Protein AF-0000000080637896 (afdb_homodimer)

InterPro domains:
  IPR001943 UVR domain [PF02151] (228-257)
  IPR001943 UVR domain [PS50151] (223-258)

Organism: Winmispira thermophila (strain ATCC 700085 / DSM 6578 / Z-1203) (NCBI:txid869211)

Radius of gyration: 26.71 Å; Cα contacts (8 Å, |Δi|>4): 571; chains: 2; bounding box: 64×80×78 Å

Sequence (520 aa):
MESGLRCEYIVHMDISAVLLEWPYDPDHNVRLIEGVDGRPLLQVRLPLGIEQYEVEGRPDGLRPGGYPTALDMVKARKEDWIREQGSDAGFALVKEEFDALHQEAVLFYYRYLHLFQIGEFERVVEDTAHNMEIFSLVESFYPHEEARELLQYWPYLLRMHAVARAMVFLKEEDHEAARTVLGEALSQLQGMEDLDSPIFFFEKLRSISYLTTVSAEIEEMEAGPAARLRAQLQSALEKENYEKAAEIRDMLRRLSQDSSMESGLRCEYIVHMDISAVLLEWPYDPDHNVRLIEGVDGRPLLQVRLPLGIEQYEVEGRPDGLRPGGYPTALDMVKARKEDWIREQGSDAGFALVKEEFDALHQEAVLFYYRYLHLFQIGEFERVVEDTAHNMEIFSLVESFYPHEEARELLQYWPYLLRMHAVARAMVFLKEEDHEAARTVLGEALSQLQGMEDLDSPIFFFEKLRSISYLTTVSAEIEEMEAGPAARLRAQLQSALEKENYEKAAEIRDMLRRLSQDSS

pLDDT: mean 83.31, std 19.42, range [23.84, 98.62]

Secondary structure (DSSP, 8-state):
------------S--HHHHHHS---GGG-EEEEE-TTS-EEEEEEETTEEEEEESSSSTT---GGGSSSHHHHHHHHHHHHHHHHSSSTT----HHHHHHHHHHHHHHHHHHHHHHHTT-HHHHHHHHHHHHHHHHHHHHH--SGGGHHHHTTHHHHHHHHHHHHHHHHHHTT-HHHHHHHHHHHHHHHHHPPPPS-HHHHHHHHHHHHHHHHHHHHHHHHTTS-HHHHHHHHHHHHHHHHHHHHHHHHHHHHHHHHHH-/------------S--HHHHHHS---GGG-EEEEE-TTS-EEEEEEETTEEEEEESSSSTT---GGGSSSHHHHHHHHHHHHHHHHSSSTT----HHHHHHHHHHHHHHHHHHHHHHHTT-HHHHHHHHHHHHHHHHHHHHH--SGGGHHHHTTHHHHHHHHHHHHHHHHHHTT-HHHHHHHHHHHHHHHHHPPPPS-HHHHHHHHHHHHHHHHHHHHHHHHTTS-HHHHHHHHHHHHHHHHHHHHHHHHHHHHHHHHHH-

Structure (mmCIF, N/CA/C/O backbone):
data_AF-0000000080637896-model_v1
#
loop_
_entity.id
_entity.type
_entity.pdbx_description
1 polymer 'UvrB/UvrC protein'
#
loop_
_atom_site.group_PDB
_atom_site.id
_atom_site.type_symbol
_atom_site.label_atom_id
_atom_site.label_alt_id
_atom_site.label_comp_id
_atom_site.label_asym_id
_atom_site.label_entity_id
_atom_site.label_seq_id
_atom_site.pdbx_PDB_ins_code
_atom_site.Cartn_x
_atom_site.Cartn_y
_atom_site.Cartn_z
_atom_site.occupancy
_atom_site.B_iso_or_equiv
_atom_site.auth_seq_id
_atom_site.auth_comp_id
_atom_site.auth_asym_id
_atom_site.auth_atom_id
_atom_site.pdbx_PDB_model_num
ATOM 1 N N . MET A 1 1 ? 4.113 -30.688 42.531 1 23.84 1 MET A N 1
ATOM 2 C CA . MET A 1 1 ? 3.086 -29.719 42.188 1 23.84 1 MET A CA 1
ATOM 3 C C . MET A 1 1 ? 3.691 -28.531 41.438 1 23.84 1 MET A C 1
ATOM 5 O O . MET A 1 1 ? 4.27 -27.625 42.031 1 23.84 1 MET A O 1
ATOM 9 N N . GLU A 1 2 ? 4.355 -28.734 40.312 1 31.88 2 GLU A N 1
ATOM 10 C CA . GLU A 1 2 ? 5.199 -27.875 39.469 1 31.88 2 GLU A CA 1
ATOM 11 C C . GLU A 1 2 ? 4.422 -26.688 38.938 1 31.88 2 GLU A C 1
ATOM 13 O O . GLU A 1 2 ? 3.377 -26.844 38.281 1 31.88 2 GLU A O 1
ATOM 18 N N . SER A 1 3 ? 4.238 -25.656 39.781 1 32.44 3 SER A N 1
ATOM 19 C CA . SER A 1 3 ? 3.543 -24.391 39.531 1 32.44 3 SER A CA 1
ATOM 20 C C . SER A 1 3 ? 3.936 -23.797 38.188 1 32.44 3 SER A C 1
ATOM 22 O O . SER A 1 3 ? 5.086 -23.406 38 1 32.44 3 SER A O 1
ATOM 24 N N . GLY A 1 4 ? 3.578 -24.453 37.062 1 31.22 4 GLY A N 1
ATOM 25 C CA . GLY A 1 4 ? 3.783 -24 35.688 1 31.22 4 GLY A CA 1
ATOM 26 C C . GLY A 1 4 ? 3.398 -22.547 35.469 1 31.22 4 GLY A C 1
ATOM 27 O O . GLY A 1 4 ? 2.221 -22.188 35.562 1 31.22 4 GLY A O 1
ATOM 28 N N . LEU A 1 5 ? 4.191 -21.594 35.906 1 29.67 5 LEU A N 1
ATOM 29 C CA . LEU A 1 5 ? 4.055 -20.172 35.562 1 29.67 5 LEU A CA 1
ATOM 30 C C . LEU A 1 5 ? 3.68 -20 34.094 1 29.67 5 LEU A C 1
ATOM 32 O O . LEU A 1 5 ? 4.461 -20.328 33.219 1 29.67 5 LEU A O 1
ATOM 36 N N . ARG A 1 6 ? 2.438 -20.281 33.719 1 30.91 6 ARG A N 1
ATOM 37 C CA . ARG A 1 6 ? 1.894 -19.969 32.406 1 30.91 6 ARG A CA 1
ATOM 38 C C . ARG A 1 6 ? 2.18 -18.516 32.031 1 30.91 6 ARG A C 1
ATOM 40 O O . ARG A 1 6 ? 1.673 -17.594 32.656 1 30.91 6 ARG A O 1
ATOM 47 N N . CYS A 1 7 ? 3.414 -18.172 31.734 1 33.88 7 CYS A N 1
ATOM 48 C CA . CYS A 1 7 ? 3.684 -16.875 31.141 1 33.88 7 CYS A CA 1
ATOM 49 C C . CYS A 1 7 ? 2.613 -16.5 30.125 1 33.88 7 CYS A C 1
ATOM 51 O O . CYS A 1 7 ? 2.443 -17.203 29.125 1 33.88 7 CYS A O 1
ATOM 53 N N . GLU A 1 8 ? 1.473 -16.172 30.469 1 39.62 8 GLU A N 1
ATOM 54 C CA . GLU A 1 8 ? 0.425 -15.625 29.609 1 39.62 8 GLU A CA 1
ATOM 55 C C . GLU A 1 8 ? 1 -14.633 28.594 1 39.62 8 GLU A C 1
ATOM 57 O O . GLU A 1 8 ? 1.63 -13.648 28.984 1 39.62 8 GLU A O 1
ATOM 62 N N . TYR A 1 9 ? 1.675 -15.141 27.656 1 43.34 9 TYR A N 1
ATOM 63 C CA . TYR A 1 9 ? 2.148 -14.312 26.547 1 43.34 9 TYR A CA 1
ATOM 64 C C . TYR A 1 9 ? 1.097 -13.281 26.156 1 43.34 9 TYR A C 1
ATOM 66 O O . TYR A 1 9 ? 0 -13.648 25.719 1 43.34 9 TYR A O 1
ATOM 74 N N . ILE A 1 10 ? 0.856 -12.344 27.016 1 49.84 10 ILE A N 1
ATOM 75 C CA . ILE A 1 10 ? -0.043 -11.25 26.656 1 49.84 10 ILE A CA 1
ATOM 76 C C . ILE A 1 10 ? 0.415 -10.617 25.344 1 49.84 10 ILE A C 1
ATOM 78 O O . ILE A 1 10 ? 1.535 -10.109 25.25 1 49.84 10 ILE A O 1
ATOM 82 N N . VAL A 1 11 ? -0.144 -11.109 24.203 1 57.12 11 VAL A N 1
ATOM 83 C CA . VAL A 1 11 ? 0.117 -10.508 22.906 1 57.12 11 VAL A CA 1
ATOM 84 C C . VAL A 1 11 ? -0.234 -9.016 22.938 1 57.12 11 VAL A C 1
ATOM 86 O O . VAL A 1 11 ? -1.377 -8.656 23.234 1 57.12 11 VAL A O 1
ATOM 89 N N . HIS A 1 12 ? 0.819 -8.141 23.031 1 68.94 12 HIS A N 1
ATOM 90 C CA . HIS A 1 12 ? 0.477 -6.727 22.938 1 68.94 12 HIS A CA 1
ATOM 91 C C . HIS A 1 12 ? 0.303 -6.305 21.469 1 68.94 12 HIS A C 1
ATOM 93 O O . HIS A 1 12 ? 1.057 -6.742 20.609 1 68.94 12 HIS A O 1
ATOM 99 N N . MET A 1 13 ? -0.712 -5.543 21.188 1 83.06 13 MET A N 1
ATOM 100 C CA . MET A 1 13 ? -1.091 -5.098 19.844 1 83.06 13 MET A CA 1
ATOM 101 C C . MET A 1 13 ? -0.102 -4.062 19.312 1 83.06 13 MET A C 1
ATOM 103 O O .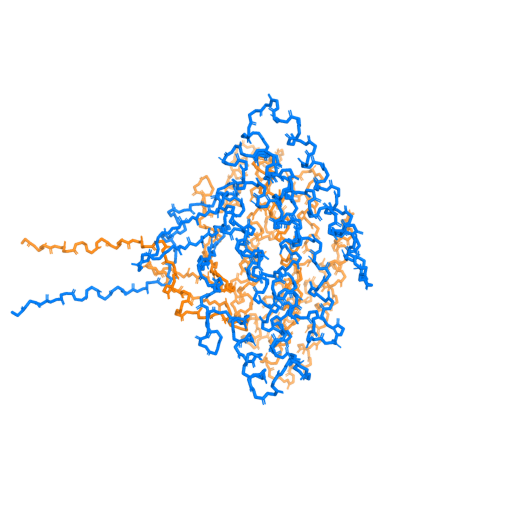 MET A 1 13 ? -0.037 -3.822 18.109 1 83.06 13 MET A O 1
ATOM 107 N N . ASP A 1 14 ? 0.664 -3.576 20.234 1 87.56 14 ASP A N 1
ATOM 108 C CA . ASP A 1 14 ? 1.682 -2.588 19.891 1 87.56 14 ASP A CA 1
ATOM 109 C C . ASP A 1 14 ? 2.861 -3.242 19.172 1 87.56 14 ASP A C 1
ATOM 111 O O . ASP A 1 14 ? 3.561 -4.074 19.75 1 87.56 14 ASP A O 1
ATOM 115 N N . ILE A 1 15 ? 3.076 -2.789 17.938 1 89.94 15 ILE A N 1
ATOM 116 C CA . ILE A 1 15 ? 4.145 -3.441 17.188 1 89.94 15 ILE A CA 1
ATOM 117 C C . ILE A 1 15 ? 5.371 -2.535 17.141 1 89.94 15 ILE A C 1
ATOM 119 O O . ILE A 1 15 ? 6.246 -2.705 16.281 1 89.94 15 ILE A O 1
ATOM 123 N N . SER A 1 16 ? 5.398 -1.555 17.984 1 89.44 16 SER A N 1
ATOM 124 C CA . SER A 1 16 ? 6.5 -0.6 18 1 89.44 16 SER A CA 1
ATOM 125 C C . SER A 1 16 ? 7.844 -1.312 18.125 1 89.44 16 SER A C 1
ATOM 127 O O . SER A 1 16 ? 8.812 -0.933 17.469 1 89.44 16 SER A O 1
ATOM 129 N N . ALA A 1 17 ? 7.844 -2.33 18.938 1 86.31 17 ALA A N 1
ATOM 130 C CA . ALA A 1 17 ? 9.094 -3.049 19.156 1 86.31 17 ALA A CA 1
ATOM 131 C C . ALA A 1 17 ? 9.586 -3.709 17.875 1 86.31 17 ALA A C 1
ATOM 133 O O . ALA A 1 17 ? 10.781 -3.689 17.578 1 86.31 17 ALA A O 1
ATOM 134 N N . VAL A 1 18 ? 8.703 -4.258 17.156 1 88.44 18 VAL A N 1
ATOM 135 C CA . VAL A 1 18 ? 9.031 -4.922 15.898 1 88.44 18 VAL A CA 1
ATOM 136 C C . VAL A 1 18 ? 9.555 -3.895 14.898 1 88.44 18 VAL A C 1
ATOM 138 O O . VAL A 1 18 ? 10.562 -4.133 14.219 1 88.44 18 VAL A O 1
ATOM 141 N N . LEU A 1 19 ? 8.914 -2.748 14.844 1 90.06 19 LEU A N 1
ATOM 142 C CA . LEU A 1 19 ? 9.281 -1.704 13.891 1 90.06 19 LEU A CA 1
ATOM 143 C C . LEU A 1 19 ? 10.648 -1.121 14.227 1 90.06 19 LEU A C 1
ATOM 145 O O . LEU A 1 19 ? 11.414 -0.777 13.328 1 90.06 19 LEU A O 1
ATOM 149 N N . LEU A 1 20 ? 10.891 -1.033 15.477 1 87.5 20 LEU A N 1
ATOM 150 C CA . LEU A 1 20 ? 12.164 -0.478 15.922 1 87.5 20 LEU A CA 1
ATOM 151 C C . LEU A 1 20 ? 13.312 -1.446 15.633 1 87.5 20 LEU A C 1
ATOM 153 O O . LEU A 1 20 ? 14.406 -1.024 15.266 1 87.5 20 LEU A O 1
ATOM 157 N N . GLU A 1 21 ? 13.016 -2.691 15.805 1 88.56 21 GLU A N 1
ATOM 158 C CA . GLU A 1 21 ? 14.039 -3.713 15.602 1 88.56 21 GLU A CA 1
ATOM 159 C C . GLU A 1 21 ? 14.383 -3.863 14.125 1 88.56 21 GLU A C 1
ATOM 161 O O . GLU A 1 21 ? 15.5 -4.242 13.781 1 88.56 21 GLU A O 1
ATOM 166 N N . TRP A 1 22 ? 13.445 -3.598 13.258 1 92.62 22 TRP A N 1
ATOM 167 C CA . TRP A 1 22 ? 13.633 -3.676 11.812 1 92.62 22 TRP A CA 1
ATOM 168 C C . TRP A 1 22 ? 13.281 -2.352 11.148 1 92.62 22 TRP A C 1
ATOM 170 O O . TRP A 1 22 ? 12.219 -2.227 10.523 1 92.62 22 TRP A O 1
ATOM 180 N N . PRO A 1 23 ? 14.195 -1.423 11.258 1 90.31 23 PRO A N 1
ATOM 181 C CA . PRO A 1 23 ? 13.922 -0.111 10.664 1 90.31 23 PRO A CA 1
ATOM 182 C C . PRO A 1 23 ? 13.68 -0.179 9.156 1 90.31 23 PRO A C 1
ATOM 184 O O . PRO A 1 23 ? 14.211 -1.068 8.484 1 90.31 23 PRO A O 1
ATOM 187 N N . TYR A 1 24 ? 12.969 0.722 8.695 1 87.94 24 TYR A N 1
ATOM 188 C CA . TYR A 1 24 ? 12.617 0.727 7.281 1 87.94 24 TYR A CA 1
ATOM 189 C C . TYR A 1 24 ? 13.828 1.06 6.418 1 87.94 24 TYR A C 1
ATOM 191 O O . TYR A 1 24 ? 14.508 2.057 6.652 1 87.94 24 TYR A O 1
ATOM 199 N N . ASP A 1 25 ? 14.047 0.215 5.543 1 85.94 25 ASP A N 1
ATOM 200 C CA . ASP A 1 25 ? 15.047 0.34 4.484 1 85.94 25 ASP A CA 1
ATOM 201 C C . ASP A 1 25 ? 14.516 -0.195 3.158 1 85.94 25 ASP A C 1
ATOM 203 O O . ASP A 1 25 ? 14.336 -1.404 2.998 1 85.94 25 ASP A O 1
ATOM 207 N N . PRO A 1 26 ? 14.258 0.691 2.277 1 76.69 26 PRO A N 1
ATOM 208 C CA . PRO A 1 26 ? 13.633 0.262 1.026 1 76.69 26 PRO A CA 1
ATOM 209 C C . PRO A 1 26 ? 14.461 -0.775 0.274 1 76.69 26 PRO A C 1
ATOM 211 O O . PRO A 1 26 ? 13.914 -1.576 -0.487 1 76.69 26 PRO A O 1
ATOM 214 N N . ASP A 1 27 ? 15.688 -0.738 0.475 1 77.56 27 ASP A N 1
ATOM 215 C CA . ASP A 1 27 ? 16.562 -1.67 -0.234 1 77.56 27 ASP A CA 1
ATOM 216 C C . ASP A 1 27 ? 16.578 -3.033 0.452 1 77.56 27 ASP A C 1
ATOM 218 O O . ASP A 1 27 ? 16.984 -4.031 -0.152 1 77.56 27 ASP A O 1
ATOM 222 N N . HIS A 1 28 ? 16.188 -3.049 1.681 1 88.31 28 HIS A N 1
ATOM 223 C CA . HIS A 1 28 ? 16.188 -4.281 2.457 1 88.31 28 HIS A CA 1
ATOM 224 C C . HIS A 1 28 ? 14.906 -4.398 3.287 1 88.31 28 HIS A C 1
ATOM 226 O O . HIS A 1 28 ? 14.969 -4.473 4.516 1 88.31 28 HIS A O 1
ATOM 232 N N . ASN A 1 29 ? 13.812 -4.504 2.59 1 91.06 29 ASN A N 1
ATOM 233 C CA . ASN A 1 29 ? 12.539 -4.43 3.307 1 91.06 29 ASN A CA 1
ATOM 234 C C . ASN A 1 29 ? 11.797 -5.762 3.268 1 91.06 29 ASN A C 1
ATOM 236 O O . ASN A 1 29 ? 10.617 -5.828 3.621 1 91.06 29 ASN A O 1
ATOM 240 N N . VAL A 1 30 ? 12.461 -6.797 2.734 1 93.31 30 VAL A N 1
ATOM 241 C CA . VAL A 1 30 ? 11.844 -8.117 2.682 1 93.31 30 VAL A CA 1
ATOM 242 C C . VAL A 1 30 ? 12.727 -9.133 3.412 1 93.31 30 VAL A C 1
ATOM 244 O O . VAL A 1 30 ? 13.945 -9.125 3.26 1 93.31 30 VAL A O 1
ATOM 247 N N . ARG A 1 31 ? 12.062 -10 4.258 1 95.19 31 ARG A N 1
ATOM 248 C CA . ARG A 1 31 ? 12.867 -11.008 4.945 1 95.19 31 ARG A CA 1
ATOM 249 C C . ARG A 1 31 ? 12.031 -12.242 5.277 1 95.19 31 ARG A C 1
ATOM 251 O O . ARG A 1 31 ? 10.797 -12.18 5.285 1 95.19 31 ARG A O 1
ATOM 258 N N . LEU A 1 32 ? 12.711 -13.336 5.414 1 95.94 32 LEU A N 1
ATOM 259 C CA . LEU A 1 32 ? 12.117 -14.539 5.996 1 95.94 32 LEU A CA 1
ATOM 260 C C . LEU A 1 32 ? 12.422 -14.625 7.488 1 95.94 32 LEU A C 1
ATOM 262 O O . LEU A 1 32 ? 13.539 -14.344 7.914 1 95.94 32 LEU A O 1
ATOM 266 N N . ILE A 1 33 ? 11.422 -14.898 8.258 1 94.62 33 ILE A N 1
ATOM 267 C CA . ILE A 1 33 ? 11.625 -15.086 9.688 1 94.62 33 ILE A CA 1
ATOM 268 C C . ILE A 1 33 ? 10.992 -16.406 10.133 1 94.62 33 ILE A C 1
ATOM 270 O O . ILE A 1 33 ? 10.227 -17.016 9.375 1 94.62 33 ILE A O 1
ATOM 274 N N . GLU A 1 34 ? 11.422 -16.812 11.266 1 92.88 34 GLU A N 1
ATOM 275 C CA . GLU A 1 34 ? 10.758 -17.953 11.891 1 92.88 34 GLU A CA 1
ATOM 276 C C . GLU A 1 34 ? 9.648 -17.5 12.836 1 92.88 34 GLU A C 1
ATOM 278 O O . GLU A 1 34 ? 9.875 -16.656 13.695 1 92.88 34 GLU A O 1
ATOM 283 N N . GLY A 1 35 ? 8.508 -18.016 12.602 1 89.81 35 GLY A N 1
ATOM 284 C CA . GLY A 1 35 ? 7.391 -17.703 13.477 1 89.81 35 GLY A CA 1
ATOM 285 C C . GLY A 1 35 ? 7.543 -18.266 14.875 1 89.81 35 GLY A C 1
ATOM 286 O O . GLY A 1 35 ? 8.461 -19.047 15.133 1 89.81 35 GLY A O 1
ATOM 287 N N . VAL A 1 36 ? 6.652 -17.891 15.758 1 85.38 36 VAL A N 1
ATOM 288 C CA . VAL A 1 36 ? 6.664 -18.344 17.156 1 85.38 36 VAL A CA 1
ATOM 289 C C . VAL A 1 36 ? 6.48 -19.859 17.203 1 85.38 36 VAL A C 1
ATOM 291 O O . VAL A 1 36 ? 7.039 -20.531 18.078 1 85.38 36 VAL A O 1
ATOM 294 N N . ASP A 1 37 ? 5.828 -20.391 16.219 1 88.56 37 ASP A N 1
ATOM 295 C CA . ASP A 1 37 ? 5.566 -21.812 16.172 1 88.56 37 ASP A CA 1
ATOM 296 C C . ASP A 1 37 ? 6.582 -22.531 15.289 1 88.56 37 ASP A C 1
ATOM 298 O O . ASP A 1 37 ? 6.418 -23.719 14.977 1 88.56 37 ASP A O 1
ATOM 302 N N . GLY A 1 38 ? 7.496 -21.859 14.75 1 89.94 38 GLY A N 1
ATOM 303 C CA . GLY A 1 38 ? 8.578 -22.469 13.992 1 89.94 38 GLY A CA 1
ATOM 304 C C . GLY A 1 38 ? 8.367 -22.422 12.492 1 89.94 38 GLY A C 1
ATOM 305 O O . GLY A 1 38 ? 9.258 -22.766 11.719 1 89.94 38 GLY A O 1
ATOM 306 N N . ARG A 1 39 ? 7.262 -22.094 12.094 1 91.69 39 ARG A N 1
ATOM 307 C CA . ARG A 1 39 ? 7.012 -22.047 10.656 1 91.69 39 ARG A CA 1
ATOM 308 C C . ARG A 1 39 ? 7.684 -20.844 10.016 1 91.69 39 ARG A C 1
ATOM 310 O O . ARG A 1 39 ? 7.812 -19.797 10.648 1 91.69 39 ARG A O 1
ATOM 317 N N . PRO A 1 40 ? 8.047 -21.016 8.758 1 95 40 PRO A N 1
ATOM 318 C CA . PRO A 1 40 ? 8.617 -19.875 8.055 1 95 40 PRO A CA 1
ATOM 319 C C . PRO A 1 40 ? 7.57 -18.844 7.656 1 95 40 PRO A C 1
ATOM 321 O O . PRO A 1 40 ? 6.465 -19.203 7.246 1 95 40 PRO A O 1
ATOM 324 N N . LEU A 1 41 ? 7.973 -17.578 7.836 1 96.5 41 LEU A N 1
ATOM 325 C CA . LEU A 1 41 ? 7.129 -16.453 7.465 1 96.5 41 LEU A CA 1
ATOM 326 C C . LEU A 1 41 ? 7.895 -15.469 6.594 1 96.5 41 LEU A C 1
ATOM 328 O O . LEU A 1 41 ? 9.109 -15.305 6.746 1 96.5 41 LEU A O 1
ATOM 332 N N . LEU A 1 42 ? 7.145 -14.883 5.699 1 97.62 42 LEU A N 1
ATOM 333 C CA . LEU A 1 42 ? 7.684 -13.805 4.879 1 97.62 42 LEU A CA 1
ATOM 334 C C . LEU A 1 42 ? 7.188 -12.445 5.371 1 97.62 42 LEU A C 1
ATOM 336 O O . LEU A 1 42 ? 5.988 -12.258 5.574 1 97.62 42 LEU A O 1
ATOM 340 N N . GLN A 1 43 ? 8.102 -11.508 5.582 1 96.62 43 GLN A N 1
ATOM 341 C CA . GLN A 1 43 ? 7.707 -10.188 6.043 1 96.62 43 GLN A CA 1
ATOM 342 C C . GLN A 1 43 ? 8.211 -9.102 5.09 1 96.62 43 GLN A C 1
ATOM 344 O O . GLN A 1 43 ? 9.273 -9.242 4.488 1 96.62 43 GLN A O 1
ATOM 349 N N . VAL A 1 44 ? 7.414 -8.148 4.996 1 93.31 44 VAL A N 1
ATOM 350 C CA . VAL A 1 44 ? 7.738 -6.957 4.215 1 93.31 44 VAL A CA 1
ATOM 351 C C . VAL A 1 44 ? 7.613 -5.711 5.09 1 93.31 44 VAL A C 1
ATOM 353 O O . VAL A 1 44 ? 6.547 -5.438 5.645 1 93.31 44 VAL A O 1
ATOM 356 N N . ARG A 1 45 ? 8.711 -5.07 5.219 1 92.56 45 ARG A N 1
ATOM 357 C CA . ARG A 1 45 ? 8.719 -3.84 6.004 1 92.56 45 ARG A CA 1
ATOM 358 C C . ARG A 1 45 ? 8.18 -2.67 5.188 1 92.56 45 ARG A C 1
ATOM 360 O O . ARG A 1 45 ? 8.664 -2.393 4.09 1 92.56 45 ARG A O 1
ATOM 367 N N . LEU A 1 46 ? 7.203 -2.07 5.664 1 87.44 46 LEU A N 1
ATOM 368 C CA . LEU A 1 46 ? 6.645 -0.849 5.094 1 87.44 46 LEU A CA 1
ATOM 369 C C . LEU A 1 46 ? 7.145 0.379 5.852 1 87.44 46 LEU A C 1
ATOM 371 O O . LEU A 1 46 ? 7.672 0.26 6.957 1 87.44 46 LEU A O 1
ATOM 375 N N . PRO A 1 47 ? 6.957 1.53 5.316 1 82.06 47 PRO A N 1
ATOM 376 C CA . PRO A 1 47 ? 7.445 2.721 6.016 1 82.06 47 PRO A CA 1
ATOM 377 C C . PRO A 1 47 ? 6.867 2.854 7.422 1 82.06 47 PRO A C 1
ATOM 379 O O . PRO A 1 47 ? 7.59 3.195 8.359 1 82.06 47 PRO A O 1
ATOM 382 N N . LEU A 1 48 ? 5.598 2.469 7.52 1 90.75 48 LEU A N 1
ATOM 383 C CA . LEU A 1 48 ? 4.957 2.641 8.812 1 90.75 48 LEU A CA 1
ATOM 384 C C . LEU A 1 48 ? 4.324 1.335 9.289 1 90.75 48 LEU A C 1
ATOM 386 O O . LEU A 1 48 ? 3.373 1.348 10.07 1 90.75 48 LEU A O 1
ATOM 390 N N . GLY A 1 49 ? 4.875 0.235 8.703 1 92.25 49 GLY A N 1
ATOM 391 C CA . GLY A 1 49 ? 4.234 -1.012 9.094 1 92.25 49 GLY A CA 1
ATOM 392 C C . GLY A 1 49 ? 4.965 -2.24 8.586 1 92.25 49 GLY A C 1
ATOM 393 O O . GLY A 1 49 ? 6.145 -2.168 8.234 1 92.25 49 GLY A O 1
ATOM 394 N N . ILE A 1 50 ? 4.223 -3.303 8.711 1 93.56 50 ILE A N 1
ATOM 395 C CA . ILE A 1 50 ? 4.766 -4.602 8.328 1 93.56 50 ILE A CA 1
ATOM 396 C C . ILE A 1 50 ? 3.658 -5.461 7.723 1 93.56 50 ILE A C 1
ATOM 398 O O . ILE A 1 50 ? 2.525 -5.465 8.211 1 93.56 50 ILE A O 1
ATOM 402 N N . GLU A 1 51 ? 4.016 -6.07 6.641 1 93.56 51 GLU A N 1
ATOM 403 C CA . GLU A 1 51 ? 3.184 -7.148 6.113 1 93.56 51 GLU A CA 1
ATOM 404 C C . GLU A 1 51 ? 3.803 -8.516 6.398 1 93.56 51 GLU A C 1
ATOM 406 O O . GLU A 1 51 ? 5.027 -8.648 6.426 1 93.56 51 GLU A O 1
ATOM 411 N N . GLN A 1 52 ? 2.961 -9.406 6.582 1 95.44 52 GLN A N 1
ATOM 412 C CA . GLN A 1 52 ? 3.422 -10.758 6.871 1 95.44 52 GLN A CA 1
ATOM 413 C C . GLN A 1 52 ? 2.609 -11.797 6.102 1 95.44 52 GLN A C 1
ATOM 415 O O . GLN A 1 52 ? 1.377 -11.75 6.094 1 95.44 52 GLN A O 1
ATOM 420 N N . TYR A 1 53 ? 3.34 -12.68 5.48 1 95.62 53 TYR A N 1
ATOM 421 C CA . TYR A 1 53 ? 2.758 -13.711 4.629 1 95.62 53 TYR A CA 1
ATOM 422 C C . TYR A 1 53 ? 3.096 -15.102 5.148 1 95.62 53 TYR A C 1
ATOM 424 O O . TYR A 1 53 ? 4.219 -15.352 5.586 1 95.62 53 TYR A O 1
ATOM 432 N N . GLU A 1 54 ? 2.135 -15.938 5.059 1 95.94 54 GLU A N 1
ATOM 433 C CA . GLU A 1 54 ? 2.471 -17.359 5.145 1 95.94 54 GLU A CA 1
ATOM 434 C C . GLU A 1 54 ? 3.291 -17.797 3.938 1 95.94 54 GLU A C 1
ATOM 436 O O . GLU A 1 54 ? 2.998 -17.422 2.803 1 95.94 54 GLU A O 1
ATOM 441 N N . VAL A 1 55 ? 4.297 -18.594 4.184 1 96 55 VAL A N 1
ATOM 442 C CA . VAL A 1 55 ? 5.152 -19.062 3.102 1 96 55 VAL A CA 1
ATOM 443 C C . VAL A 1 55 ? 4.539 -20.297 2.455 1 96 55 VAL A C 1
ATOM 445 O O . VAL A 1 55 ? 4.707 -20.531 1.255 1 96 55 VAL A O 1
ATOM 448 N N . GLU A 1 56 ? 3.824 -21.047 3.225 1 93.94 56 GLU A N 1
ATOM 449 C CA . GLU A 1 56 ? 3.127 -22.234 2.736 1 93.94 56 GLU A CA 1
ATOM 450 C C . GLU A 1 56 ? 1.616 -22.016 2.717 1 93.94 56 GLU A C 1
ATOM 452 O O . GLU A 1 56 ? 1.062 -21.391 3.627 1 93.94 56 GLU A O 1
ATOM 457 N N . GLY A 1 57 ? 1.014 -22.578 1.718 1 94.31 57 GLY A N 1
ATOM 458 C CA . GLY A 1 57 ? -0.423 -22.375 1.606 1 94.31 57 GLY A CA 1
ATOM 459 C C . GLY A 1 57 ? -0.803 -20.969 1.184 1 94.31 57 GLY A C 1
ATOM 460 O O . GLY A 1 57 ? -0.029 -20.297 0.51 1 94.31 57 GLY A O 1
ATOM 461 N N . ARG A 1 58 ? -1.996 -20.625 1.484 1 95.94 58 ARG A N 1
ATOM 462 C CA . ARG A 1 58 ? -2.467 -19.281 1.136 1 95.94 58 ARG A CA 1
ATOM 463 C C . ARG A 1 58 ? -1.692 -18.219 1.897 1 95.94 58 ARG A C 1
ATOM 465 O O . ARG A 1 58 ? -1.434 -18.359 3.094 1 95.94 58 ARG A O 1
ATOM 472 N N . PRO A 1 59 ? -1.305 -17.172 1.268 1 95.19 59 PRO A N 1
ATOM 473 C CA . PRO A 1 59 ? -0.428 -16.188 1.887 1 95.19 59 PRO A CA 1
ATOM 474 C C . PRO A 1 59 ? -1.051 -15.531 3.121 1 95.19 59 PRO A C 1
ATOM 476 O O . PRO A 1 59 ? -0.331 -15.086 4.016 1 95.19 59 PRO A O 1
ATOM 479 N N . ASP A 1 60 ? -2.348 -15.406 3.234 1 91.25 60 ASP A N 1
ATOM 480 C CA . ASP A 1 60 ? -3.006 -14.766 4.371 1 91.25 60 ASP A CA 1
ATOM 481 C C . ASP A 1 60 ? -3.332 -15.781 5.461 1 91.25 60 ASP A C 1
ATOM 483 O O . ASP A 1 60 ? -3.934 -15.438 6.48 1 91.25 60 ASP A O 1
ATOM 487 N N . GLY A 1 61 ? -3.033 -17.031 5.242 1 91.25 61 GLY A N 1
ATOM 488 C CA . GLY A 1 61 ? -3.193 -18.078 6.238 1 91.25 61 GLY A CA 1
ATOM 489 C C . GLY A 1 61 ? -4.613 -18.594 6.328 1 91.25 61 GLY A C 1
ATOM 490 O O . GLY A 1 61 ? -4.895 -19.516 7.109 1 91.25 61 GLY A O 1
ATOM 491 N N . LEU A 1 62 ? -5.457 -18.016 5.578 1 90.81 62 LEU A N 1
ATOM 492 C CA . LEU A 1 62 ? -6.84 -18.484 5.605 1 90.81 62 LEU A CA 1
ATOM 493 C C . LEU A 1 62 ? -6.98 -19.828 4.91 1 90.81 62 LEU A C 1
ATOM 495 O O . LEU A 1 62 ? -6.184 -20.172 4.035 1 90.81 62 LEU A O 1
ATOM 499 N N . ARG A 1 63 ? -8.016 -20.547 5.352 1 94.25 63 ARG A N 1
ATOM 500 C CA . ARG A 1 63 ? -8.328 -21.875 4.805 1 94.25 63 ARG A CA 1
ATOM 501 C C . ARG A 1 63 ? -9.781 -21.938 4.332 1 94.25 63 ARG A C 1
ATOM 503 O O . ARG A 1 63 ? -10.648 -22.453 5.043 1 94.25 63 ARG A O 1
ATOM 510 N N . PRO A 1 64 ? -9.977 -21.5 3.092 1 93.75 64 PRO A N 1
ATOM 511 C CA . PRO A 1 64 ? -11.352 -21.516 2.58 1 93.75 64 PRO A CA 1
ATOM 512 C C . PRO A 1 64 ? -11.977 -22.906 2.604 1 93.75 64 PRO A C 1
ATOM 514 O O . PRO A 1 64 ? -11.422 -23.844 2.02 1 93.75 64 PRO A O 1
ATOM 517 N N . GLY A 1 65 ? -13.172 -23.016 3.285 1 93.75 65 GLY A N 1
ATOM 518 C CA . GLY A 1 65 ? -13.852 -24.297 3.369 1 93.75 65 GLY A CA 1
ATOM 519 C C . GLY A 1 65 ? -13.016 -25.359 4.047 1 93.75 65 GLY A C 1
ATOM 520 O O . GLY A 1 65 ? -13.234 -26.562 3.826 1 93.75 65 GLY A O 1
ATOM 521 N N . GLY A 1 66 ? -11.945 -24.938 4.699 1 94.88 66 GLY A N 1
ATOM 522 C CA . GLY A 1 66 ? -11.078 -25.875 5.391 1 94.88 66 GLY A CA 1
ATOM 523 C C . GLY A 1 66 ? -9.922 -26.359 4.543 1 94.88 66 GLY A C 1
ATOM 524 O O . GLY A 1 66 ? -9.102 -27.156 5 1 94.88 66 GLY A O 1
ATOM 525 N N . TYR A 1 67 ? -9.797 -25.938 3.355 1 96.88 67 TYR A N 1
ATOM 526 C CA . TYR A 1 67 ? -8.719 -26.328 2.453 1 96.88 67 TYR A CA 1
ATOM 527 C C . TYR A 1 67 ? -7.543 -25.359 2.562 1 96.88 67 TYR A C 1
ATOM 529 O O . TYR A 1 67 ? -7.719 -24.203 2.953 1 96.88 67 TYR A O 1
ATOM 537 N N . PRO A 1 68 ? -6.375 -25.828 2.164 1 96.88 68 PRO A N 1
ATOM 538 C CA . PRO A 1 68 ? -5.211 -24.938 2.234 1 96.88 68 PRO A CA 1
ATOM 539 C C . PRO A 1 68 ? -5.359 -23.703 1.354 1 96.88 68 PRO A C 1
ATOM 541 O O . PRO A 1 68 ? -4.863 -22.625 1.706 1 96.88 68 PRO A O 1
ATOM 544 N N . THR A 1 69 ? -6 -23.859 0.183 1 97.94 69 THR A N 1
ATOM 545 C CA . THR A 1 69 ? -6.242 -22.75 -0.723 1 97.94 69 THR A CA 1
ATOM 546 C C . THR A 1 69 ? -7.625 -22.859 -1.36 1 97.94 69 THR A C 1
ATOM 548 O O . THR A 1 69 ? -8.258 -23.922 -1.305 1 97.94 69 THR A O 1
ATOM 551 N N . ALA A 1 70 ? -8.094 -21.781 -1.883 1 97.81 70 ALA A N 1
ATOM 552 C CA . ALA A 1 70 ? -9.328 -21.812 -2.664 1 97.81 70 ALA A CA 1
ATOM 553 C C . ALA A 1 70 ? -9.195 -22.734 -3.871 1 97.81 70 ALA A C 1
ATOM 555 O O . ALA A 1 70 ? -10.156 -23.406 -4.258 1 97.81 70 ALA A O 1
ATOM 556 N N . LEU A 1 71 ? -8.07 -22.734 -4.473 1 98.62 71 LEU A N 1
ATOM 557 C CA . LEU A 1 71 ? -7.797 -23.641 -5.582 1 98.62 71 LEU A CA 1
ATOM 558 C C . LEU A 1 71 ? -8.031 -25.094 -5.164 1 98.62 71 LEU A C 1
ATOM 560 O O . LEU A 1 71 ? -8.695 -25.844 -5.875 1 98.62 71 LEU A O 1
ATOM 564 N N . ASP A 1 72 ? -7.488 -25.422 -4.035 1 98.25 72 ASP A N 1
ATOM 565 C CA . ASP A 1 72 ? -7.668 -26.781 -3.527 1 98.25 72 ASP A CA 1
ATOM 566 C C . ASP A 1 72 ? -9.148 -27.094 -3.32 1 98.25 72 ASP A C 1
ATOM 568 O O . ASP A 1 72 ? -9.602 -28.203 -3.615 1 98.25 72 ASP A O 1
ATOM 572 N N . MET A 1 73 ? -9.836 -26.141 -2.773 1 98 73 MET A N 1
ATOM 573 C CA . MET A 1 73 ? -11.266 -26.312 -2.535 1 98 73 MET A CA 1
ATOM 574 C C . MET A 1 73 ? -12.008 -26.578 -3.842 1 98 73 MET A C 1
ATOM 576 O O . MET A 1 73 ? -12.82 -27.516 -3.924 1 98 73 MET A O 1
ATOM 580 N N . VAL A 1 74 ? -11.75 -25.797 -4.805 1 98.19 74 VAL A N 1
ATOM 581 C CA . VAL A 1 74 ? -12.43 -25.906 -6.094 1 98.19 74 VAL A CA 1
ATOM 582 C C . VAL A 1 74 ? -12.031 -27.219 -6.773 1 98.19 74 VAL A C 1
ATOM 584 O O . VAL A 1 74 ? -12.867 -27.891 -7.387 1 98.19 74 VAL A O 1
ATOM 587 N N . LYS A 1 75 ? -10.789 -27.578 -6.738 1 98 75 LYS A N 1
ATOM 588 C CA . LYS A 1 75 ? -10.328 -28.844 -7.309 1 98 75 LYS A CA 1
ATOM 589 C C . LYS A 1 75 ? -11.047 -30.031 -6.672 1 98 75 LYS A C 1
ATOM 591 O O . LYS A 1 75 ? -11.406 -30.984 -7.359 1 98 75 LYS A O 1
ATOM 596 N N . ALA A 1 76 ? -11.164 -29.938 -5.391 1 97.56 76 ALA A N 1
ATOM 597 C CA . ALA A 1 76 ? -11.891 -31 -4.691 1 97.56 76 ALA A CA 1
ATOM 598 C C . ALA A 1 76 ? -13.328 -31.109 -5.191 1 97.56 76 ALA A C 1
ATOM 600 O O . ALA A 1 76 ? -13.828 -32.219 -5.426 1 97.56 76 ALA A O 1
ATOM 601 N N . ARG A 1 77 ? -13.992 -29.984 -5.32 1 97.62 77 ARG A N 1
ATOM 602 C CA . ARG A 1 77 ? -15.352 -29.984 -5.844 1 97.62 77 ARG A CA 1
ATOM 603 C C . ARG A 1 77 ? -15.398 -30.578 -7.25 1 97.62 77 ARG A C 1
ATOM 605 O O . ARG A 1 77 ? -16.328 -31.312 -7.586 1 97.62 77 ARG A O 1
ATOM 612 N N . LYS A 1 78 ? -14.469 -30.203 -8.086 1 97.69 78 LYS A N 1
ATOM 613 C CA . LYS A 1 78 ? -14.398 -30.734 -9.445 1 97.69 78 LYS A CA 1
ATOM 614 C C . LYS A 1 78 ? -14.219 -32.25 -9.445 1 97.69 78 LYS A C 1
ATOM 616 O O . LYS A 1 78 ? -14.852 -32.938 -10.234 1 97.69 78 LYS A O 1
ATOM 621 N N . GLU A 1 79 ? -13.359 -32.688 -8.578 1 97.38 79 GLU A N 1
ATOM 622 C CA . GLU A 1 79 ? -13.141 -34.125 -8.461 1 97.38 79 GLU A CA 1
ATOM 623 C C . GLU A 1 79 ? -14.422 -34.844 -8.062 1 97.38 79 GLU A C 1
ATOM 625 O O . GLU A 1 79 ? -14.727 -35.938 -8.578 1 97.38 79 GLU A O 1
ATOM 630 N N . ASP A 1 80 ? -15.109 -34.281 -7.117 1 96.75 80 ASP A N 1
ATOM 631 C CA . ASP A 1 80 ? -16.391 -34.844 -6.719 1 96.75 80 ASP A CA 1
ATOM 632 C C . ASP A 1 80 ? -17.375 -34.875 -7.895 1 96.75 80 ASP A C 1
ATOM 634 O O . ASP A 1 80 ? -18.078 -35.875 -8.094 1 96.75 80 ASP A O 1
ATOM 638 N N . TRP A 1 81 ? -17.406 -33.812 -8.609 1 96.94 81 TRP A N 1
ATOM 639 C CA . TRP A 1 81 ? -18.266 -33.75 -9.789 1 96.94 81 TRP A CA 1
ATOM 640 C C . TRP A 1 81 ? -17.938 -34.875 -10.773 1 96.94 81 TRP A C 1
ATOM 642 O O . TRP A 1 81 ? -18.828 -35.562 -11.266 1 96.94 81 TRP A O 1
ATOM 652 N N . ILE A 1 82 ? -16.688 -35.094 -11.008 1 96.69 82 ILE A N 1
ATOM 653 C CA . ILE A 1 82 ? -16.234 -36.125 -11.953 1 96.69 82 ILE A CA 1
ATOM 654 C C . ILE A 1 82 ? -16.609 -37.5 -11.445 1 96.69 82 ILE A C 1
ATOM 656 O O . ILE A 1 82 ? -17.031 -38.375 -12.219 1 96.69 82 ILE A O 1
ATOM 660 N N . ARG A 1 83 ? -16.406 -37.656 -10.164 1 96.5 83 ARG A N 1
ATOM 661 C CA . ARG A 1 83 ? -16.75 -38.969 -9.57 1 96.5 83 ARG A CA 1
ATOM 662 C C . ARG A 1 83 ? -18.234 -39.25 -9.758 1 96.5 83 ARG A C 1
ATOM 664 O O . ARG A 1 83 ? -18.609 -40.406 -10.031 1 96.5 83 ARG A O 1
ATOM 671 N N . GLU A 1 84 ? -19.031 -38.312 -9.602 1 96.12 84 GLU A N 1
ATOM 672 C CA . GLU A 1 84 ? -20.484 -38.469 -9.672 1 96.12 84 GLU A CA 1
ATOM 673 C C . GLU 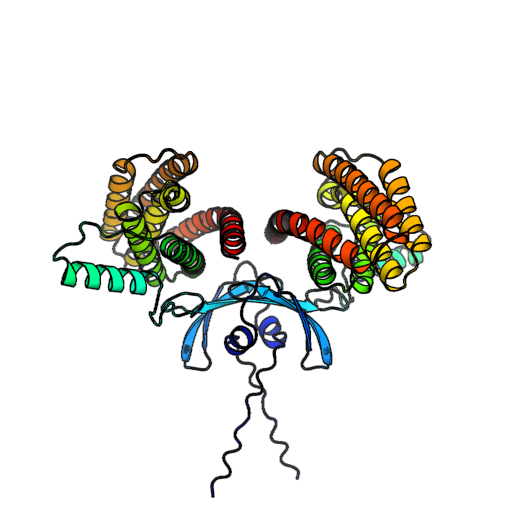A 1 84 ? -20.953 -38.531 -11.125 1 96.12 84 GLU A C 1
ATOM 675 O O . GLU A 1 84 ? -21.844 -39.344 -11.453 1 96.12 84 GLU A O 1
ATOM 680 N N . GLN A 1 85 ? -20.359 -37.719 -11.953 1 95.44 85 GLN A N 1
ATOM 681 C CA . GLN A 1 85 ? -20.859 -37.594 -13.312 1 95.44 85 GLN A CA 1
ATOM 682 C C . GLN A 1 85 ? -20.031 -38.406 -14.305 1 95.44 85 GLN A C 1
ATOM 684 O O . GLN A 1 85 ? -20.438 -38.594 -15.453 1 95.44 85 GLN A O 1
ATOM 689 N N . GLY A 1 86 ? -18.875 -38.844 -13.836 1 95.5 86 GLY A N 1
ATOM 690 C CA . GLY A 1 86 ? -18 -39.625 -14.68 1 95.5 86 GLY A CA 1
ATOM 691 C C . GLY A 1 86 ? -17.062 -38.781 -15.531 1 95.5 86 GLY A C 1
ATOM 692 O O . GLY A 1 86 ? -16.156 -39.344 -16.172 1 95.5 86 GLY A O 1
ATOM 693 N N . SER A 1 87 ? -17.266 -37.531 -15.648 1 95.06 87 SER A N 1
ATOM 694 C CA . SER A 1 87 ? -16.453 -36.594 -16.391 1 95.06 87 SER A CA 1
ATOM 695 C C . SER A 1 87 ? -16.578 -35.188 -15.844 1 95.06 87 SER A C 1
ATOM 697 O O . SER A 1 87 ? -17.375 -34.938 -14.922 1 95.06 87 SER A O 1
ATOM 699 N N . ASP A 1 88 ? -15.797 -34.25 -16.469 1 94.25 88 ASP A N 1
ATOM 700 C CA . ASP A 1 88 ? -15.891 -32.875 -16 1 94.25 88 ASP A CA 1
ATOM 701 C C . ASP A 1 88 ? -16.891 -32.094 -16.844 1 94.25 88 ASP A C 1
ATOM 703 O O . ASP A 1 88 ? -17.016 -30.859 -16.703 1 94.25 88 ASP A O 1
ATOM 707 N N . ALA A 1 89 ? -17.547 -32.844 -17.703 1 93.69 89 ALA A N 1
ATOM 708 C CA . ALA A 1 89 ? -18.562 -32.188 -18.531 1 93.69 89 ALA A CA 1
ATOM 709 C C . ALA A 1 89 ? -19.641 -31.547 -17.656 1 93.69 89 ALA A C 1
ATOM 711 O O . ALA A 1 89 ? -20.172 -32.188 -16.734 1 93.69 89 ALA A O 1
ATOM 712 N N . GLY A 1 90 ? -19.938 -30.312 -17.906 1 93.94 90 GLY A N 1
ATOM 713 C CA . GLY A 1 90 ? -20.969 -29.609 -17.172 1 93.94 90 GLY A CA 1
ATOM 714 C C . GLY A 1 90 ? -20.453 -28.906 -15.93 1 93.94 90 GLY A C 1
ATOM 715 O O . GLY A 1 90 ? -21.172 -28.094 -15.32 1 93.94 90 GLY A O 1
ATOM 716 N N . PHE A 1 91 ? -19.266 -29.188 -15.508 1 97.25 91 PHE A N 1
ATOM 717 C CA . PHE A 1 91 ? -18.672 -28.5 -14.375 1 97.25 91 PHE A CA 1
ATOM 718 C C . PHE A 1 91 ? -18.453 -27.016 -14.695 1 97.25 91 PHE A C 1
ATOM 720 O O . PHE A 1 91 ? -18 -26.688 -15.789 1 97.25 91 PHE A O 1
ATOM 727 N N . ALA A 1 92 ? -18.828 -26.234 -13.781 1 97.5 92 ALA A N 1
ATOM 728 C CA . ALA A 1 92 ? -18.625 -24.797 -13.977 1 97.5 92 ALA A CA 1
ATOM 729 C C . ALA A 1 92 ? -18.328 -24.109 -12.648 1 97.5 92 ALA A C 1
ATOM 731 O O . ALA A 1 92 ? -18.859 -24.5 -11.602 1 97.5 92 ALA A O 1
ATOM 732 N N . LEU A 1 93 ? -17.547 -23.172 -12.805 1 97.69 93 LEU A N 1
ATOM 733 C CA . LEU A 1 93 ? -17.297 -22.312 -11.641 1 97.69 93 LEU A CA 1
ATOM 734 C C . LEU A 1 93 ? -18.438 -21.312 -11.445 1 97.69 93 LEU A C 1
ATOM 736 O O . LEU A 1 93 ? -18.953 -20.766 -12.422 1 97.69 93 LEU A O 1
ATOM 740 N N . VAL A 1 94 ? -18.734 -21.062 -10.227 1 95.62 94 VAL A N 1
ATOM 741 C CA . VAL A 1 94 ? -19.703 -20.031 -9.914 1 95.62 94 VAL A CA 1
ATOM 742 C C . VAL A 1 94 ? -18.969 -18.719 -9.586 1 95.62 94 VAL A C 1
ATOM 744 O O . VAL A 1 94 ? -17.766 -18.719 -9.367 1 95.62 94 VAL A O 1
ATOM 747 N N . LYS A 1 95 ? -19.656 -17.656 -9.523 1 95.69 95 LYS A N 1
ATOM 748 C CA . LYS A 1 95 ? -19.078 -16.328 -9.336 1 95.69 95 LYS A CA 1
ATOM 749 C C . LYS A 1 95 ? -18.281 -16.25 -8.031 1 95.69 95 LYS A C 1
ATOM 751 O O . LYS A 1 95 ? -17.188 -15.703 -7.996 1 95.69 95 LYS A O 1
ATOM 756 N N . GLU A 1 96 ? -18.828 -16.781 -7.031 1 94 96 GLU A N 1
ATOM 757 C CA . GLU A 1 96 ? -18.172 -16.766 -5.73 1 94 96 GLU A CA 1
ATOM 758 C C . GLU A 1 96 ? -16.828 -17.484 -5.777 1 94 96 GLU A C 1
ATOM 760 O O . GLU A 1 96 ? -15.859 -17.031 -5.164 1 94 96 GLU A O 1
ATOM 765 N N . GLU A 1 97 ? -16.828 -18.547 -6.477 1 95.94 97 GLU A N 1
ATOM 766 C CA . GLU A 1 97 ? -15.578 -19.312 -6.617 1 95.94 97 GLU A CA 1
ATOM 767 C C . GLU A 1 97 ? -14.562 -18.547 -7.453 1 95.94 97 GLU A C 1
ATOM 769 O O . GLU A 1 97 ? -13.367 -18.531 -7.133 1 95.94 97 GLU A O 1
ATOM 774 N N . PHE A 1 98 ? -15.055 -17.922 -8.508 1 96.44 98 PHE A N 1
ATOM 775 C CA . PHE A 1 98 ? -14.164 -17.094 -9.312 1 96.44 98 PHE A CA 1
ATOM 776 C C . PHE A 1 98 ? -13.547 -15.984 -8.469 1 96.44 98 PHE A C 1
ATOM 778 O O . PHE A 1 98 ? -12.336 -15.758 -8.516 1 96.44 98 PHE A O 1
ATOM 785 N N . ASP A 1 99 ? -14.367 -15.398 -7.723 1 92.5 99 ASP A N 1
ATOM 786 C CA . ASP A 1 99 ? -13.891 -14.312 -6.875 1 92.5 99 ASP A CA 1
ATOM 787 C C . ASP A 1 99 ? -12.836 -14.805 -5.891 1 92.5 99 ASP A C 1
ATOM 789 O O . ASP A 1 99 ? -11.82 -14.133 -5.668 1 92.5 99 ASP A O 1
ATOM 793 N N . ALA A 1 100 ? -13.062 -15.898 -5.336 1 94.38 100 ALA A N 1
ATOM 794 C CA . ALA A 1 100 ? -12.117 -16.484 -4.383 1 94.38 100 ALA A CA 1
ATOM 795 C C . ALA A 1 100 ? -10.797 -16.812 -5.055 1 94.38 100 ALA A C 1
ATOM 797 O O . ALA A 1 100 ? -9.727 -16.531 -4.504 1 94.38 100 ALA A O 1
ATOM 798 N N . LEU A 1 101 ? -10.891 -17.391 -6.18 1 96.81 101 LEU A N 1
ATOM 799 C CA . LEU A 1 101 ? -9.695 -17.75 -6.93 1 96.81 101 LEU A CA 1
ATOM 800 C C . LEU A 1 101 ? -8.93 -16.5 -7.363 1 96.81 101 LEU A C 1
ATOM 802 O O . LEU A 1 101 ? -7.695 -16.469 -7.289 1 96.81 101 LEU A O 1
ATOM 806 N N . HIS A 1 102 ? -9.641 -15.531 -7.793 1 94.19 102 HIS A N 1
ATOM 807 C CA . HIS A 1 102 ? -9.031 -14.266 -8.203 1 94.19 102 HIS A CA 1
ATOM 808 C C . HIS A 1 102 ? -8.289 -13.609 -7.047 1 94.19 102 HIS A C 1
ATOM 810 O O . HIS A 1 102 ? -7.137 -13.195 -7.199 1 94.19 102 HIS A O 1
ATOM 816 N N . GLN A 1 103 ? -8.938 -13.547 -5.98 1 90.12 103 GLN A N 1
ATOM 817 C CA . GLN A 1 103 ? -8.305 -12.992 -4.785 1 90.12 103 GLN A CA 1
ATOM 818 C C . GLN A 1 103 ? -7.055 -13.773 -4.406 1 90.12 103 GLN A C 1
ATOM 820 O O . GLN A 1 103 ? -6.023 -13.188 -4.074 1 90.12 103 GLN A O 1
ATOM 825 N N . GLU A 1 104 ? -7.18 -15 -4.438 1 94.19 104 GLU A N 1
ATOM 826 C CA . GLU A 1 104 ? -6.051 -15.859 -4.09 1 94.19 104 GLU A CA 1
ATOM 827 C C . GLU A 1 104 ? -4.883 -15.641 -5.043 1 94.19 104 GLU A C 1
ATOM 829 O O . GLU A 1 104 ? -3.729 -15.555 -4.613 1 94.19 104 GLU A O 1
ATOM 834 N N . ALA A 1 105 ? -5.195 -15.547 -6.27 1 94.25 105 ALA A N 1
ATOM 835 C CA . ALA A 1 105 ? -4.145 -15.297 -7.254 1 94.25 105 ALA A CA 1
ATOM 836 C C . ALA A 1 105 ? -3.402 -14 -6.941 1 94.25 105 ALA A C 1
ATOM 838 O O . ALA A 1 105 ? -2.176 -13.938 -7.062 1 94.25 105 ALA A O 1
ATOM 839 N N . VAL A 1 106 ? -4.121 -13.062 -6.555 1 91 106 VAL A N 1
ATOM 840 C CA . VAL A 1 106 ? -3.535 -11.766 -6.219 1 91 106 VAL A CA 1
ATOM 841 C C . VAL A 1 106 ? -2.623 -11.914 -5.004 1 91 106 VAL A C 1
ATOM 843 O O . VAL A 1 106 ? -1.524 -11.352 -4.973 1 91 106 VAL A O 1
ATOM 846 N N . LEU A 1 107 ? -3.076 -12.586 -4.055 1 91.75 107 LEU A N 1
ATOM 847 C CA . LEU A 1 107 ? -2.281 -12.789 -2.85 1 91.75 107 LEU A CA 1
ATOM 848 C C . LEU A 1 107 ? -0.973 -13.5 -3.178 1 91.75 107 LEU A C 1
ATOM 850 O O . LEU A 1 107 ? 0.092 -13.102 -2.705 1 91.75 107 LEU A O 1
ATOM 854 N N . PHE A 1 108 ? -1.099 -14.484 -3.959 1 94.56 108 PHE A N 1
ATOM 855 C CA . PHE A 1 108 ? 0.105 -15.211 -4.352 1 94.56 108 PHE A CA 1
ATOM 856 C C . PHE A 1 108 ? 1.023 -14.32 -5.184 1 94.56 108 PHE A C 1
ATOM 858 O O . PHE A 1 108 ? 2.248 -14.43 -5.094 1 94.56 108 PHE A O 1
ATOM 865 N N . TYR A 1 109 ? 0.48 -13.539 -5.961 1 91.94 109 TYR A N 1
ATOM 866 C CA . TYR A 1 109 ? 1.254 -12.586 -6.742 1 91.94 109 TYR A CA 1
ATOM 867 C C . TYR A 1 109 ? 2.115 -11.711 -5.836 1 91.94 109 TYR A C 1
ATOM 869 O O . TYR A 1 109 ? 3.314 -11.555 -6.07 1 91.94 109 TYR A O 1
ATOM 877 N N . TYR A 1 110 ? 1.516 -11.234 -4.867 1 88.62 110 TYR A N 1
ATOM 878 C CA . TYR A 1 110 ? 2.256 -10.391 -3.936 1 88.62 110 TYR A CA 1
ATOM 879 C C . TYR A 1 110 ? 3.375 -11.172 -3.262 1 88.62 110 TYR A C 1
ATOM 881 O O . TYR A 1 110 ? 4.5 -10.68 -3.143 1 88.62 110 TYR A O 1
ATOM 889 N N . ARG A 1 111 ? 3.049 -12.297 -2.883 1 93.69 111 ARG A N 1
ATOM 890 C CA . ARG A 1 111 ? 4.051 -13.102 -2.184 1 93.69 111 ARG A CA 1
ATOM 891 C C . ARG A 1 111 ? 5.238 -13.398 -3.09 1 93.69 111 ARG A C 1
ATOM 893 O O . ARG A 1 111 ? 6.391 -13.195 -2.703 1 93.69 111 ARG A O 1
ATOM 900 N N . TYR A 1 112 ? 4.926 -13.836 -4.297 1 93.44 112 TYR A N 1
ATOM 901 C CA . TYR A 1 112 ? 6.07 -14.273 -5.09 1 93.44 112 TYR A CA 1
ATOM 902 C C . TYR A 1 112 ? 6.883 -13.078 -5.582 1 93.44 112 TYR A C 1
ATOM 904 O O . TYR A 1 112 ? 8.055 -13.227 -5.941 1 93.44 112 TYR A O 1
ATOM 912 N N . LEU A 1 113 ? 6.309 -11.938 -5.676 1 89.25 113 LEU A N 1
ATOM 913 C CA . LEU A 1 113 ? 7.102 -10.75 -5.973 1 89.25 113 LEU A CA 1
ATOM 914 C C . LEU A 1 113 ? 8.156 -10.508 -4.898 1 89.25 113 LEU A C 1
ATOM 916 O O . LEU A 1 113 ? 9.312 -10.227 -5.207 1 89.25 113 LEU A O 1
ATOM 920 N N . HIS A 1 114 ? 7.695 -10.562 -3.713 1 91.12 114 HIS A N 1
ATOM 921 C CA . HIS A 1 114 ? 8.609 -10.336 -2.602 1 91.12 114 HIS A CA 1
ATOM 922 C C . HIS A 1 114 ? 9.633 -11.469 -2.494 1 91.12 114 HIS A C 1
ATOM 924 O O . HIS A 1 114 ? 10.805 -11.219 -2.203 1 91.12 114 HIS A O 1
ATOM 930 N N . LEU A 1 115 ? 9.164 -12.641 -2.707 1 92.75 115 LEU A N 1
ATOM 931 C CA . LEU A 1 115 ? 10.078 -13.773 -2.701 1 92.75 115 LEU A CA 1
ATOM 932 C C . LEU A 1 115 ? 11.141 -13.617 -3.789 1 92.75 115 LEU A C 1
ATOM 934 O O . LEU A 1 115 ? 12.305 -13.953 -3.578 1 92.75 115 LEU A O 1
ATOM 938 N N . PHE A 1 116 ? 10.719 -13.188 -4.875 1 90.31 116 PHE A N 1
ATOM 939 C CA . PHE A 1 116 ? 11.641 -12.953 -5.98 1 90.31 116 PHE A CA 1
ATOM 940 C C . PHE A 1 116 ? 12.719 -11.945 -5.582 1 90.31 116 PHE A C 1
ATOM 942 O O . PHE A 1 116 ? 13.898 -12.148 -5.871 1 90.31 116 PHE A O 1
ATOM 949 N N . GLN A 1 117 ? 12.328 -10.945 -4.863 1 83.81 117 GLN A N 1
ATOM 950 C CA . GLN A 1 117 ? 13.227 -9.883 -4.438 1 83.81 117 GLN A CA 1
ATOM 951 C C . GLN A 1 117 ? 14.359 -10.43 -3.572 1 83.81 117 GLN A C 1
ATOM 953 O O . GLN A 1 117 ? 15.484 -9.93 -3.627 1 83.81 117 GLN A O 1
ATOM 958 N N . ILE A 1 118 ? 14.078 -11.445 -2.869 1 89.94 118 ILE A N 1
ATOM 959 C CA . ILE A 1 118 ? 15.102 -11.914 -1.94 1 89.94 118 ILE A CA 1
ATOM 960 C C . ILE A 1 118 ? 15.742 -13.195 -2.479 1 89.94 118 ILE A C 1
ATOM 962 O O . ILE A 1 118 ? 16.469 -13.883 -1.759 1 89.94 118 ILE A O 1
ATOM 966 N N . GLY A 1 119 ? 15.391 -13.617 -3.654 1 88.25 119 GLY A N 1
ATOM 967 C CA . GLY A 1 119 ? 16.078 -14.695 -4.348 1 88.25 119 GLY A CA 1
ATOM 968 C C . GLY A 1 119 ? 15.539 -16.078 -3.986 1 88.25 119 GLY A C 1
ATOM 969 O O . GLY A 1 119 ? 16.234 -17.078 -4.16 1 88.25 119 GLY A O 1
ATOM 970 N N . GLU A 1 120 ? 14.398 -16.109 -3.439 1 93.62 120 GLU A N 1
ATOM 971 C CA . GLU A 1 120 ? 13.75 -17.391 -3.154 1 93.62 120 GLU A CA 1
ATOM 972 C C . GLU A 1 120 ? 13 -17.906 -4.379 1 93.62 120 GLU A C 1
ATOM 974 O O . GLU A 1 120 ? 11.773 -18.047 -4.348 1 93.62 120 GLU A O 1
ATOM 979 N N . PHE A 1 121 ? 13.727 -18.344 -5.34 1 93.56 121 PHE A N 1
ATOM 980 C CA . PHE A 1 121 ? 13.172 -18.594 -6.668 1 93.56 121 PHE A CA 1
ATOM 981 C C . PHE A 1 121 ? 12.375 -19.891 -6.691 1 93.56 121 PHE A C 1
ATOM 983 O O . PHE A 1 121 ? 11.383 -20.016 -7.418 1 93.56 121 PHE A O 1
ATOM 990 N N . GLU A 1 122 ? 12.789 -20.859 -5.941 1 97 122 GLU A N 1
ATOM 991 C CA . GLU A 1 122 ? 12.023 -22.109 -5.895 1 97 122 GLU A CA 1
ATOM 992 C C . GLU A 1 122 ? 10.594 -21.859 -5.434 1 97 122 GLU A C 1
ATOM 994 O O . GLU A 1 122 ? 9.648 -22.438 -5.984 1 97 122 GLU A O 1
ATOM 999 N N . ARG A 1 123 ? 10.492 -21.016 -4.492 1 97.44 123 ARG A N 1
ATOM 1000 C CA . ARG A 1 123 ? 9.164 -20.672 -3.984 1 97.44 123 ARG A CA 1
ATOM 1001 C C . ARG A 1 123 ? 8.383 -19.844 -5.004 1 97.44 123 ARG A C 1
ATOM 1003 O O . ARG A 1 123 ? 7.16 -19.953 -5.094 1 97.44 123 ARG A O 1
ATOM 1010 N N . VAL A 1 124 ? 9.078 -19.016 -5.707 1 95.75 124 VAL A N 1
ATOM 1011 C CA . VAL A 1 124 ? 8.438 -18.25 -6.777 1 95.75 124 VAL A CA 1
ATOM 1012 C C . VAL A 1 124 ? 7.867 -19.188 -7.824 1 95.75 124 VAL A C 1
ATOM 1014 O O . VAL A 1 124 ? 6.746 -19 -8.297 1 95.75 124 VAL A O 1
ATOM 1017 N N . VAL A 1 125 ? 8.625 -20.219 -8.141 1 98 125 VAL A N 1
ATOM 1018 C CA . VAL A 1 125 ? 8.172 -21.219 -9.102 1 98 125 VAL A CA 1
ATOM 1019 C C . VAL A 1 125 ? 6.883 -21.875 -8.602 1 98 125 VAL A C 1
ATOM 1021 O O . VAL A 1 125 ? 5.922 -22.031 -9.359 1 98 125 VAL A O 1
ATOM 1024 N N . GLU A 1 126 ? 6.887 -22.188 -7.387 1 98.38 126 GLU A N 1
ATOM 1025 C CA . GLU A 1 126 ? 5.715 -22.828 -6.797 1 98.38 126 GLU A CA 1
ATOM 1026 C C . GLU A 1 126 ? 4.5 -21.906 -6.836 1 98.38 126 GLU A C 1
ATOM 1028 O O . GLU A 1 126 ? 3.408 -22.328 -7.219 1 98.38 126 GLU A O 1
ATOM 1033 N N . ASP A 1 127 ? 4.648 -20.672 -6.457 1 98 127 ASP A N 1
ATOM 1034 C CA . ASP A 1 127 ? 3.555 -19.703 -6.43 1 98 127 ASP A CA 1
ATOM 1035 C C . ASP A 1 127 ? 3.02 -19.453 -7.836 1 98 127 ASP A C 1
ATOM 1037 O O . ASP A 1 127 ? 1.806 -19.359 -8.039 1 98 127 ASP A O 1
ATOM 1041 N N . THR A 1 128 ? 3.928 -19.25 -8.773 1 97.5 128 THR A N 1
ATOM 1042 C CA . THR A 1 128 ? 3.492 -18.969 -10.141 1 97.5 128 THR A CA 1
ATOM 1043 C C . THR A 1 128 ? 2.803 -20.203 -10.742 1 97.5 128 THR A C 1
ATOM 1045 O O . THR A 1 128 ? 1.845 -20.062 -11.5 1 97.5 128 THR A O 1
ATOM 1048 N N . ALA A 1 129 ? 3.273 -21.391 -10.414 1 98.62 129 ALA A N 1
ATOM 1049 C CA . ALA A 1 129 ? 2.6 -22.609 -10.844 1 98.62 129 ALA A CA 1
ATOM 1050 C C . ALA A 1 129 ? 1.184 -22.688 -10.281 1 98.62 129 ALA A C 1
ATOM 1052 O O . ALA A 1 129 ? 0.249 -23.078 -10.984 1 98.62 129 ALA A O 1
ATOM 1053 N N . HIS A 1 130 ? 1.126 -22.328 -9.078 1 98.62 130 HIS A N 1
ATOM 1054 C CA . HIS A 1 130 ? -0.184 -22.281 -8.438 1 98.62 130 HIS A CA 1
ATOM 1055 C C . HIS A 1 130 ? -1.129 -21.359 -9.195 1 98.62 130 HIS A C 1
ATOM 1057 O O . HIS A 1 130 ? -2.258 -21.734 -9.516 1 98.62 130 HIS A O 1
ATOM 1063 N N . ASN A 1 131 ? -0.708 -20.141 -9.469 1 97.94 131 ASN A N 1
ATOM 1064 C CA . ASN A 1 131 ? -1.528 -19.172 -10.195 1 97.94 131 ASN A CA 1
ATOM 1065 C C . ASN A 1 131 ? -1.852 -19.656 -11.602 1 97.94 131 ASN A C 1
ATOM 1067 O O . ASN A 1 131 ? -2.939 -19.406 -12.117 1 97.94 131 ASN A O 1
ATOM 1071 N N . MET A 1 132 ? -0.92 -20.359 -12.227 1 98.31 132 MET A N 1
ATOM 1072 C CA . MET A 1 132 ? -1.184 -20.922 -13.555 1 98.31 132 MET A CA 1
ATOM 1073 C C . MET A 1 132 ? -2.314 -21.938 -13.5 1 98.31 132 MET A C 1
ATOM 1075 O O . MET A 1 132 ? -3.131 -22.016 -14.422 1 98.31 132 MET A O 1
ATOM 1079 N N . GLU A 1 133 ? -2.309 -22.703 -12.469 1 98.5 133 GLU A N 1
ATOM 1080 C CA . GLU A 1 133 ? -3.404 -23.656 -12.305 1 98.5 133 GLU A CA 1
ATOM 1081 C C . GLU A 1 133 ? -4.738 -22.938 -12.125 1 98.5 133 GLU A C 1
ATOM 1083 O O . GLU A 1 133 ? -5.758 -23.359 -12.672 1 98.5 133 GLU A O 1
ATOM 1088 N N . ILE A 1 134 ? -4.691 -21.844 -11.359 1 98.56 134 ILE A N 1
ATOM 1089 C CA . ILE A 1 134 ? -5.898 -21.047 -11.172 1 98.56 134 ILE A CA 1
ATOM 1090 C C . ILE A 1 134 ? -6.375 -20.516 -12.523 1 98.56 134 ILE A C 1
ATOM 1092 O O . ILE A 1 134 ? -7.555 -20.656 -12.867 1 98.56 134 ILE A O 1
ATOM 1096 N N . PHE A 1 135 ? -5.473 -19.953 -13.289 1 97.75 135 PHE A N 1
ATOM 1097 C CA . PHE A 1 135 ? -5.816 -19.375 -14.594 1 97.75 135 PHE A CA 1
ATOM 1098 C C . PHE A 1 135 ? -6.406 -20.453 -15.508 1 97.75 135 PHE A C 1
ATOM 1100 O O . PHE A 1 135 ? -7.418 -20.203 -16.172 1 97.75 135 PHE A O 1
ATOM 1107 N N . SER A 1 136 ? -5.82 -21.594 -15.492 1 97.5 136 SER A N 1
ATOM 1108 C CA . SER A 1 136 ? -6.293 -22.688 -16.328 1 97.5 136 SER A CA 1
ATOM 1109 C C . SER A 1 136 ? -7.707 -23.109 -15.953 1 97.5 136 SER A C 1
ATOM 1111 O O . SER A 1 136 ? -8.547 -23.359 -16.828 1 97.5 136 SER A O 1
ATOM 1113 N N . LEU A 1 137 ? -7.906 -23.203 -14.688 1 98.12 137 LEU A N 1
ATOM 1114 C CA . LEU A 1 137 ? -9.227 -23.578 -14.195 1 98.12 137 LEU A CA 1
ATOM 1115 C C . LEU A 1 137 ? -10.273 -22.547 -14.617 1 98.12 137 LEU A C 1
ATOM 1117 O O . LEU A 1 137 ? -11.352 -22.922 -15.094 1 98.12 137 LEU A O 1
ATOM 1121 N N . VAL A 1 138 ? -9.984 -21.328 -14.461 1 97.81 138 VAL A N 1
ATOM 1122 C CA . VAL A 1 138 ? -10.906 -20.234 -14.789 1 97.81 138 VAL A CA 1
ATOM 1123 C C . VAL A 1 138 ? -11.164 -20.219 -16.297 1 97.81 138 VAL A C 1
ATOM 1125 O O . VAL A 1 138 ? -12.312 -20.094 -16.734 1 97.81 138 VAL A O 1
ATOM 1128 N N . GLU A 1 139 ? -10.141 -20.359 -17.031 1 96.06 139 GLU A N 1
ATOM 1129 C CA . GLU A 1 139 ? -10.25 -20.359 -18.484 1 96.06 139 GLU A CA 1
ATOM 1130 C C . GLU A 1 139 ? -11.172 -21.469 -18.969 1 96.06 139 GLU A C 1
ATOM 1132 O O . GLU A 1 139 ? -11.977 -21.266 -19.875 1 96.06 139 GLU A O 1
ATOM 1137 N N . SER A 1 140 ? -11.141 -22.578 -18.328 1 96.5 140 SER A N 1
ATOM 1138 C CA . SER A 1 140 ? -11.852 -23.766 -18.797 1 96.5 140 SER A CA 1
ATOM 1139 C C . SER A 1 140 ? -13.281 -23.781 -18.266 1 96.5 140 SER A C 1
ATOM 1141 O O . SER A 1 140 ? -14.18 -24.297 -18.922 1 96.5 140 SER A O 1
ATOM 1143 N N . PHE A 1 141 ? -13.477 -23.172 -17.125 1 97.75 141 PHE A N 1
ATOM 1144 C CA . PHE A 1 141 ? -14.727 -23.547 -16.453 1 97.75 141 PHE A CA 1
ATOM 1145 C C . PHE A 1 141 ? -15.477 -22.297 -16 1 97.75 141 PHE A C 1
ATOM 1147 O O . PHE A 1 141 ? -16.484 -22.406 -15.281 1 97.75 141 PHE A O 1
ATOM 1154 N N . TYR A 1 142 ? -15.023 -21.156 -16.344 1 97.25 142 TYR A N 1
ATOM 1155 C CA . TYR A 1 142 ? -15.734 -19.922 -16.047 1 97.25 142 TYR A CA 1
ATOM 1156 C C . TYR A 1 142 ? -15.961 -19.094 -17.312 1 97.25 142 TYR A C 1
ATOM 1158 O O . TYR A 1 142 ? -15.25 -18.125 -17.562 1 97.25 142 TYR A O 1
ATOM 1166 N N . PRO A 1 143 ? -17.016 -19.406 -18.062 1 93 143 PRO A N 1
ATOM 1167 C CA . PRO A 1 143 ? -17.234 -18.797 -19.375 1 93 143 PRO A CA 1
ATOM 1168 C C . PRO A 1 143 ? -17.859 -17.406 -19.297 1 93 143 PRO A C 1
ATOM 1170 O O . PRO A 1 143 ? -18.859 -17.141 -19.969 1 93 143 PRO A O 1
ATOM 1173 N N . HIS A 1 144 ? -17.406 -16.516 -18.5 1 94.38 144 HIS A N 1
ATOM 1174 C CA . HIS A 1 144 ? -17.922 -15.164 -18.344 1 94.38 144 HIS A CA 1
ATOM 1175 C C . HIS A 1 144 ? -16.859 -14.125 -18.688 1 94.38 144 HIS A C 1
ATOM 1177 O O . HIS A 1 144 ? -15.664 -14.383 -18.531 1 94.38 144 HIS A O 1
ATOM 1183 N N . GLU A 1 145 ? -17.281 -13.047 -19 1 92.06 145 GLU A N 1
ATOM 1184 C CA . GLU A 1 145 ? -16.391 -11.977 -19.453 1 92.06 145 GLU A CA 1
ATOM 1185 C C . GLU A 1 145 ? -15.484 -11.508 -18.312 1 92.06 145 GLU A C 1
ATOM 1187 O O . GLU A 1 145 ? -14.352 -11.078 -18.547 1 92.06 145 GLU A O 1
ATOM 1192 N N . GLU A 1 146 ? -15.945 -11.633 -17.188 1 92 146 GLU A N 1
ATOM 1193 C CA . GLU A 1 146 ? -15.195 -11.203 -16.016 1 92 146 GLU A CA 1
ATOM 1194 C C . GLU A 1 146 ? -13.867 -11.953 -15.906 1 92 146 GLU A C 1
ATOM 1196 O O . GLU A 1 146 ? -12.922 -11.461 -15.289 1 92 146 GLU A O 1
ATOM 1201 N N . ALA A 1 147 ? -13.828 -13.117 -16.531 1 93.12 147 ALA A N 1
ATOM 1202 C CA . ALA A 1 147 ? -12.609 -13.93 -16.5 1 93.12 147 ALA A CA 1
ATOM 1203 C C . ALA A 1 147 ? -11.43 -13.18 -17.094 1 93.12 147 ALA A C 1
ATOM 1205 O O . ALA A 1 147 ? -10.281 -13.406 -16.719 1 93.12 147 ALA A O 1
ATOM 1206 N N . ARG A 1 148 ? -11.734 -12.281 -17.938 1 90.69 148 ARG A N 1
ATOM 1207 C CA . ARG A 1 148 ? -10.695 -11.539 -18.641 1 90.69 148 ARG A CA 1
ATOM 1208 C C . ARG A 1 148 ? -9.867 -10.703 -17.672 1 90.69 148 ARG A C 1
ATOM 1210 O O . ARG A 1 148 ? -8.672 -10.477 -17.906 1 90.69 148 ARG A O 1
ATOM 1217 N N . GLU A 1 149 ? -10.469 -10.305 -16.641 1 87.12 149 GLU A N 1
ATOM 1218 C CA . GLU A 1 149 ? -9.781 -9.492 -15.641 1 87.12 149 GLU A CA 1
ATOM 1219 C C . GLU A 1 149 ? -8.57 -10.227 -15.078 1 87.12 149 GLU A C 1
ATOM 1221 O O . GLU A 1 149 ? -7.57 -9.602 -14.711 1 87.12 149 GLU A O 1
ATOM 1226 N N . LEU A 1 150 ? -8.719 -11.469 -15.102 1 90.94 150 LEU A N 1
ATOM 1227 C CA . LEU A 1 150 ? -7.656 -12.312 -14.562 1 90.94 150 LEU A CA 1
ATOM 1228 C C . LEU A 1 150 ? -6.766 -12.836 -15.688 1 90.94 150 LEU A C 1
ATOM 1230 O O . LEU A 1 150 ? -5.539 -12.711 -15.617 1 90.94 150 LEU A O 1
ATOM 1234 N N . LEU A 1 151 ? -7.352 -13.289 -16.688 1 94.38 151 LEU A N 1
ATOM 1235 C CA . LEU A 1 151 ? -6.676 -14.055 -17.734 1 94.38 151 LEU A CA 1
ATOM 1236 C C . LEU A 1 151 ? -5.793 -13.148 -18.594 1 94.38 151 LEU A C 1
ATOM 1238 O O . LEU A 1 151 ? -4.871 -13.625 -19.25 1 94.38 151 LEU A O 1
ATOM 1242 N N . GLN A 1 152 ? -6.039 -11.898 -18.562 1 92.06 152 GLN A N 1
ATOM 1243 C CA . GLN A 1 152 ? -5.258 -10.961 -19.359 1 92.06 152 GLN A CA 1
ATOM 1244 C C . GLN A 1 152 ? -3.809 -10.906 -18.891 1 92.06 152 GLN A C 1
ATOM 1246 O O . GLN A 1 152 ? -2.928 -10.445 -19.609 1 92.06 152 GLN A O 1
ATOM 1251 N N . TYR A 1 153 ? -3.562 -11.531 -17.812 1 92.31 153 TYR A N 1
ATOM 1252 C CA . TYR A 1 153 ? -2.217 -11.477 -17.266 1 92.31 153 TYR A CA 1
ATOM 1253 C C . TYR A 1 153 ? -1.48 -12.789 -17.484 1 92.31 153 TYR A C 1
ATOM 1255 O O . TYR A 1 153 ? -0.397 -13 -16.938 1 92.31 153 TYR A O 1
ATOM 1263 N N . TRP A 1 154 ? -1.966 -13.672 -18.281 1 94.75 154 TRP A N 1
ATOM 1264 C CA . TRP A 1 154 ? -1.338 -14.953 -18.594 1 94.75 154 TRP A CA 1
ATOM 1265 C C . TRP A 1 154 ? 0.088 -14.75 -19.094 1 94.75 154 TRP A C 1
ATOM 1267 O O . TRP A 1 154 ? 1.015 -15.422 -18.641 1 94.75 154 TRP A O 1
ATOM 1277 N N . PRO A 1 155 ? 0.318 -13.812 -19.953 1 93.94 155 PRO A N 1
ATOM 1278 C CA . PRO A 1 155 ? 1.684 -13.648 -20.453 1 93.94 155 PRO A CA 1
ATOM 1279 C C . PRO A 1 155 ? 2.676 -13.273 -19.359 1 93.94 155 PRO A C 1
ATOM 1281 O O . PRO A 1 155 ? 3.787 -13.805 -19.312 1 93.94 155 PRO A O 1
ATOM 1284 N N . TYR A 1 156 ? 2.254 -12.406 -18.562 1 91.75 156 TYR A N 1
ATOM 1285 C CA . TYR A 1 156 ? 3.1 -12.008 -17.438 1 91.75 156 TYR A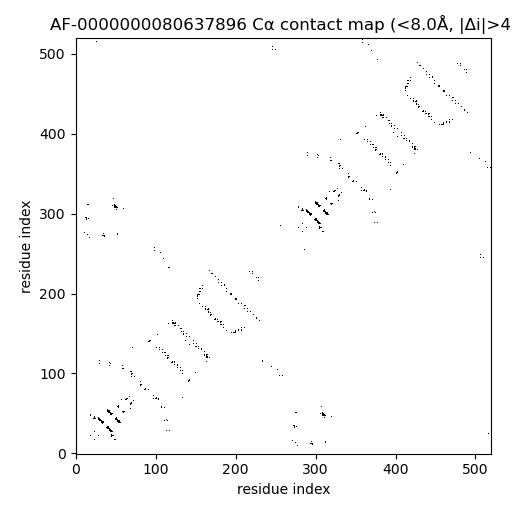 CA 1
ATOM 1286 C C . TYR A 1 156 ? 3.424 -13.203 -16.547 1 91.75 156 TYR A C 1
ATOM 1288 O O . TYR A 1 156 ? 4.574 -13.391 -16.156 1 91.75 156 TYR A O 1
ATOM 1296 N N . LEU A 1 157 ? 2.41 -13.914 -16.266 1 95.38 157 LEU A N 1
ATOM 1297 C CA . LEU A 1 157 ? 2.564 -15.055 -15.367 1 95.38 157 LEU A CA 1
ATOM 1298 C C . LEU A 1 157 ? 3.533 -16.078 -15.953 1 95.38 157 LEU A C 1
ATOM 1300 O O . LEU A 1 157 ? 4.41 -16.578 -15.242 1 95.38 157 LEU A O 1
ATOM 1304 N N . LEU A 1 158 ? 3.365 -16.312 -17.172 1 95.94 158 LEU A N 1
ATOM 1305 C CA . LEU A 1 158 ? 4.254 -17.234 -17.859 1 95.94 158 LEU A CA 1
ATOM 1306 C C . LEU A 1 158 ? 5.699 -16.75 -17.812 1 95.94 158 LEU A C 1
ATOM 1308 O O . LEU A 1 158 ? 6.621 -17.531 -17.578 1 95.94 158 LEU A O 1
ATOM 1312 N N . ARG A 1 159 ? 5.867 -15.492 -18.016 1 94.19 159 ARG A N 1
ATOM 1313 C CA . ARG A 1 159 ? 7.203 -14.906 -17.953 1 94.19 159 ARG A CA 1
ATOM 1314 C C . ARG A 1 159 ? 7.816 -15.094 -16.562 1 94.19 159 ARG A C 1
ATOM 1316 O O . ARG A 1 159 ? 8.953 -15.562 -16.438 1 94.19 159 ARG A O 1
ATOM 1323 N N . MET A 1 160 ? 7.039 -14.75 -15.57 1 93.06 160 MET A N 1
ATOM 1324 C CA . MET A 1 160 ? 7.555 -14.828 -14.203 1 93.06 160 MET A CA 1
ATOM 1325 C C . MET A 1 160 ? 7.914 -16.266 -13.836 1 93.06 160 MET A C 1
ATOM 1327 O O . MET A 1 160 ? 8.938 -16.5 -13.188 1 93.06 160 MET A O 1
ATOM 1331 N N . HIS A 1 161 ? 7.09 -17.188 -14.25 1 96.44 161 HIS A N 1
ATOM 1332 C CA . HIS A 1 161 ? 7.359 -18.594 -13.992 1 96.44 161 HIS A CA 1
ATOM 1333 C C . HIS A 1 161 ? 8.648 -19.047 -14.664 1 96.44 161 HIS A C 1
ATOM 1335 O O . HIS A 1 161 ? 9.484 -19.703 -14.039 1 96.44 161 HIS A O 1
ATOM 1341 N N . ALA A 1 162 ? 8.773 -18.688 -15.852 1 95.69 162 ALA A N 1
ATOM 1342 C CA . ALA A 1 162 ? 9.945 -19.094 -16.625 1 95.69 162 ALA A CA 1
ATOM 1343 C C . ALA A 1 162 ? 11.219 -18.469 -16.047 1 95.69 162 ALA A C 1
ATOM 1345 O O . ALA A 1 162 ? 12.234 -19.156 -15.914 1 95.69 162 ALA A O 1
ATOM 1346 N N . VAL A 1 163 ? 11.102 -17.219 -15.75 1 91.88 163 VAL A N 1
ATOM 1347 C CA . VAL A 1 163 ? 12.266 -16.531 -15.211 1 91.88 163 VAL A CA 1
ATOM 1348 C C . VAL A 1 163 ? 12.672 -17.156 -13.883 1 91.88 163 VAL A C 1
ATOM 1350 O O . VAL A 1 163 ? 13.859 -17.406 -13.641 1 91.88 163 VAL A O 1
ATOM 1353 N N . ALA A 1 164 ? 11.727 -17.406 -13.055 1 93.75 164 ALA A N 1
ATOM 1354 C CA . ALA A 1 164 ? 12.031 -18.016 -11.766 1 93.75 164 ALA A CA 1
ATOM 1355 C C . ALA A 1 164 ? 12.703 -19.375 -11.953 1 93.75 164 ALA A C 1
ATOM 1357 O O . ALA A 1 164 ? 13.688 -19.688 -11.289 1 93.75 164 ALA A O 1
ATOM 1358 N N . ARG A 1 165 ? 12.195 -20.125 -12.836 1 96.25 165 ARG A N 1
ATOM 1359 C CA . ARG A 1 165 ? 12.789 -21.422 -13.117 1 96.25 165 ARG A CA 1
ATOM 1360 C C . ARG A 1 165 ? 14.219 -21.266 -13.641 1 96.25 165 ARG A C 1
ATOM 1362 O O . ARG A 1 165 ? 15.117 -22.016 -13.234 1 96.25 165 ARG A O 1
ATOM 1369 N N . ALA A 1 166 ? 14.367 -20.375 -14.531 1 92.88 166 ALA A N 1
ATOM 1370 C CA . ALA A 1 166 ? 15.703 -20.125 -15.07 1 92.88 166 ALA A CA 1
ATOM 1371 C C . ALA A 1 166 ? 16.688 -19.75 -13.961 1 92.88 166 ALA A C 1
ATOM 1373 O O . ALA A 1 166 ? 17.812 -20.234 -13.945 1 92.88 166 ALA A O 1
ATOM 1374 N N . MET A 1 167 ? 16.203 -18.938 -13.094 1 90.38 167 MET A N 1
ATOM 1375 C CA . MET A 1 167 ? 17.062 -18.5 -11.992 1 90.38 167 MET A CA 1
ATOM 1376 C C . MET A 1 167 ? 17.453 -19.672 -11.109 1 90.38 167 MET A C 1
ATOM 1378 O O . MET A 1 167 ? 18.578 -19.734 -10.594 1 90.38 167 MET A O 1
ATOM 1382 N N . VAL A 1 168 ? 16.547 -20.625 -10.914 1 93.94 168 VAL A N 1
ATOM 1383 C CA . VAL A 1 168 ? 16.844 -21.828 -10.148 1 93.94 168 VAL A CA 1
ATOM 1384 C C . VAL A 1 168 ? 17.969 -22.609 -10.836 1 93.94 168 VAL A C 1
ATOM 1386 O O . VAL A 1 168 ? 18.938 -23.016 -10.188 1 93.94 168 VAL A O 1
ATOM 1389 N N . PHE A 1 169 ? 17.859 -22.734 -12.086 1 92.81 169 PHE A N 1
ATOM 1390 C CA . PHE A 1 169 ? 18.859 -23.484 -12.859 1 92.81 169 PHE A CA 1
ATOM 1391 C C . PHE A 1 169 ? 20.188 -22.75 -12.852 1 92.81 169 PHE A C 1
ATOM 1393 O O . PHE A 1 169 ? 21.25 -23.375 -12.766 1 92.81 169 PHE A O 1
ATOM 1400 N N . LEU A 1 170 ? 20.156 -21.5 -12.953 1 87.19 170 LEU A N 1
ATOM 1401 C CA . LEU A 1 170 ? 21.391 -20.719 -12.953 1 87.19 170 LEU A CA 1
ATOM 1402 C C . LEU A 1 170 ? 22.109 -20.844 -11.617 1 87.19 170 LEU A C 1
ATOM 1404 O O . LEU A 1 170 ? 23.344 -20.875 -11.57 1 87.19 170 LEU A O 1
ATOM 1408 N N . LYS A 1 171 ? 21.328 -20.875 -10.594 1 86.75 171 LYS A N 1
ATOM 1409 C CA . LYS A 1 171 ? 21.938 -21.094 -9.273 1 86.75 171 LYS A CA 1
ATOM 1410 C C . LYS A 1 171 ? 22.672 -22.422 -9.227 1 86.75 171 LYS A C 1
ATOM 1412 O O . LYS A 1 171 ? 23.656 -22.562 -8.508 1 86.75 171 LYS A O 1
ATOM 1417 N N . GLU A 1 172 ? 22.219 -23.359 -10.016 1 89.75 172 GLU A N 1
ATOM 1418 C CA . GLU A 1 172 ? 22.828 -24.688 -10.102 1 89.75 172 GLU A CA 1
ATOM 1419 C C . GLU A 1 172 ? 23.859 -24.734 -11.234 1 89.75 172 GLU A C 1
ATOM 1421 O O . GLU A 1 172 ? 24.359 -25.812 -11.57 1 89.75 172 GLU A O 1
ATOM 1426 N N . GLU A 1 173 ? 24.078 -23.609 -11.922 1 86.5 173 GLU A N 1
ATOM 1427 C CA . GLU A 1 173 ? 25.031 -23.453 -13.016 1 86.5 173 GLU A CA 1
ATOM 1428 C C . GLU A 1 173 ? 24.641 -24.312 -14.219 1 86.5 173 GLU A C 1
ATOM 1430 O O . GLU A 1 173 ? 25.5 -24.844 -14.922 1 86.5 173 GLU A O 1
ATOM 1435 N N . ASP A 1 174 ? 23.422 -24.547 -14.273 1 89.69 174 ASP A N 1
ATOM 1436 C CA . ASP A 1 174 ? 22.891 -25.25 -15.438 1 89.69 174 ASP A CA 1
ATOM 1437 C C . ASP A 1 174 ? 22.328 -24.281 -16.469 1 89.69 174 ASP A C 1
ATOM 1439 O O . ASP A 1 174 ? 21.109 -24.109 -16.578 1 89.69 174 ASP A O 1
ATOM 1443 N N . HIS A 1 175 ? 23.188 -23.75 -17.266 1 85.81 175 HIS A N 1
ATOM 1444 C CA . HIS A 1 175 ? 22.844 -22.719 -18.234 1 85.81 175 HIS A CA 1
ATOM 1445 C C . HIS A 1 175 ? 21.969 -23.281 -19.344 1 85.81 175 HIS A C 1
ATOM 1447 O O . HIS A 1 175 ? 21.062 -22.594 -19.844 1 85.81 175 HIS A O 1
ATOM 1453 N N . GLU A 1 176 ? 22.25 -24.438 -19.703 1 89.88 176 GLU A N 1
ATOM 1454 C CA . GLU A 1 176 ? 21.469 -25.047 -20.781 1 89.88 176 GLU A CA 1
ATOM 1455 C C . GLU A 1 176 ? 20.016 -25.219 -20.375 1 89.88 176 GLU A C 1
ATOM 1457 O O . GLU A 1 176 ? 19.109 -24.906 -21.156 1 89.88 176 GLU A O 1
ATOM 1462 N N . ALA A 1 177 ? 19.844 -25.75 -19.188 1 94.38 177 ALA A N 1
ATOM 1463 C CA . ALA A 1 177 ? 18.469 -25.906 -18.688 1 94.38 177 ALA A CA 1
ATOM 1464 C C . ALA A 1 177 ? 17.766 -24.562 -18.578 1 94.38 177 ALA A C 1
ATOM 1466 O O . ALA A 1 177 ? 16.578 -24.438 -18.891 1 94.38 177 ALA A O 1
ATOM 1467 N N . ALA A 1 178 ? 18.484 -23.516 -18.156 1 93.12 178 ALA A N 1
ATOM 1468 C CA . ALA A 1 178 ? 17.922 -22.172 -18.062 1 93.12 178 ALA A CA 1
ATOM 1469 C C . ALA A 1 178 ? 17.469 -21.656 -19.422 1 93.12 178 ALA A C 1
ATOM 1471 O O . ALA A 1 178 ? 16.359 -21.156 -19.562 1 93.12 178 ALA A O 1
ATOM 1472 N N . ARG A 1 179 ? 18.219 -21.938 -20.391 1 91.06 179 ARG A N 1
ATOM 1473 C CA . ARG A 1 179 ? 17.906 -21.5 -21.75 1 91.06 179 ARG A CA 1
ATOM 1474 C C . ARG A 1 179 ? 16.688 -22.25 -22.281 1 91.06 179 ARG A C 1
ATOM 1476 O O . ARG A 1 179 ? 15.836 -21.672 -22.953 1 91.06 179 ARG A O 1
ATOM 1483 N N . THR A 1 180 ? 16.703 -23.484 -22 1 95.38 180 THR A N 1
ATOM 1484 C CA . THR A 1 180 ? 15.617 -24.328 -22.484 1 95.38 180 THR A CA 1
ATOM 1485 C C . THR A 1 180 ? 14.281 -23.844 -21.938 1 95.38 180 THR A C 1
ATOM 1487 O O . THR A 1 180 ? 13.312 -23.703 -22.688 1 95.38 180 THR A O 1
ATOM 1490 N N . VAL A 1 181 ? 14.273 -23.578 -20.672 1 96.56 181 VAL A N 1
ATOM 1491 C CA . VAL A 1 181 ? 13.023 -23.156 -20.047 1 96.56 181 VAL A CA 1
ATOM 1492 C C . VAL A 1 181 ? 12.586 -21.812 -20.609 1 96.56 181 VAL A C 1
ATOM 1494 O O . VAL A 1 181 ? 11.391 -21.594 -20.844 1 96.56 181 VAL A O 1
ATOM 1497 N N . LEU A 1 182 ? 13.492 -20.938 -20.812 1 94.69 182 LEU A N 1
ATOM 1498 C CA . LEU A 1 182 ? 13.164 -19.641 -21.391 1 94.69 182 LEU A CA 1
ATOM 1499 C C . LEU A 1 182 ? 12.664 -19.781 -22.828 1 94.69 182 LEU A C 1
ATOM 1501 O O . LEU A 1 182 ? 11.703 -19.125 -23.219 1 94.69 182 LEU A O 1
ATOM 1505 N N . GLY A 1 183 ? 13.297 -20.609 -23.547 1 95.31 183 GLY A N 1
ATOM 1506 C CA . GLY A 1 183 ? 12.875 -20.875 -24.906 1 95.31 183 GLY A CA 1
ATOM 1507 C C . GLY A 1 183 ? 11.469 -21.453 -25 1 95.31 183 GLY A C 1
ATOM 1508 O O . GLY A 1 183 ? 10.688 -21.062 -25.859 1 95.31 183 GLY A O 1
ATOM 1509 N N . GLU A 1 184 ? 11.234 -22.391 -24.141 1 97.19 184 GLU A N 1
ATOM 1510 C CA . GLU A 1 184 ? 9.898 -22.984 -24.078 1 97.19 184 GLU A CA 1
ATOM 1511 C C . GLU A 1 184 ? 8.844 -21.922 -23.781 1 97.19 184 GLU A C 1
ATOM 1513 O O . GLU A 1 184 ? 7.781 -21.906 -24.422 1 97.19 184 GLU A O 1
ATOM 1518 N N . ALA A 1 185 ? 9.109 -21.062 -22.828 1 97.25 185 ALA A N 1
ATOM 1519 C CA . ALA A 1 185 ? 8.164 -20 -22.469 1 97.25 185 ALA A CA 1
ATOM 1520 C C . ALA A 1 185 ? 7.957 -19.031 -23.625 1 97.25 185 ALA A C 1
ATOM 1522 O O . ALA A 1 185 ? 6.832 -18.594 -23.875 1 97.25 185 ALA A O 1
ATOM 1523 N N . LEU A 1 186 ? 9.023 -18.688 -24.344 1 95.56 186 LEU A N 1
ATOM 1524 C CA . LEU A 1 186 ? 8.93 -17.812 -25.5 1 95.56 186 LEU A CA 1
ATOM 1525 C C . LEU A 1 186 ? 8.016 -18.422 -26.562 1 95.56 186 LEU A C 1
ATOM 1527 O O . LEU A 1 186 ? 7.156 -17.734 -27.109 1 95.56 186 LEU A O 1
ATOM 1531 N N . SER A 1 187 ? 8.219 -19.672 -26.812 1 96.81 187 SER A N 1
ATOM 1532 C CA . SER A 1 187 ? 7.387 -20.375 -27.797 1 96.81 187 SER A CA 1
ATOM 1533 C C . SER A 1 187 ? 5.918 -20.359 -27.375 1 96.81 187 SER A C 1
ATOM 1535 O O . SER A 1 187 ? 5.031 -20.141 -28.203 1 96.81 187 SER A O 1
ATOM 1537 N N . GLN A 1 188 ? 5.676 -20.594 -26.156 1 96.94 188 GLN A N 1
ATOM 1538 C CA . GLN A 1 188 ? 4.312 -20.609 -25.641 1 96.94 188 GLN A CA 1
ATOM 1539 C C . GLN A 1 188 ? 3.664 -19.234 -25.781 1 96.94 188 GLN A C 1
ATOM 1541 O O . GLN A 1 188 ? 2.502 -19.125 -26.188 1 96.94 188 GLN A O 1
ATOM 1546 N N . LEU A 1 189 ? 4.383 -18.203 -25.438 1 96.69 189 LEU A N 1
ATOM 1547 C CA . LEU A 1 189 ? 3.879 -16.828 -25.531 1 96.69 189 LEU A CA 1
ATOM 1548 C C . LEU A 1 189 ? 3.541 -16.484 -26.969 1 96.69 189 LEU A C 1
ATOM 1550 O O . LEU A 1 189 ? 2.494 -15.883 -27.234 1 96.69 189 LEU A O 1
ATOM 1554 N N . GLN A 1 190 ? 4.387 -16.859 -27.844 1 94.56 190 GLN A N 1
ATOM 1555 C CA . GLN A 1 190 ? 4.191 -16.547 -29.25 1 94.56 190 GLN A CA 1
ATOM 1556 C C . GLN A 1 190 ? 2.98 -17.281 -29.812 1 94.56 190 GLN A C 1
ATOM 1558 O O . GLN A 1 190 ? 2.289 -16.766 -30.703 1 94.56 190 GLN A O 1
ATOM 1563 N N . GLY A 1 191 ? 2.746 -18.453 -29.281 1 93.88 191 GLY A N 1
ATOM 1564 C CA . GLY A 1 191 ? 1.646 -19.266 -29.781 1 93.88 191 GLY A CA 1
ATOM 1565 C C . GLY A 1 191 ? 0.346 -19.031 -29.031 1 93.88 191 GLY A C 1
ATOM 1566 O O . GLY A 1 191 ? -0.693 -19.578 -29.406 1 93.88 191 GLY A O 1
ATOM 1567 N N . MET A 1 192 ? 0.386 -18.219 -28.047 1 93.62 192 MET A N 1
ATOM 1568 C CA . MET A 1 192 ? -0.789 -17.984 -27.219 1 93.62 192 MET A CA 1
ATOM 1569 C C . MET A 1 192 ? -1.863 -17.219 -27.984 1 93.62 192 MET A C 1
ATOM 1571 O O . MET A 1 192 ? -1.561 -16.266 -28.703 1 93.62 192 MET A O 1
ATOM 1575 N N . GLU A 1 193 ? -3.064 -17.719 -27.875 1 90.94 193 GLU A N 1
ATOM 1576 C CA . GLU A 1 193 ? -4.188 -17.031 -28.5 1 90.94 193 GLU A CA 1
ATOM 1577 C C . GLU A 1 193 ? -4.422 -15.664 -27.844 1 90.94 193 GLU A C 1
ATOM 1579 O O . GLU A 1 193 ? -4.332 -15.531 -26.625 1 90.94 193 GLU A O 1
ATOM 1584 N N . ASP A 1 194 ? -4.773 -14.727 -28.688 1 89.44 194 ASP A N 1
ATOM 1585 C CA . ASP A 1 194 ? -4.957 -13.375 -28.188 1 89.44 194 ASP A CA 1
ATOM 1586 C C . ASP A 1 194 ? -6.301 -13.227 -27.469 1 89.44 194 ASP A C 1
ATOM 1588 O O . ASP A 1 194 ? -7.309 -13.781 -27.922 1 89.44 194 ASP A O 1
ATOM 1592 N N . LEU A 1 195 ? -6.148 -12.594 -26.375 1 89.31 195 LEU A N 1
ATOM 1593 C CA . LEU A 1 195 ? -7.355 -12.117 -25.703 1 89.31 195 LEU A CA 1
ATOM 1594 C C . LEU A 1 195 ? -7.668 -10.68 -26.109 1 89.31 195 LEU A C 1
ATOM 1596 O O . LEU A 1 195 ? -6.758 -9.883 -26.344 1 89.31 195 LEU A O 1
ATOM 1600 N N . ASP A 1 196 ? -8.969 -10.391 -26.281 1 87.06 196 ASP A N 1
ATOM 1601 C CA . ASP A 1 196 ? -9.367 -9.031 -26.609 1 87.06 196 ASP A CA 1
ATOM 1602 C C . ASP A 1 196 ? -9.195 -8.094 -25.422 1 87.06 196 ASP A C 1
ATOM 1604 O O . ASP A 1 196 ? -10.18 -7.699 -24.797 1 87.06 196 ASP A O 1
ATOM 1608 N N . SER A 1 197 ? -8 -7.754 -25.141 1 88.69 197 SER A N 1
ATOM 1609 C CA . SER A 1 197 ? -7.582 -6.891 -24.047 1 88.69 197 SER A CA 1
ATOM 1610 C C . SER A 1 197 ? -6.27 -6.184 -24.359 1 88.69 197 SER A C 1
ATOM 1612 O O . SER A 1 197 ? -5.25 -6.836 -24.594 1 88.69 197 SER A O 1
ATOM 1614 N N . PRO A 1 198 ? -6.293 -4.871 -24.359 1 86.06 198 PRO A N 1
ATOM 1615 C CA . PRO A 1 198 ? -5.043 -4.145 -24.594 1 86.06 198 PRO A CA 1
ATOM 1616 C C . PRO A 1 198 ? -3.957 -4.516 -23.578 1 86.06 198 PRO A C 1
ATOM 1618 O O . PRO A 1 198 ? -2.775 -4.57 -23.938 1 86.06 198 PRO A O 1
ATOM 1621 N N . ILE A 1 199 ? -4.406 -4.754 -22.422 1 83.12 199 ILE A N 1
ATOM 1622 C CA . ILE A 1 199 ? -3.453 -5.125 -21.375 1 83.12 199 ILE A CA 1
ATOM 1623 C C . ILE A 1 199 ? -2.779 -6.445 -21.734 1 83.12 199 ILE A C 1
ATOM 1625 O O . ILE A 1 199 ? -1.565 -6.594 -21.578 1 83.12 199 ILE A O 1
ATOM 1629 N N . PHE A 1 200 ? -3.518 -7.352 -22.266 1 88.31 200 PHE A N 1
ATOM 1630 C CA . PHE A 1 200 ? -2.973 -8.641 -22.688 1 88.31 200 PHE A CA 1
ATOM 1631 C C . PHE A 1 200 ? -1.899 -8.461 -23.75 1 88.31 200 PHE A C 1
ATOM 1633 O O . PHE A 1 200 ? -0.808 -9.023 -23.641 1 88.31 200 PHE A O 1
ATOM 1640 N N . PHE A 1 201 ? -2.207 -7.68 -24.641 1 87.81 201 PHE A N 1
ATOM 1641 C CA . PHE A 1 201 ? -1.293 -7.457 -25.75 1 87.81 201 PHE A CA 1
A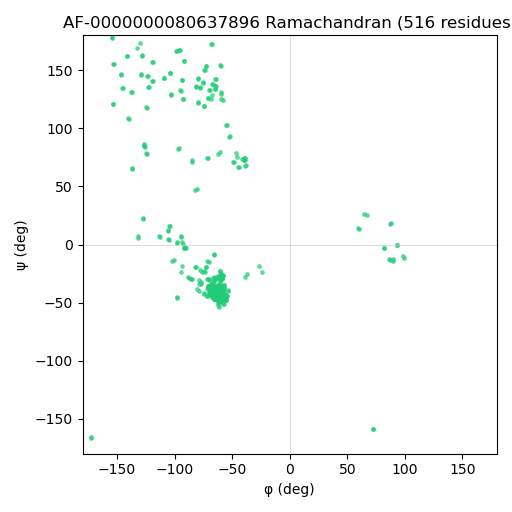TOM 1642 C C . PHE A 1 201 ? -0.001 -6.805 -25.281 1 87.81 201 PHE A C 1
ATOM 1644 O O . PHE A 1 201 ? 1.092 -7.23 -25.656 1 87.81 201 PHE A O 1
ATOM 1651 N N . PHE A 1 202 ? -0.187 -5.867 -24.531 1 84.38 202 PHE A N 1
ATOM 1652 C CA . PHE A 1 202 ? 0.976 -5.184 -23.969 1 84.38 202 PHE A CA 1
ATOM 1653 C C . PHE A 1 202 ? 1.847 -6.148 -23.172 1 84.38 202 PHE A C 1
ATOM 1655 O O . PHE A 1 202 ? 3.064 -6.191 -23.359 1 84.38 202 PHE A O 1
ATOM 1662 N N . GLU A 1 203 ? 1.215 -6.934 -22.359 1 85.81 203 GLU A N 1
ATOM 1663 C CA . GLU A 1 203 ? 1.955 -7.871 -21.516 1 85.81 203 GLU A CA 1
ATOM 1664 C C . GLU A 1 203 ? 2.625 -8.953 -22.359 1 85.81 203 GLU A C 1
ATOM 1666 O O . GLU A 1 203 ? 3.719 -9.414 -22.031 1 85.81 203 GLU A O 1
ATOM 1671 N N . LYS A 1 204 ? 1.966 -9.375 -23.328 1 91.25 204 LYS A N 1
ATOM 1672 C CA . LYS A 1 204 ? 2.531 -10.383 -24.219 1 91.25 204 LYS A CA 1
ATOM 1673 C C . LYS A 1 204 ? 3.803 -9.875 -24.891 1 91.25 204 LYS A C 1
ATOM 1675 O O . LYS A 1 204 ? 4.844 -10.531 -24.828 1 91.25 204 LYS A O 1
ATOM 1680 N N . LEU A 1 205 ? 3.73 -8.711 -25.422 1 89.62 205 LEU A N 1
ATOM 1681 C CA . LEU A 1 205 ? 4.883 -8.125 -26.094 1 89.62 205 LEU A CA 1
ATOM 1682 C C . LEU A 1 205 ? 6.02 -7.863 -25.109 1 89.62 205 LEU A C 1
ATOM 1684 O O . LEU A 1 205 ? 7.18 -8.156 -25.406 1 89.62 205 LEU A O 1
ATOM 1688 N N . ARG A 1 206 ? 5.664 -7.297 -24.062 1 88 206 ARG A N 1
ATOM 1689 C CA . ARG A 1 206 ? 6.648 -7.012 -23.031 1 88 206 ARG A CA 1
ATOM 1690 C C . ARG A 1 206 ? 7.332 -8.289 -22.547 1 88 206 ARG A C 1
ATOM 1692 O O . ARG A 1 206 ? 8.547 -8.312 -22.359 1 88 206 ARG A O 1
ATOM 1699 N N . SER A 1 207 ? 6.539 -9.289 -22.359 1 91.38 207 SER A N 1
ATOM 1700 C CA . SER A 1 207 ? 7.074 -10.562 -21.891 1 91.38 207 SER A CA 1
ATOM 1701 C C . SER A 1 207 ? 8.008 -11.188 -22.922 1 91.38 207 SER A C 1
ATOM 1703 O O . SER A 1 207 ? 9.078 -11.688 -22.562 1 91.38 207 SER A O 1
ATOM 1705 N N . ILE A 1 208 ? 7.617 -11.102 -24.094 1 91.69 208 ILE A N 1
ATOM 1706 C CA . ILE A 1 208 ? 8.453 -11.625 -25.172 1 91.69 208 ILE A CA 1
ATOM 1707 C C . ILE A 1 208 ? 9.773 -10.867 -25.219 1 91.69 208 ILE A C 1
ATOM 1709 O O . ILE A 1 208 ? 10.852 -11.469 -25.281 1 91.69 208 ILE A O 1
ATOM 1713 N N . SER A 1 209 ? 9.664 -9.594 -25.188 1 89.25 209 SER A N 1
ATOM 1714 C CA . SER A 1 209 ? 10.859 -8.758 -25.219 1 89.25 209 SER A CA 1
ATOM 1715 C C . SER A 1 209 ? 11.773 -9.062 -24.047 1 89.25 209 SER A C 1
ATOM 1717 O O . SER A 1 209 ? 12.984 -9.211 -24.219 1 89.25 209 SER A O 1
ATOM 1719 N N . TYR A 1 210 ? 11.234 -9.164 -22.969 1 84.69 210 TYR A N 1
ATOM 1720 C CA . TYR A 1 210 ? 12 -9.43 -21.75 1 84.69 210 TYR A CA 1
ATOM 1721 C C . TYR A 1 210 ? 12.703 -10.773 -21.828 1 84.69 210 TYR A C 1
ATOM 1723 O O . TYR A 1 210 ? 13.914 -10.867 -21.578 1 84.69 210 TYR A O 1
ATOM 1731 N N . LEU A 1 211 ? 11.984 -11.789 -22.125 1 91.19 211 LEU A N 1
ATOM 1732 C CA . LEU A 1 211 ? 12.547 -13.133 -22.172 1 91.19 211 LEU A CA 1
ATOM 1733 C C . LEU A 1 211 ? 13.641 -13.234 -23.234 1 91.19 211 LEU A C 1
ATOM 1735 O O . LEU A 1 211 ? 14.641 -13.93 -23.031 1 91.19 211 LEU A O 1
ATOM 1739 N N . THR A 1 212 ? 13.414 -12.539 -24.297 1 88.44 212 THR A N 1
ATOM 1740 C CA . THR A 1 212 ? 14.43 -12.5 -25.344 1 88.44 212 THR A CA 1
ATOM 1741 C C . THR A 1 212 ? 15.719 -11.867 -24.828 1 88.44 212 THR A C 1
ATOM 1743 O O . THR A 1 212 ? 16.812 -12.391 -25.047 1 88.44 212 THR A O 1
ATOM 1746 N N . THR A 1 213 ? 15.555 -10.859 -24.141 1 83.19 213 THR A N 1
ATOM 1747 C CA . THR A 1 213 ? 16.703 -10.148 -23.594 1 83.19 213 THR A CA 1
ATOM 1748 C C . THR A 1 213 ? 17.422 -11.023 -22.562 1 83.19 213 THR A C 1
ATOM 1750 O O . THR A 1 213 ? 18.656 -11.133 -22.609 1 83.19 213 THR A O 1
ATOM 1753 N N . VAL A 1 214 ? 16.672 -11.602 -21.703 1 81.56 214 VAL A N 1
ATOM 1754 C CA . VAL A 1 214 ? 17.266 -12.445 -20.656 1 81.56 214 VAL A CA 1
ATOM 1755 C C . VAL A 1 214 ? 17.984 -13.633 -21.297 1 81.56 214 VAL A C 1
ATOM 1757 O O . VAL A 1 214 ? 19.078 -14 -20.875 1 81.56 214 VAL A O 1
ATOM 1760 N N . SER A 1 215 ? 17.359 -14.211 -22.266 1 85.88 215 SER A N 1
ATOM 1761 C CA . SER A 1 215 ? 17.969 -15.336 -22.969 1 85.88 215 SER A CA 1
ATOM 1762 C C . SER A 1 215 ? 19.297 -14.945 -23.594 1 85.88 215 SER A C 1
ATOM 1764 O O . SER A 1 215 ? 20.266 -15.703 -23.516 1 85.88 215 SER A O 1
ATOM 1766 N N . ALA A 1 216 ? 19.344 -13.82 -24.141 1 83.19 216 ALA A N 1
ATOM 1767 C CA . ALA A 1 216 ? 20.562 -13.328 -24.766 1 83.19 216 ALA A CA 1
ATOM 1768 C C . ALA A 1 216 ? 21.656 -13.109 -23.734 1 83.19 216 ALA A C 1
ATOM 1770 O O . ALA A 1 216 ? 22.828 -13.406 -23.969 1 83.19 216 ALA A O 1
ATOM 1771 N N . GLU A 1 217 ? 21.281 -12.625 -22.672 1 76.94 217 GLU A N 1
ATOM 1772 C CA . GLU A 1 217 ? 22.234 -12.367 -21.594 1 76.94 217 GLU A CA 1
ATOM 1773 C C . GLU A 1 217 ? 22.828 -13.664 -21.062 1 76.94 217 GLU A C 1
ATOM 1775 O O . GLU A 1 217 ? 24.031 -13.734 -20.766 1 76.94 217 GLU A O 1
ATOM 1780 N N . ILE A 1 218 ? 22.031 -14.602 -20.922 1 80.19 218 ILE A N 1
ATOM 1781 C CA . ILE A 1 218 ? 22.5 -15.898 -20.438 1 80.19 218 ILE A CA 1
ATOM 1782 C C . ILE A 1 218 ? 23.453 -16.516 -21.453 1 80.19 218 ILE A C 1
ATOM 1784 O O . ILE A 1 218 ? 24.453 -17.141 -21.078 1 80.19 218 ILE A O 1
ATOM 1788 N N . GLU A 1 219 ? 23.141 -16.297 -22.641 1 77.06 219 GLU A N 1
ATOM 1789 C CA . GLU A 1 219 ? 24 -16.812 -23.703 1 77.06 219 GLU A CA 1
ATOM 1790 C C . GLU A 1 219 ? 25.375 -16.141 -23.656 1 77.06 219 GLU A C 1
ATOM 1792 O O . GLU A 1 219 ? 26.391 -16.797 -23.859 1 77.06 219 GLU A O 1
ATOM 1797 N N . GLU A 1 220 ? 25.281 -14.914 -23.359 1 72 220 GLU A N 1
ATOM 1798 C CA . GLU A 1 220 ? 26.531 -14.164 -23.297 1 72 220 GLU A CA 1
ATOM 1799 C C . GLU A 1 220 ? 27.312 -14.523 -22.031 1 72 220 GLU A C 1
ATOM 1801 O O . GLU A 1 220 ? 28.547 -14.477 -22.031 1 72 220 GLU A O 1
ATOM 1806 N N . MET A 1 221 ? 26.562 -14.648 -20.906 1 61.69 221 MET A N 1
ATOM 1807 C CA . MET A 1 221 ? 27.188 -14.961 -19.625 1 61.69 221 MET A CA 1
ATOM 1808 C C . MET A 1 221 ? 27.875 -16.328 -19.672 1 61.69 221 MET A C 1
ATOM 1810 O O . MET A 1 221 ? 28.797 -16.578 -18.906 1 61.69 221 MET A O 1
ATOM 1814 N N . GLU A 1 222 ? 27.203 -17.406 -20.125 1 56.81 222 GLU A N 1
ATOM 1815 C CA . GLU A 1 222 ? 27.938 -18.656 -20.234 1 56.81 222 GLU A CA 1
ATOM 1816 C C . GLU A 1 222 ? 29.422 -18.391 -20.453 1 56.81 222 GLU A C 1
ATOM 1818 O O . GLU A 1 222 ? 30.266 -19.203 -20.078 1 56.81 222 GLU A O 1
ATOM 1823 N N . ALA A 1 223 ? 29.656 -17.125 -20.891 1 51 223 ALA A N 1
ATOM 1824 C CA . ALA A 1 223 ? 31.062 -16.766 -20.969 1 51 223 ALA A CA 1
ATOM 1825 C C . ALA A 1 223 ? 31.5 -16.047 -19.688 1 51 223 ALA A C 1
ATOM 1827 O O . ALA A 1 223 ? 32.688 -16.047 -19.359 1 51 223 ALA A O 1
ATOM 1828 N N . GLY A 1 224 ? 30.5 -15.297 -18.766 1 49.75 224 GLY A N 1
ATOM 1829 C CA . GLY A 1 224 ? 30.812 -14.516 -17.578 1 49.75 224 GLY A CA 1
ATOM 1830 C C . GLY A 1 224 ? 29.969 -14.883 -16.375 1 49.75 224 GLY A C 1
ATOM 1831 O O . GLY A 1 224 ? 29.094 -15.758 -16.469 1 49.75 224 GLY A O 1
ATOM 1832 N N . PRO A 1 225 ? 30.25 -14.266 -14.992 1 50.97 225 PRO A N 1
ATOM 1833 C CA . PRO A 1 225 ? 29.781 -14.727 -13.68 1 50.97 225 PRO A CA 1
ATOM 1834 C C . PRO A 1 225 ? 28.281 -14.547 -13.5 1 50.97 225 PRO A C 1
ATOM 1836 O O . PRO A 1 225 ? 27.719 -13.531 -13.922 1 50.97 225 PRO A O 1
ATOM 1839 N N . ALA A 1 226 ? 27.406 -15.578 -13.156 1 52.25 226 ALA A N 1
ATOM 1840 C CA . ALA A 1 226 ? 26 -15.758 -12.805 1 52.25 226 ALA A CA 1
ATOM 1841 C C . ALA A 1 226 ? 25.516 -14.617 -11.914 1 52.25 226 ALA A C 1
ATOM 1843 O O . ALA A 1 226 ? 24.359 -14.195 -12.016 1 52.25 226 ALA A O 1
ATOM 1844 N N . ALA A 1 227 ? 26.344 -14.031 -11.18 1 54.12 227 ALA A N 1
ATOM 1845 C CA . ALA A 1 227 ? 26 -13.047 -10.156 1 54.12 227 ALA A CA 1
ATOM 1846 C C . ALA A 1 227 ? 25.453 -11.766 -10.773 1 54.12 227 ALA A C 1
ATOM 1848 O O . ALA A 1 227 ? 24.516 -11.172 -10.258 1 54.12 227 ALA A O 1
ATOM 1849 N N . ARG A 1 228 ? 26.062 -11.375 -11.828 1 53.44 228 ARG A N 1
ATOM 1850 C CA . ARG A 1 228 ? 25.656 -10.133 -12.477 1 53.44 228 ARG A CA 1
ATOM 1851 C C . ARG A 1 228 ? 24.266 -10.258 -13.07 1 53.44 228 ARG A C 1
ATOM 1853 O O . ARG A 1 228 ? 23.469 -9.32 -12.984 1 53.44 228 ARG A O 1
ATOM 1860 N N . LEU A 1 229 ? 23.984 -11.336 -13.617 1 54.06 229 LEU A N 1
ATOM 1861 C CA . LEU A 1 229 ? 22.672 -11.57 -14.227 1 54.06 229 LEU A CA 1
ATOM 1862 C C . LEU A 1 229 ? 21.562 -11.438 -13.195 1 54.06 229 LEU A C 1
ATOM 1864 O O . LEU A 1 229 ? 20.531 -10.828 -13.461 1 54.06 229 LEU A O 1
ATOM 1868 N N . ARG A 1 230 ? 21.891 -12.008 -12.109 1 55.44 230 ARG A N 1
ATOM 1869 C CA . ARG A 1 230 ? 20.922 -11.938 -11.023 1 55.44 230 ARG A CA 1
ATOM 1870 C C . ARG A 1 230 ? 20.609 -10.492 -10.656 1 55.44 230 ARG A C 1
ATOM 1872 O O . ARG A 1 230 ? 19.438 -10.125 -10.461 1 55.44 230 ARG A O 1
ATOM 1879 N N . ALA A 1 231 ? 21.609 -9.766 -10.656 1 56.09 231 ALA A N 1
ATOM 1880 C CA . ALA A 1 231 ? 21.453 -8.359 -10.266 1 56.09 231 ALA A CA 1
ATOM 1881 C C . ALA A 1 231 ? 20.609 -7.598 -11.289 1 56.09 231 ALA A C 1
ATOM 1883 O O . ALA A 1 231 ? 19.766 -6.785 -10.922 1 56.09 231 ALA A O 1
ATOM 1884 N N . GLN A 1 232 ? 20.828 -7.887 -12.516 1 54.88 232 GLN A N 1
ATOM 1885 C CA . GLN A 1 232 ? 20.125 -7.191 -13.586 1 54.88 232 GLN A CA 1
ATOM 1886 C C . GLN A 1 232 ? 18.656 -7.613 -13.641 1 54.88 232 GLN A C 1
ATOM 1888 O O . GLN A 1 232 ? 17.781 -6.777 -13.844 1 54.88 232 GLN A O 1
ATOM 1893 N N . LEU A 1 233 ? 18.531 -8.844 -13.523 1 57.22 233 LEU A N 1
ATOM 1894 C CA . LEU A 1 233 ? 17.172 -9.367 -13.562 1 57.22 233 LEU A CA 1
ATOM 1895 C C . LEU A 1 233 ? 16.344 -8.805 -12.406 1 57.22 233 LEU A C 1
ATOM 1897 O O . LEU A 1 233 ? 15.188 -8.438 -12.594 1 57.22 233 LEU A O 1
ATOM 1901 N N . GLN A 1 234 ? 17.047 -8.742 -11.367 1 55.06 234 GLN A N 1
ATOM 1902 C CA . GLN A 1 234 ? 16.391 -8.227 -10.172 1 55.06 234 GLN A CA 1
ATOM 1903 C C . GLN A 1 234 ? 15.992 -6.758 -10.344 1 55.06 234 GLN A C 1
ATOM 1905 O O . GLN A 1 234 ? 14.898 -6.352 -9.953 1 55.06 234 GLN A O 1
ATOM 1910 N N . SER A 1 235 ? 16.891 -6.117 -10.914 1 54.97 235 SER A N 1
ATOM 1911 C CA . SER A 1 235 ? 16.625 -4.695 -11.117 1 54.97 235 SER A CA 1
ATOM 1912 C C . SER A 1 235 ? 15.461 -4.473 -12.07 1 54.97 235 SER A C 1
ATOM 1914 O O . SER A 1 235 ? 14.625 -3.59 -11.844 1 54.97 235 SER A O 1
ATOM 1916 N N . ALA A 1 236 ? 15.469 -5.254 -13.078 1 51.5 236 ALA A N 1
ATOM 1917 C CA . ALA A 1 236 ? 14.414 -5.121 -14.078 1 51.5 236 ALA A CA 1
ATOM 1918 C C . ALA A 1 236 ? 13.047 -5.469 -13.484 1 51.5 236 ALA A C 1
ATOM 1920 O O . ALA A 1 236 ? 12.055 -4.801 -13.766 1 51.5 236 ALA A O 1
ATOM 1921 N N . LEU A 1 237 ? 13.062 -6.445 -12.75 1 54.09 237 LEU A N 1
ATOM 1922 C CA . LEU A 1 237 ? 11.82 -6.902 -12.141 1 54.09 237 LEU A CA 1
ATOM 1923 C C . LEU A 1 237 ? 11.328 -5.91 -11.086 1 54.09 237 LEU A C 1
ATOM 1925 O O . LEU A 1 237 ? 10.133 -5.641 -10.992 1 54.09 237 LEU A O 1
ATOM 1929 N N . GLU A 1 238 ? 12.305 -5.473 -10.32 1 51.81 238 GLU A N 1
ATOM 1930 C CA . GLU A 1 238 ? 11.953 -4.555 -9.242 1 51.81 238 GLU A CA 1
ATOM 1931 C C . GLU A 1 238 ? 11.242 -3.316 -9.781 1 51.81 238 GLU A C 1
ATOM 1933 O O . GLU A 1 238 ? 10.242 -2.869 -9.211 1 51.81 238 GLU A O 1
ATOM 1938 N N . LYS A 1 239 ? 11.805 -2.807 -10.773 1 50.16 239 LYS A N 1
ATOM 1939 C CA . LYS A 1 239 ? 11.211 -1.603 -11.352 1 50.16 239 LYS A CA 1
ATOM 1940 C C . LYS A 1 239 ? 9.797 -1.872 -11.859 1 50.16 239 LYS A C 1
ATOM 1942 O O . LYS A 1 239 ? 8.906 -1.038 -11.695 1 50.16 239 LYS A O 1
ATOM 1947 N N . GLU A 1 240 ? 9.734 -2.943 -12.516 1 48.09 240 GLU A N 1
ATOM 1948 C CA . GLU A 1 240 ? 8.438 -3.309 -13.094 1 48.09 240 GLU A CA 1
ATOM 1949 C C . GLU A 1 240 ? 7.418 -3.613 -12 1 48.09 240 GLU A C 1
ATOM 1951 O O . GLU A 1 240 ? 6.254 -3.225 -12.102 1 48.09 240 GLU A O 1
ATOM 1956 N N . ASN A 1 241 ? 7.887 -4.301 -11.039 1 48.56 241 ASN A N 1
ATOM 1957 C CA . ASN A 1 241 ? 7.004 -4.809 -9.992 1 48.56 241 ASN A CA 1
ATOM 1958 C C . ASN A 1 241 ? 6.453 -3.678 -9.133 1 48.56 241 ASN A C 1
ATOM 1960 O O . ASN A 1 241 ? 5.293 -3.717 -8.719 1 48.56 241 ASN A O 1
ATOM 1964 N N . TYR A 1 242 ? 7.281 -2.773 -8.984 1 43.97 242 TYR A N 1
ATOM 1965 C CA . TYR A 1 242 ? 6.805 -1.674 -8.148 1 43.97 242 TYR A CA 1
ATOM 1966 C C . TYR A 1 242 ? 5.66 -0.929 -8.836 1 43.97 242 TYR A C 1
ATOM 1968 O O . TYR A 1 242 ? 4.684 -0.557 -8.18 1 43.97 242 TYR A O 1
ATOM 1976 N N . GLU A 1 243 ? 5.797 -0.758 -10.07 1 44.38 243 GLU A N 1
ATOM 1977 C CA . GLU A 1 243 ? 4.738 -0.098 -10.828 1 44.38 243 GLU A CA 1
ATOM 1978 C C . GLU A 1 243 ? 3.455 -0.924 -10.82 1 44.38 243 GLU A C 1
ATOM 1980 O O . GLU A 1 243 ? 2.361 -0.38 -10.648 1 44.38 243 GLU A O 1
ATOM 1985 N N . LYS A 1 244 ? 3.564 -2.137 -10.938 1 46.97 244 LYS A N 1
ATOM 1986 C CA . LYS A 1 244 ? 2.402 -3.008 -11.078 1 46.97 244 LYS A CA 1
ATOM 1987 C C . LYS A 1 244 ? 1.739 -3.268 -9.727 1 46.97 244 LYS A C 1
ATOM 1989 O O . LYS A 1 244 ? 0.515 -3.377 -9.641 1 46.97 244 LYS A O 1
ATOM 1994 N N . ALA A 1 245 ? 2.551 -3.316 -8.773 1 46.38 245 ALA A N 1
ATOM 1995 C CA . ALA A 1 245 ? 1.978 -3.592 -7.457 1 46.38 245 ALA A CA 1
ATOM 1996 C C . ALA A 1 245 ? 0.944 -2.535 -7.074 1 46.38 245 ALA A C 1
ATOM 1998 O O . ALA A 1 245 ? -0.103 -2.855 -6.512 1 46.38 245 ALA A O 1
ATOM 1999 N N . ALA A 1 246 ? 1.271 -1.357 -7.5 1 44.75 246 ALA A N 1
ATOM 2000 C CA . ALA A 1 246 ? 0.298 -0.304 -7.219 1 44.75 246 ALA A CA 1
ATOM 2001 C C . ALA A 1 246 ? -1.011 -0.555 -7.965 1 44.75 246 ALA A C 1
ATOM 2003 O O . ALA A 1 246 ? -2.094 -0.396 -7.398 1 44.75 246 ALA A O 1
ATOM 2004 N N . GLU A 1 247 ? -0.863 -0.975 -9.148 1 46 247 GLU A N 1
ATOM 2005 C CA . GLU A 1 247 ? -2.041 -1.243 -9.969 1 46 247 GLU A CA 1
ATOM 2006 C C . GLU A 1 247 ? -2.832 -2.43 -9.43 1 46 247 GLU A C 1
ATOM 2008 O O . GLU A 1 247 ? -4.062 -2.393 -9.383 1 46 247 GLU A O 1
ATOM 2013 N N . ILE A 1 248 ? -2.139 -3.391 -9.094 1 44.09 248 ILE A N 1
AT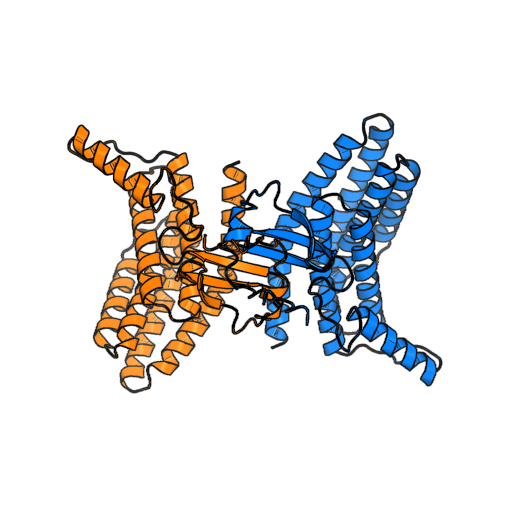OM 2014 C CA . ILE A 1 248 ? -2.791 -4.613 -8.641 1 44.09 248 ILE A CA 1
ATOM 2015 C C . ILE A 1 248 ? -3.486 -4.359 -7.305 1 44.09 248 ILE A C 1
ATOM 2017 O O . ILE A 1 248 ? -4.605 -4.832 -7.078 1 44.09 248 ILE A O 1
ATOM 2021 N N . ARG A 1 249 ? -2.814 -3.607 -6.473 1 43.09 249 ARG A N 1
ATOM 2022 C CA . ARG A 1 249 ? -3.453 -3.246 -5.211 1 43.09 249 ARG A CA 1
ATOM 2023 C C . ARG A 1 249 ? -4.773 -2.523 -5.453 1 43.09 249 ARG A C 1
ATOM 2025 O O . ARG A 1 249 ? -5.758 -2.77 -4.754 1 43.09 249 ARG A O 1
ATOM 2032 N N . ASP A 1 250 ? -4.711 -1.722 -6.445 1 45.34 250 ASP A N 1
ATOM 2033 C CA . ASP A 1 250 ? -5.945 -1.04 -6.816 1 45.34 250 ASP A CA 1
ATOM 2034 C C . ASP A 1 250 ? -7.016 -2.041 -7.246 1 45.34 250 ASP A C 1
ATOM 2036 O O . ASP A 1 250 ? -8.195 -1.881 -6.914 1 45.34 250 ASP A O 1
ATOM 2040 N N . MET A 1 251 ? -6.551 -2.959 -7.891 1 42.53 251 MET A N 1
ATOM 2041 C CA . MET A 1 251 ? -7.473 -3.988 -8.367 1 42.53 251 MET A CA 1
ATOM 2042 C C . MET A 1 251 ? -8.047 -4.789 -7.203 1 42.53 251 MET A C 1
ATOM 2044 O O . MET A 1 251 ? -9.242 -5.086 -7.176 1 42.53 251 MET A O 1
ATOM 2048 N N . LEU A 1 252 ? -7.25 -5.164 -6.328 1 42.66 252 LEU A N 1
ATOM 2049 C CA . LEU A 1 252 ? -7.688 -5.961 -5.188 1 42.66 252 LEU A CA 1
ATOM 2050 C C . LEU A 1 252 ? -8.68 -5.184 -4.328 1 42.66 252 LEU A C 1
ATOM 2052 O O . LEU A 1 252 ? -9.656 -5.754 -3.832 1 42.66 252 LEU A O 1
ATOM 2056 N N . ARG A 1 253 ? -8.336 -4.023 -4.113 1 44.88 253 ARG A N 1
ATOM 2057 C CA . ARG A 1 253 ? -9.242 -3.156 -3.359 1 44.88 253 ARG A CA 1
ATOM 2058 C C . ARG A 1 253 ? -10.617 -3.092 -4.016 1 44.88 253 ARG A C 1
ATOM 2060 O O . ARG A 1 253 ? -11.641 -3.143 -3.332 1 44.88 253 ARG A O 1
ATOM 2067 N N . ARG A 1 254 ? -10.531 -2.982 -5.289 1 46.5 254 ARG A N 1
ATOM 2068 C CA . ARG A 1 254 ? -11.797 -3.002 -6.016 1 46.5 254 ARG A CA 1
ATOM 2069 C C . ARG A 1 254 ? -12.516 -4.332 -5.816 1 46.5 254 ARG A C 1
ATOM 2071 O O . ARG A 1 254 ? -13.742 -4.359 -5.656 1 46.5 254 ARG A O 1
ATOM 2078 N N . LEU A 1 255 ? -11.773 -5.379 -5.859 1 40.12 255 LEU A N 1
ATOM 2079 C CA . LEU A 1 255 ? -12.375 -6.699 -5.695 1 40.12 255 LEU A CA 1
ATOM 2080 C C . LEU A 1 255 ? -12.977 -6.855 -4.305 1 40.12 255 LEU A C 1
ATOM 2082 O O . LEU A 1 255 ? -14.016 -7.492 -4.141 1 40.12 255 LEU A O 1
ATOM 2086 N N . SER A 1 256 ? -12.289 -6.363 -3.367 1 42.97 256 SER A N 1
ATOM 2087 C CA . SER A 1 256 ? -12.805 -6.449 -2.006 1 42.97 256 SER A CA 1
ATOM 2088 C C . SER A 1 256 ? -14.055 -5.586 -1.832 1 42.97 256 SER A C 1
ATOM 2090 O O . SER A 1 256 ? -14.945 -5.926 -1.056 1 42.97 256 SER A O 1
ATOM 2092 N N . GLN A 1 257 ? -14.023 -4.449 -2.354 1 44.12 257 GLN A N 1
ATOM 2093 C CA . GLN A 1 257 ? -15.211 -3.602 -2.291 1 44.12 257 GLN A CA 1
ATOM 2094 C C . GLN A 1 257 ? -16.391 -4.25 -3.016 1 44.12 257 GLN A C 1
ATOM 2096 O O . GLN A 1 257 ? -17.531 -4.105 -2.596 1 44.12 257 GLN A O 1
ATOM 2101 N N . ASP A 1 258 ? -16.109 -4.824 -4.094 1 38.38 258 ASP A N 1
ATOM 2102 C CA . ASP A 1 258 ? -17.219 -5.461 -4.801 1 38.38 258 ASP A CA 1
ATOM 2103 C C . ASP A 1 258 ? -17.719 -6.688 -4.043 1 38.38 258 ASP A C 1
ATOM 2105 O O . ASP A 1 258 ? -18.859 -7.102 -4.211 1 38.38 258 ASP A O 1
ATOM 2109 N N . SER A 1 259 ? -16.891 -7.297 -3.398 1 35.12 259 SER A N 1
ATOM 2110 C CA . SER A 1 259 ? -17.391 -8.469 -2.691 1 35.12 259 SER A CA 1
ATOM 2111 C C . SER A 1 259 ? -18.172 -8.07 -1.439 1 35.12 259 SER A C 1
ATOM 2113 O O . SER A 1 259 ? -18.703 -8.93 -0.735 1 35.12 259 SER A O 1
ATOM 2115 N N . SER A 1 260 ? -17.953 -6.902 -0.867 1 32.62 260 SER A N 1
ATOM 2116 C CA . SER A 1 260 ? -18.922 -6.531 0.161 1 32.62 260 SER A CA 1
ATOM 2117 C C . SER A 1 260 ? -20.172 -5.918 -0.455 1 32.62 260 SER A C 1
ATOM 2119 O O . SER A 1 260 ? -20.094 -5.227 -1.474 1 32.62 260 SER A O 1
ATOM 2121 N N . MET B 1 1 ? 15.688 -10.117 49.125 1 24.7 1 MET B N 1
ATOM 2122 C CA . MET B 1 1 ? 16.375 -10.383 47.875 1 24.7 1 MET B CA 1
ATOM 2123 C C . MET B 1 1 ? 15.375 -10.742 46.781 1 24.7 1 MET B C 1
ATOM 2125 O O . MET B 1 1 ? 14.906 -11.875 46.719 1 24.7 1 MET B O 1
ATOM 2129 N N . GLU B 1 2 ? 14.383 -9.891 46.438 1 32.22 2 GLU B N 1
ATOM 2130 C CA . GLU B 1 2 ? 13.195 -10 45.625 1 32.22 2 GLU B CA 1
ATOM 2131 C C . GLU B 1 2 ? 13.57 -10.312 44.156 1 32.22 2 GLU B C 1
ATOM 2133 O O . GLU B 1 2 ? 14.352 -9.578 43.562 1 32.22 2 GLU B O 1
ATOM 2138 N N . SER B 1 3 ? 13.898 -11.594 43.906 1 32.72 3 SER B N 1
ATOM 2139 C CA . SER B 1 3 ? 14.258 -12.156 42.594 1 32.72 3 SER B CA 1
ATOM 2140 C C . SER B 1 3 ? 13.328 -11.656 41.5 1 32.72 3 SER B C 1
ATOM 2142 O O . SER B 1 3 ? 12.141 -11.984 41.5 1 32.72 3 SER B O 1
ATOM 2144 N N . GLY B 1 4 ? 13.352 -10.336 41.156 1 30.91 4 GLY B N 1
ATOM 2145 C CA . GLY B 1 4 ? 12.602 -9.719 40.062 1 30.91 4 GLY B CA 1
ATOM 2146 C C . GLY B 1 4 ? 12.695 -10.5 38.781 1 30.91 4 GLY B C 1
ATOM 2147 O O . GLY B 1 4 ? 13.766 -10.594 38.156 1 30.91 4 GLY B O 1
ATOM 2148 N N . LEU B 1 5 ? 11.969 -11.57 38.625 1 29.61 5 LEU B N 1
ATOM 2149 C CA . LEU B 1 5 ? 11.797 -12.281 37.344 1 29.61 5 LEU B CA 1
ATOM 2150 C C . LEU B 1 5 ? 11.617 -11.297 36.188 1 29.61 5 LEU B C 1
ATOM 2152 O O . LEU B 1 5 ? 10.625 -10.57 36.156 1 29.61 5 LEU B O 1
ATOM 2156 N N . ARG B 1 6 ? 12.664 -10.602 35.75 1 31.08 6 ARG B N 1
ATOM 2157 C CA . ARG B 1 6 ? 12.664 -9.789 34.562 1 31.08 6 ARG B CA 1
ATOM 2158 C C . ARG B 1 6 ? 12.086 -10.562 33.375 1 31.08 6 ARG B C 1
ATOM 2160 O O . ARG B 1 6 ? 12.656 -11.562 32.938 1 31.08 6 ARG B O 1
ATOM 2167 N N . CYS B 1 7 ? 10.805 -10.812 33.344 1 34.25 7 CYS B N 1
ATOM 2168 C CA . CYS B 1 7 ? 10.188 -11.336 32.125 1 34.25 7 CYS B CA 1
ATOM 2169 C C . CYS B 1 7 ? 10.789 -10.68 30.891 1 34.25 7 CYS B C 1
ATOM 2171 O O . CYS B 1 7 ? 10.695 -9.461 30.734 1 34.25 7 CYS B O 1
ATOM 2173 N N . GLU B 1 8 ? 11.914 -10.977 30.484 1 39.56 8 GLU B N 1
ATOM 2174 C CA . GLU B 1 8 ? 12.508 -10.57 29.219 1 39.56 8 GLU B CA 1
ATOM 2175 C C . GLU B 1 8 ? 11.492 -10.602 28.078 1 39.56 8 GLU B C 1
ATOM 2177 O O . GLU B 1 8 ? 10.891 -11.641 27.812 1 39.56 8 GLU B O 1
ATOM 2182 N N . TYR B 1 9 ? 10.641 -9.68 28.109 1 43.16 9 TYR B N 1
ATOM 2183 C CA . TYR B 1 9 ? 9.703 -9.516 27 1 43.16 9 TYR B CA 1
ATOM 2184 C C . TYR B 1 9 ? 10.391 -9.766 25.672 1 43.16 9 TYR B C 1
ATOM 2186 O O . TYR B 1 9 ? 11.32 -9.039 25.297 1 43.16 9 TYR B O 1
ATOM 2194 N N . ILE B 1 10 ? 10.781 -10.984 25.453 1 50.03 10 ILE B N 1
ATOM 2195 C CA . ILE B 1 10 ? 11.328 -11.328 24.141 1 50.03 10 ILE B CA 1
ATOM 2196 C C . ILE B 1 10 ? 10.359 -10.883 23.047 1 50.03 10 ILE B C 1
ATOM 2198 O O . ILE B 1 10 ? 9.203 -11.328 23 1 50.03 10 ILE B O 1
ATOM 2202 N N . VAL B 1 11 ? 10.57 -9.648 22.516 1 57.03 11 VAL B N 1
ATOM 2203 C CA . VAL B 1 11 ? 9.797 -9.172 21.375 1 57.03 11 VAL B CA 1
ATOM 2204 C C . VAL B 1 11 ? 9.906 -10.164 20.234 1 57.03 11 VAL B C 1
ATOM 2206 O O . VAL B 1 11 ? 11.008 -10.461 19.766 1 57.03 11 VAL B O 1
ATOM 2209 N N . HIS B 1 12 ? 8.828 -10.984 20.031 1 69.5 12 HIS B N 1
ATOM 2210 C CA . HIS B 1 12 ? 8.891 -11.828 18.844 1 69.5 12 HIS B CA 1
ATOM 2211 C C . HIS B 1 12 ? 8.469 -11.055 17.594 1 69.5 12 HIS B C 1
ATOM 2213 O O . HIS B 1 12 ? 7.535 -10.25 17.641 1 69.5 12 HIS B O 1
ATOM 2219 N N . MET B 1 13 ? 9.211 -11.203 16.516 1 82.88 13 MET B N 1
ATOM 2220 C CA . MET B 1 13 ? 9.023 -10.5 15.25 1 82.88 13 MET B CA 1
ATOM 2221 C C . MET B 1 13 ? 7.762 -10.984 14.539 1 82.88 13 MET B C 1
ATOM 2223 O O . MET B 1 13 ? 7.242 -10.305 13.648 1 82.88 13 MET B O 1
ATOM 2227 N N . ASP B 1 14 ? 7.293 -12.086 15.016 1 87.69 14 ASP B N 1
ATOM 2228 C CA . ASP B 1 14 ? 6.082 -12.68 14.461 1 87.69 14 ASP B CA 1
ATOM 2229 C C . ASP B 1 14 ? 4.84 -11.898 14.906 1 87.69 14 ASP B C 1
ATOM 2231 O O . ASP B 1 14 ? 4.523 -11.852 16.094 1 87.69 14 ASP B O 1
ATOM 2235 N N . ILE B 1 15 ? 4.145 -11.375 13.906 1 90 15 ILE B N 1
ATOM 2236 C CA . ILE B 1 15 ? 2.996 -10.555 14.289 1 90 15 ILE B CA 1
ATOM 2237 C C . ILE B 1 15 ? 1.705 -11.336 14.047 1 90 15 ILE B C 1
ATOM 2239 O O . ILE B 1 15 ? 0.624 -10.75 13.961 1 90 15 ILE B O 1
ATOM 2243 N N . SER B 1 16 ? 1.823 -12.617 13.875 1 89.44 16 SER B N 1
ATOM 2244 C CA . SER B 1 16 ? 0.661 -13.453 13.594 1 89.44 16 SER B CA 1
ATOM 2245 C C . SER B 1 16 ? -0.427 -13.258 14.641 1 89.44 16 SER B C 1
ATOM 2247 O O . SER B 1 16 ? -1.613 -13.195 14.312 1 89.44 16 SER B O 1
ATOM 2249 N N . ALA B 1 17 ? 0.015 -13.141 15.859 1 86.25 17 ALA B N 1
ATOM 2250 C CA . ALA B 1 17 ? -0.954 -13 16.953 1 86.25 17 ALA B CA 1
ATOM 2251 C C . ALA B 1 17 ? -1.751 -11.711 16.812 1 86.25 17 ALA B C 1
ATOM 2253 O O . ALA B 1 17 ? -2.963 -11.695 17.031 1 86.25 17 ALA B O 1
ATOM 2254 N N . VAL B 1 18 ? -1.095 -10.695 16.438 1 88.44 18 VAL B N 1
ATOM 2255 C CA . VAL B 1 18 ? -1.736 -9.391 16.266 1 88.44 18 VAL B CA 1
ATOM 2256 C C . VAL B 1 18 ? -2.727 -9.461 15.102 1 88.44 18 VAL B C 1
ATOM 2258 O O . VAL B 1 18 ? -3.854 -8.969 15.211 1 88.44 18 VAL B O 1
ATOM 2261 N N . LEU B 1 19 ? -2.332 -10.109 14.031 1 90.12 19 LEU B N 1
ATOM 2262 C CA . LEU B 1 19 ? -3.166 -10.195 12.844 1 90.12 19 LEU B CA 1
ATOM 2263 C C . LEU B 1 19 ? -4.402 -11.047 13.109 1 90.12 19 LEU B C 1
ATOM 2265 O O . LEU B 1 19 ? -5.484 -10.766 12.586 1 90.12 19 LEU B O 1
ATOM 2269 N N . LEU B 1 20 ? -4.207 -12.031 13.891 1 87.44 20 LEU B N 1
ATOM 2270 C CA . LEU B 1 20 ? -5.316 -12.922 14.211 1 87.44 20 LEU B CA 1
ATOM 2271 C C . LEU B 1 20 ? -6.324 -12.234 15.125 1 87.44 20 LEU B C 1
ATOM 2273 O O . LEU B 1 20 ? -7.531 -12.422 14.984 1 87.44 20 LEU B O 1
ATOM 2277 N N . GLU B 1 21 ? -5.785 -11.469 16.016 1 88.44 21 GLU B N 1
ATOM 2278 C CA . GLU B 1 21 ? -6.645 -10.781 16.969 1 88.44 21 GLU B CA 1
ATOM 2279 C C . GLU B 1 21 ? -7.461 -9.68 16.297 1 88.44 21 GLU B C 1
ATOM 2281 O O . GLU B 1 21 ? -8.562 -9.359 16.734 1 88.44 21 GLU B O 1
ATOM 2286 N N . TRP B 1 22 ? -6.941 -9.102 15.258 1 92.62 22 TRP B N 1
ATOM 2287 C CA . TRP B 1 22 ? -7.613 -8.047 14.5 1 92.62 22 TRP B CA 1
ATOM 2288 C C . TRP B 1 22 ? -7.715 -8.422 13.031 1 92.62 22 TRP B C 1
ATOM 2290 O O . TRP B 1 22 ? -6.973 -7.898 12.195 1 92.62 22 TRP B O 1
ATOM 2300 N N . PRO B 1 23 ? -8.672 -9.273 12.758 1 90.25 23 PRO B N 1
ATOM 2301 C CA . PRO B 1 23 ? -8.82 -9.711 11.367 1 90.25 23 PRO B CA 1
ATOM 2302 C C . PRO B 1 23 ? -9.117 -8.547 10.414 1 90.25 23 PRO B C 1
ATOM 2304 O O . PRO B 1 23 ? -9.703 -7.543 10.828 1 90.25 23 PRO B O 1
ATOM 2307 N N . TYR B 1 24 ? -8.766 -8.727 9.234 1 87.75 24 TYR B N 1
ATOM 2308 C CA . TYR B 1 24 ? -8.938 -7.668 8.25 1 87.75 24 TYR B CA 1
ATOM 2309 C C . TYR B 1 24 ? -10.406 -7.473 7.91 1 87.75 24 TYR B C 1
ATOM 2311 O O . TYR B 1 24 ? -11.109 -8.43 7.582 1 87.75 24 TYR B O 1
ATOM 2319 N N . ASP B 1 25 ? -10.781 -6.301 8.062 1 85.81 25 ASP B N 1
ATOM 2320 C CA . ASP B 1 25 ? -12.102 -5.793 7.68 1 85.81 25 ASP B CA 1
ATOM 2321 C C . ASP B 1 25 ? -11.992 -4.402 7.059 1 85.81 25 ASP B C 1
ATOM 2323 O O . ASP B 1 25 ? -11.703 -3.428 7.754 1 85.81 25 ASP B O 1
ATOM 2327 N N . PRO B 1 26 ? -12.195 -4.355 5.781 1 76.75 26 PRO B N 1
ATOM 2328 C CA . PRO B 1 26 ? -12 -3.078 5.102 1 76.75 26 PRO B CA 1
ATOM 2329 C C . PRO B 1 26 ? -12.875 -1.962 5.664 1 76.75 26 PRO B C 1
ATOM 2331 O O . PRO B 1 26 ? -12.516 -0.785 5.574 1 76.75 26 PRO B O 1
ATOM 2334 N N . ASP B 1 27 ? -13.93 -2.311 6.199 1 77.88 27 ASP B N 1
ATOM 2335 C CA . ASP B 1 27 ? -14.844 -1.307 6.73 1 77.88 27 ASP B CA 1
ATOM 2336 C C . ASP B 1 27 ? -14.414 -0.856 8.125 1 77.88 27 ASP B C 1
ATOM 2338 O O . ASP B 1 27 ? -14.836 0.197 8.602 1 77.88 27 ASP B O 1
ATOM 2342 N N . HIS B 1 28 ? -13.617 -1.661 8.75 1 88.12 28 HIS B N 1
ATOM 2343 C CA . HIS B 1 28 ? -13.141 -1.36 10.102 1 88.12 28 HIS B CA 1
ATOM 2344 C C . HIS B 1 28 ? -11.656 -1.673 10.25 1 88.12 28 HIS B C 1
ATOM 2346 O O . HIS B 1 28 ? -11.273 -2.514 11.062 1 88.12 28 HIS B O 1
ATOM 2352 N N . ASN B 1 29 ? -10.867 -0.92 9.516 1 91.12 29 ASN B N 1
ATOM 2353 C CA . ASN B 1 29 ? -9.453 -1.286 9.461 1 91.12 29 ASN B CA 1
ATOM 2354 C C . ASN B 1 29 ? -8.578 -0.233 10.125 1 91.12 29 ASN B C 1
ATOM 2356 O O . ASN B 1 29 ? -7.352 -0.255 9.977 1 91.12 29 ASN B O 1
ATOM 2360 N N . VAL B 1 30 ? -9.227 0.749 10.773 1 93.38 30 VAL B N 1
ATOM 2361 C CA . VAL B 1 30 ? -8.469 1.784 11.469 1 93.38 30 VAL B CA 1
ATOM 2362 C C . VAL B 1 30 ? -8.875 1.818 12.945 1 93.38 30 VAL B C 1
ATOM 2364 O O . VAL B 1 30 ? -10.055 1.735 13.273 1 93.38 30 VAL B O 1
ATOM 2367 N N . ARG B 1 31 ? -7.832 1.914 13.852 1 95.12 31 ARG B N 1
ATOM 2368 C CA . ARG B 1 31 ? -8.18 1.986 15.266 1 95.12 31 ARG B CA 1
ATOM 2369 C C . ARG B 1 31 ? -7.102 2.719 16.062 1 95.12 31 ARG B C 1
ATOM 2371 O O . ARG B 1 31 ? -5.973 2.863 15.594 1 95.12 31 ARG B O 1
ATOM 2378 N N . LEU B 1 32 ? -7.52 3.268 17.156 1 95.88 32 LEU B N 1
ATOM 2379 C CA . LEU B 1 32 ? -6.586 3.766 18.156 1 95.88 32 LEU B CA 1
ATOM 2380 C C . LEU B 1 32 ? -6.328 2.715 19.234 1 95.88 32 LEU B C 1
ATOM 2382 O O . LEU B 1 32 ? -7.262 2.045 19.688 1 95.88 32 LEU B O 1
ATOM 2386 N N . ILE B 1 33 ? -5.098 2.498 19.547 1 94.62 33 ILE B N 1
ATOM 2387 C CA . ILE B 1 33 ? -4.758 1.574 20.625 1 94.62 33 ILE B CA 1
ATOM 2388 C C . ILE B 1 33 ? -3.818 2.258 21.609 1 94.62 33 ILE B C 1
ATOM 2390 O O . ILE B 1 33 ? -3.283 3.334 21.328 1 94.62 33 ILE B O 1
ATOM 2394 N N . GLU B 1 34 ? -3.742 1.659 22.75 1 92.81 34 GLU B N 1
ATOM 2395 C CA . GLU B 1 34 ? -2.736 2.096 23.719 1 92.81 34 GLU B CA 1
ATOM 2396 C C . GLU B 1 34 ? -1.449 1.29 23.578 1 92.81 34 GLU B C 1
ATOM 2398 O O . GLU B 1 34 ? -1.48 0.057 23.562 1 92.81 34 GLU B O 1
ATOM 2403 N N . GLY B 1 35 ? -0.402 1.977 23.406 1 89.81 35 GLY B N 1
ATOM 2404 C CA . GLY B 1 35 ? 0.89 1.313 23.312 1 89.81 35 GLY B CA 1
ATOM 2405 C C . GLY B 1 35 ? 1.331 0.687 24.625 1 89.81 35 GLY B C 1
ATOM 2406 O O . GLY B 1 35 ? 0.694 0.887 25.656 1 89.81 35 GLY B O 1
ATOM 2407 N N . VAL B 1 36 ? 2.402 -0.054 24.578 1 85.5 36 VAL B N 1
ATOM 2408 C CA . VAL B 1 36 ? 2.947 -0.743 25.75 1 85.5 36 VAL B CA 1
ATOM 2409 C C . VAL B 1 36 ? 3.367 0.279 26.797 1 85.5 36 VAL B C 1
ATOM 2411 O O . VAL B 1 36 ? 3.256 0.022 28 1 85.5 36 VAL B O 1
ATOM 2414 N N . ASP B 1 37 ? 3.707 1.45 26.344 1 88.62 37 ASP B N 1
ATOM 2415 C CA . ASP B 1 37 ? 4.152 2.5 27.25 1 88.62 37 ASP B CA 1
ATOM 2416 C C . ASP B 1 37 ? 3.014 3.465 27.578 1 88.62 37 ASP B C 1
ATOM 2418 O O . ASP B 1 37 ? 3.238 4.52 28.172 1 88.62 37 ASP B O 1
ATOM 2422 N N . GLY B 1 38 ? 1.871 3.232 27.094 1 90.12 38 GLY B N 1
ATOM 2423 C CA . GLY B 1 38 ? 0.698 4.016 27.438 1 90.12 38 GLY B CA 1
ATOM 2424 C C . GLY B 1 38 ? 0.366 5.09 26.422 1 90.12 38 GLY B C 1
ATOM 2425 O O . GLY B 1 38 ? -0.675 5.742 26.516 1 90.12 38 GLY B O 1
ATOM 2426 N N . ARG B 1 39 ? 1.194 5.32 25.547 1 91.81 39 ARG B N 1
ATOM 2427 C CA . ARG B 1 39 ? 0.916 6.363 24.562 1 91.81 39 ARG B CA 1
ATOM 2428 C C . ARG B 1 39 ? -0.117 5.891 23.547 1 91.81 39 ARG B C 1
ATOM 2430 O O . ARG B 1 39 ? -0.176 4.703 23.219 1 91.81 39 ARG B O 1
ATOM 2437 N N . PRO B 1 40 ? -0.861 6.855 23.047 1 95.06 40 PRO B N 1
ATOM 2438 C CA . PRO B 1 40 ? -1.815 6.484 22 1 95.06 40 PRO B CA 1
ATOM 2439 C C . PRO B 1 40 ? -1.145 6.23 20.656 1 95.06 40 PRO B C 1
ATOM 2441 O O . PRO B 1 40 ? -0.208 6.941 20.281 1 95.06 40 PRO B O 1
ATOM 2444 N N . LEU B 1 41 ? -1.651 5.184 20 1 96.5 41 LEU B N 1
ATOM 2445 C CA . LEU B 1 41 ? -1.174 4.805 18.672 1 96.5 41 LEU B CA 1
ATOM 2446 C C . LEU B 1 41 ? -2.338 4.633 17.703 1 96.5 41 LEU B C 1
ATOM 2448 O O . LEU B 1 41 ? -3.43 4.223 18.109 1 96.5 41 LEU B O 1
ATOM 2452 N N . LEU B 1 42 ? -2.043 4.984 16.5 1 97.62 42 LEU B N 1
ATOM 2453 C CA . LEU B 1 42 ? -2.992 4.746 15.414 1 97.62 42 LEU B CA 1
ATOM 2454 C C . LEU B 1 42 ? -2.57 3.545 14.578 1 97.62 42 LEU B C 1
ATOM 2456 O O . LEU B 1 42 ? -1.419 3.459 14.141 1 97.62 42 LEU B O 1
ATOM 2460 N N . GLN B 1 43 ? -3.477 2.609 14.359 1 96.62 43 GLN B N 1
ATOM 2461 C CA . GLN B 1 43 ? -3.156 1.435 13.555 1 96.62 43 GLN B CA 1
ATOM 2462 C C . GLN B 1 43 ? -4.117 1.296 12.375 1 96.62 43 GLN B C 1
ATOM 2464 O O . GLN B 1 43 ? -5.293 1.654 12.477 1 96.62 43 GLN B O 1
ATOM 2469 N N . VAL B 1 44 ? -3.562 0.844 11.359 1 93.5 44 VAL B N 1
ATOM 2470 C CA . VAL B 1 44 ? -4.312 0.54 10.141 1 93.5 44 VAL B CA 1
ATOM 2471 C C . VAL B 1 44 ? -4.09 -0.918 9.75 1 93.5 44 VAL B C 1
ATOM 2473 O O . VAL B 1 44 ? -2.949 -1.338 9.523 1 93.5 44 VAL B O 1
ATOM 2476 N N . ARG B 1 45 ? -5.16 -1.62 9.758 1 92.69 45 ARG B N 1
ATOM 2477 C CA . ARG B 1 45 ? -5.086 -3.021 9.359 1 92.69 45 ARG B CA 1
ATOM 2478 C C . ARG B 1 45 ? -5.051 -3.162 7.84 1 92.69 45 ARG B C 1
ATOM 2480 O O . ARG B 1 45 ? -5.93 -2.654 7.145 1 92.69 45 ARG B O 1
ATOM 2487 N N . LEU B 1 46 ? -4.07 -3.752 7.359 1 87.38 46 LEU B N 1
ATOM 2488 C CA . LEU B 1 46 ? -3.941 -4.098 5.949 1 87.38 46 LEU B CA 1
ATOM 2489 C C . LEU B 1 46 ? -4.332 -5.551 5.707 1 87.38 46 LEU B C 1
ATOM 2491 O O . LEU B 1 46 ? -4.422 -6.34 6.648 1 87.38 46 LEU B O 1
ATOM 2495 N N . PRO B 1 47 ? -4.523 -5.93 4.496 1 82.06 47 PRO B N 1
ATOM 2496 C CA . PRO B 1 47 ? -4.914 -7.32 4.246 1 82.06 47 PRO B CA 1
ATOM 2497 C C . PRO B 1 47 ? -3.914 -8.328 4.809 1 82.06 47 PRO B C 1
ATOM 2499 O O . PRO B 1 47 ? -4.312 -9.336 5.395 1 82.06 47 PRO B O 1
ATOM 2502 N N . LEU B 1 48 ? -2.635 -7.938 4.695 1 90.62 48 LEU B N 1
ATOM 2503 C CA . LEU B 1 48 ? -1.618 -8.883 5.145 1 90.62 48 LEU B CA 1
ATOM 2504 C C . LEU B 1 48 ? -0.668 -8.227 6.141 1 90.62 48 LEU B C 1
ATOM 2506 O O . LEU B 1 48 ? 0.485 -8.641 6.27 1 90.62 48 LEU B O 1
ATOM 2510 N N . GLY B 1 49 ? -1.203 -7.152 6.77 1 92.38 49 GLY B N 1
ATOM 2511 C CA . GLY B 1 49 ? -0.284 -6.477 7.672 1 92.38 49 GLY B CA 1
ATOM 2512 C C . GLY B 1 49 ? -0.947 -5.387 8.492 1 92.38 49 GLY B C 1
ATOM 2513 O O . GLY B 1 49 ? -2.17 -5.375 8.648 1 92.38 49 GLY B O 1
ATOM 2514 N N . ILE B 1 50 ? -0.068 -4.621 9.055 1 93.62 50 ILE B N 1
ATOM 2515 C CA . ILE B 1 50 ? -0.501 -3.543 9.938 1 93.62 50 ILE B CA 1
ATOM 2516 C C . ILE B 1 50 ? 0.442 -2.352 9.797 1 93.62 50 ILE B C 1
ATOM 2518 O O . ILE B 1 50 ? 1.659 -2.523 9.703 1 93.62 50 ILE B O 1
ATOM 2522 N N . GLU B 1 51 ? -0.17 -1.225 9.703 1 93.62 51 GLU B N 1
ATOM 2523 C CA . GLU B 1 51 ? 0.579 0.019 9.859 1 93.62 51 GLU B CA 1
ATOM 2524 C C . GLU B 1 51 ? 0.319 0.651 11.227 1 93.62 51 GLU B C 1
ATOM 2526 O O . GLU B 1 51 ? -0.781 0.534 11.773 1 93.62 51 GLU B O 1
ATOM 2531 N N . GLN B 1 52 ? 1.292 1.262 11.68 1 95.5 52 GLN B N 1
ATOM 2532 C CA . GLN B 1 52 ? 1.176 1.908 12.977 1 95.5 52 GLN B CA 1
ATOM 2533 C C . GLN B 1 52 ? 1.816 3.293 12.969 1 95.5 52 GLN B C 1
ATOM 2535 O O . GLN B 1 52 ? 2.943 3.455 12.492 1 95.5 52 GLN B O 1
ATOM 2540 N N . TYR B 1 53 ? 1.066 4.227 13.461 1 95.75 53 TYR B N 1
ATOM 2541 C CA . TYR B 1 53 ? 1.464 5.629 13.477 1 95.75 53 TYR B CA 1
ATOM 2542 C C . TYR B 1 53 ? 1.546 6.16 14.906 1 95.75 53 TYR B C 1
ATOM 2544 O O . TYR B 1 53 ? 0.698 5.84 15.742 1 95.75 53 TYR B O 1
ATOM 2552 N N . GLU B 1 54 ? 2.533 6.945 15.109 1 96 54 GLU B N 1
ATOM 2553 C CA . GLU B 1 54 ? 2.473 7.797 16.297 1 96 54 GLU B CA 1
ATOM 2554 C C . GLU B 1 54 ? 1.363 8.836 16.156 1 96 54 GLU B C 1
ATOM 2556 O O . GLU B 1 54 ? 1.185 9.438 15.102 1 96 54 GLU B O 1
ATOM 2561 N N . VAL B 1 55 ? 0.643 9.047 17.234 1 96 55 VAL B N 1
ATOM 2562 C CA . VAL B 1 55 ? -0.454 10.008 17.203 1 96 55 VAL B CA 1
ATOM 2563 C C . VAL B 1 55 ? 0.08 11.406 17.484 1 96 55 VAL B C 1
ATOM 2565 O O . VAL B 1 55 ? -0.459 12.398 16.984 1 96 55 VAL B O 1
ATOM 2568 N N . GLU B 1 56 ? 1.119 11.469 18.234 1 93.94 56 GLU B N 1
ATOM 2569 C CA . GLU B 1 56 ? 1.777 12.734 18.547 1 93.94 56 GLU B CA 1
ATOM 2570 C C . GLU B 1 56 ? 3.133 12.828 17.844 1 93.94 56 GLU B C 1
ATOM 2572 O O . GLU B 1 56 ? 3.869 11.844 17.766 1 93.94 56 GLU B O 1
ATOM 2577 N N . GLY B 1 57 ? 3.428 14.023 17.422 1 94.31 57 GLY B N 1
ATOM 2578 C CA . GLY B 1 57 ? 4.688 14.195 16.719 1 94.31 57 GLY B CA 1
ATOM 2579 C C . GLY B 1 57 ? 4.676 13.594 15.328 1 94.31 57 GLY B C 1
ATOM 2580 O O . GLY B 1 57 ? 3.619 13.492 14.695 1 94.31 57 GLY B O 1
ATOM 2581 N N . ARG B 1 58 ? 5.824 13.336 14.836 1 95.88 58 ARG B N 1
ATOM 2582 C CA . ARG B 1 58 ? 5.934 12.742 13.508 1 95.88 58 ARG B CA 1
ATOM 2583 C C . ARG B 1 58 ? 5.316 11.352 13.477 1 95.88 58 ARG B C 1
ATOM 2585 O O . ARG B 1 58 ? 5.52 10.555 14.391 1 95.88 58 ARG B O 1
ATOM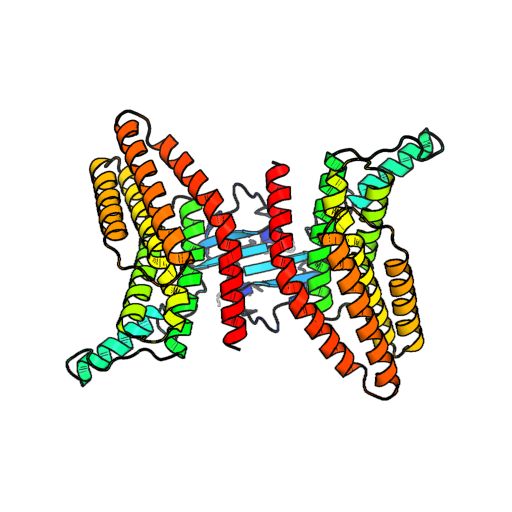 2592 N N . PRO B 1 59 ? 4.582 11.023 12.492 1 95.25 59 PRO B N 1
ATOM 2593 C CA . PRO B 1 59 ? 3.838 9.758 12.453 1 95.25 59 PRO B CA 1
ATOM 2594 C C . PRO B 1 59 ? 4.746 8.539 12.531 1 95.25 59 PRO B C 1
ATOM 2596 O O . PRO B 1 59 ? 4.324 7.477 13 1 95.25 59 PRO B O 1
ATOM 2599 N N . ASP B 1 60 ? 5.965 8.578 12.055 1 91.31 60 ASP B N 1
ATOM 2600 C CA . ASP B 1 60 ? 6.871 7.434 12.055 1 91.31 60 ASP B CA 1
ATOM 2601 C C . ASP B 1 60 ? 7.707 7.398 13.336 1 91.31 60 ASP B C 1
ATOM 2603 O O . ASP B 1 60 ? 8.562 6.527 13.5 1 91.31 60 ASP B O 1
ATOM 2607 N N . GLY B 1 61 ? 7.555 8.367 14.195 1 91.25 61 GLY B N 1
ATOM 2608 C CA . GLY B 1 61 ? 8.211 8.398 15.492 1 91.25 61 GLY B CA 1
ATOM 2609 C C . GLY B 1 61 ? 9.633 8.906 15.43 1 91.25 61 GLY B C 1
ATOM 2610 O O . GLY B 1 61 ? 10.305 9.023 16.453 1 91.25 61 GLY B O 1
ATOM 2611 N N . LEU B 1 62 ? 10.07 9.18 14.266 1 90.94 62 LEU B N 1
ATOM 2612 C CA . LEU B 1 62 ? 11.43 9.688 14.125 1 90.94 62 LEU B CA 1
ATOM 2613 C C . LEU B 1 62 ? 11.523 11.125 14.617 1 90.94 62 LEU B C 1
ATOM 2615 O O . LEU B 1 62 ? 10.531 11.859 14.602 1 90.94 62 LEU B O 1
ATOM 2619 N N . ARG B 1 63 ? 12.75 11.469 15.039 1 94.25 63 ARG B N 1
ATOM 2620 C CA . ARG B 1 63 ? 13.047 12.805 15.531 1 94.25 63 ARG B CA 1
ATOM 2621 C C . ARG B 1 63 ? 14.234 13.414 14.789 1 94.25 63 ARG B C 1
ATOM 2623 O O . ARG B 1 63 ? 15.359 13.391 15.289 1 94.25 63 ARG B O 1
ATOM 2630 N N . PRO B 1 64 ? 13.922 14.039 13.672 1 93.69 64 PRO B N 1
ATOM 2631 C CA . PRO B 1 64 ? 15.016 14.625 12.891 1 93.69 64 PRO B CA 1
ATOM 2632 C C . PRO B 1 64 ? 15.805 15.664 13.68 1 93.69 64 PRO B C 1
ATOM 2634 O O . PRO B 1 64 ? 15.234 16.625 14.18 1 93.69 64 PRO B O 1
ATOM 2637 N N . GLY B 1 65 ? 17.156 15.438 13.75 1 93.75 65 GLY B N 1
ATOM 2638 C CA . GLY B 1 65 ? 18.016 16.359 14.484 1 93.75 65 GLY B CA 1
ATOM 2639 C C . GLY B 1 65 ? 17.641 16.484 15.945 1 93.75 65 GLY B C 1
ATOM 2640 O O . GLY B 1 65 ? 17.938 17.5 16.578 1 93.75 65 GLY B O 1
ATOM 2641 N N . GLY B 1 66 ? 16.812 15.562 16.422 1 94.81 66 GLY B N 1
ATOM 2642 C CA . GLY B 1 66 ? 16.406 15.578 17.812 1 94.81 66 GLY B CA 1
ATOM 2643 C C . GLY B 1 66 ? 15.102 16.328 18.047 1 94.81 66 GLY B C 1
ATOM 2644 O O . GLY B 1 66 ? 14.625 16.422 19.172 1 94.81 66 GLY B O 1
ATOM 2645 N N . TYR B 1 67 ? 14.516 16.859 17.047 1 96.81 67 TYR B N 1
ATOM 2646 C CA . TYR B 1 67 ? 13.258 17.594 17.156 1 96.81 67 TYR B CA 1
ATOM 2647 C C . TYR B 1 67 ? 12.062 16.672 16.938 1 96.81 67 TYR B C 1
ATOM 2649 O O . TYR B 1 67 ? 12.188 15.633 16.281 1 96.81 67 TYR B O 1
ATOM 2657 N N . PRO B 1 68 ? 10.914 17.094 17.438 1 96.81 68 PRO B N 1
ATOM 2658 C CA . PRO B 1 68 ? 9.727 16.266 17.25 1 96.81 68 PRO B CA 1
ATOM 2659 C C . PRO B 1 68 ? 9.367 16.062 15.781 1 96.81 68 PRO B C 1
ATOM 2661 O O . PRO B 1 68 ? 8.867 15 15.406 1 96.81 68 PRO B O 1
ATOM 2664 N N . THR B 1 69 ? 9.578 17.109 14.969 1 97.88 69 THR B N 1
ATOM 2665 C CA . THR B 1 69 ? 9.32 17.031 13.531 1 97.88 69 THR B CA 1
ATOM 2666 C C . THR B 1 69 ? 10.391 17.781 12.75 1 97.88 69 THR B C 1
ATOM 2668 O O . THR B 1 69 ? 11.148 18.578 13.32 1 97.88 69 THR B O 1
ATOM 2671 N N . ALA B 1 70 ? 10.469 17.484 11.492 1 97.75 70 ALA B N 1
ATOM 2672 C CA . ALA B 1 70 ? 11.344 18.25 10.609 1 97.75 70 ALA B CA 1
ATOM 2673 C C . ALA B 1 70 ? 10.938 19.734 10.586 1 97.75 70 ALA B C 1
ATOM 2675 O O . ALA B 1 70 ? 11.789 20.609 10.492 1 97.75 70 ALA B O 1
ATOM 2676 N N . LEU B 1 71 ? 9.672 19.984 10.609 1 98.56 71 LEU B N 1
ATOM 2677 C CA . LEU B 1 71 ? 9.18 21.344 10.68 1 98.56 71 LEU B CA 1
ATOM 2678 C C . LEU B 1 71 ? 9.758 22.078 11.883 1 98.56 71 LEU B C 1
ATOM 2680 O O . LEU B 1 71 ? 10.25 23.203 11.758 1 98.56 71 LEU B O 1
ATOM 2684 N N . ASP B 1 72 ? 9.711 21.406 13 1 98.25 72 ASP B N 1
ATOM 2685 C CA . ASP B 1 72 ? 10.266 22 14.211 1 98.25 72 ASP B CA 1
ATOM 2686 C C . ASP B 1 72 ? 11.75 22.312 14.055 1 98.25 72 ASP B C 1
ATOM 2688 O O . ASP B 1 72 ? 12.234 23.344 14.508 1 98.25 72 ASP B O 1
ATOM 2692 N N . MET B 1 73 ? 12.438 21.391 13.461 1 97.94 73 MET B N 1
ATOM 2693 C CA . MET B 1 73 ? 13.875 21.547 13.234 1 97.94 73 MET B CA 1
ATOM 2694 C C . MET B 1 73 ? 14.141 22.781 12.375 1 97.94 73 MET B C 1
ATOM 2696 O O . MET B 1 73 ? 15.008 23.594 12.703 1 97.94 73 MET B O 1
ATOM 2700 N N . VAL B 1 74 ? 13.438 22.891 11.312 1 98.12 74 VAL B N 1
ATOM 2701 C CA . VAL B 1 74 ? 13.633 23.984 10.383 1 98.12 74 VAL B CA 1
ATOM 2702 C C . VAL B 1 74 ? 13.234 25.297 11.039 1 98.12 74 VAL B C 1
ATOM 2704 O O . VAL B 1 74 ? 13.891 26.328 10.852 1 98.12 74 VAL B O 1
ATOM 2707 N N . LYS B 1 75 ? 12.156 25.328 11.758 1 97.94 75 LYS B N 1
ATOM 2708 C CA . LYS B 1 75 ? 11.727 26.531 12.477 1 97.94 75 LYS B CA 1
ATOM 2709 C C . LYS B 1 75 ? 12.789 27 13.461 1 97.94 75 LYS B C 1
ATOM 2711 O O . LYS B 1 75 ? 13.031 28.203 13.602 1 97.94 75 LYS B O 1
ATOM 2716 N N . ALA B 1 76 ? 13.336 26.047 14.117 1 97.5 76 ALA B N 1
ATOM 2717 C CA . ALA B 1 76 ? 14.406 26.375 15.047 1 97.5 76 ALA B CA 1
ATOM 2718 C C . ALA B 1 76 ? 15.578 27.031 14.32 1 97.5 76 ALA B C 1
ATOM 2720 O O . ALA B 1 76 ? 16.125 28.031 14.789 1 97.5 76 ALA B O 1
ATOM 2721 N N . ARG B 1 77 ? 15.984 26.469 13.219 1 97.56 77 ARG B N 1
ATOM 2722 C CA . ARG B 1 77 ? 17.062 27.047 12.422 1 97.56 77 ARG B CA 1
ATOM 2723 C C . ARG B 1 77 ? 16.703 28.469 11.977 1 97.56 77 ARG B C 1
ATOM 2725 O O . ARG B 1 77 ? 17.562 29.359 11.977 1 97.56 77 ARG B O 1
ATOM 2732 N N . LYS B 1 78 ? 15.492 28.656 11.531 1 97.69 78 LYS B N 1
ATOM 2733 C CA . LYS B 1 78 ? 15.031 29.984 11.102 1 97.69 78 LYS B CA 1
ATOM 2734 C C . LYS B 1 78 ? 15.102 30.984 12.242 1 97.69 78 LYS B C 1
ATOM 2736 O O . LYS B 1 78 ? 15.516 32.125 12.055 1 97.69 78 LYS B O 1
ATOM 2741 N N . GLU B 1 79 ? 14.688 30.531 13.391 1 97.31 79 GLU B N 1
ATOM 2742 C CA . GLU B 1 79 ? 14.75 31.406 14.562 1 97.31 79 GLU B CA 1
ATOM 2743 C C . GLU B 1 79 ? 16.188 31.812 14.875 1 97.31 79 GLU B C 1
ATOM 2745 O O . GLU B 1 79 ? 16.453 32.969 15.219 1 97.31 79 GLU B O 1
ATOM 2750 N N . ASP B 1 80 ? 17.062 30.859 14.797 1 96.75 80 ASP B N 1
ATOM 2751 C CA . ASP B 1 80 ? 18.469 31.156 14.992 1 96.75 80 ASP B CA 1
ATOM 2752 C C . ASP B 1 80 ? 18.969 32.156 13.961 1 96.75 80 ASP B C 1
ATOM 2754 O O . ASP B 1 80 ? 19.703 33.094 14.305 1 96.75 80 ASP B O 1
ATOM 2758 N N . TRP B 1 81 ? 18.578 31.969 12.766 1 96.88 81 TRP B N 1
ATOM 2759 C CA . TRP B 1 81 ? 18.938 32.875 11.695 1 96.88 81 TRP B CA 1
ATOM 2760 C C . TRP B 1 81 ? 18.469 34.312 12.016 1 96.88 81 TRP B C 1
ATOM 2762 O O . TRP B 1 81 ? 19.234 35.25 11.891 1 96.88 81 TRP B O 1
ATOM 2772 N N . ILE B 1 82 ? 17.281 34.438 12.477 1 96.56 82 ILE B N 1
ATOM 2773 C CA . ILE B 1 82 ? 16.688 35.719 12.781 1 96.56 82 ILE B CA 1
ATOM 2774 C C . ILE B 1 82 ? 17.422 36.375 13.953 1 96.56 82 ILE B C 1
ATOM 2776 O O . ILE B 1 82 ? 17.672 37.594 13.945 1 96.56 82 ILE B O 1
ATOM 2780 N N . ARG B 1 83 ? 17.703 35.562 14.922 1 96.44 83 ARG B N 1
ATOM 2781 C CA . ARG B 1 83 ? 18.438 36.062 16.078 1 96.44 83 ARG B CA 1
ATOM 2782 C C . ARG B 1 83 ? 19.781 36.625 15.672 1 96.44 83 ARG B C 1
ATOM 2784 O O . ARG B 1 83 ? 20.219 37.656 16.188 1 96.44 83 ARG B O 1
ATOM 2791 N N . GLU B 1 84 ? 20.438 36 14.781 1 96 84 GLU B N 1
ATOM 2792 C CA . GLU B 1 84 ? 21.781 36.375 14.359 1 96 84 GLU B CA 1
ATOM 2793 C C . GLU B 1 84 ? 21.719 37.531 13.352 1 96 84 GLU B C 1
ATOM 2795 O O . GLU B 1 84 ? 22.547 38.438 13.406 1 96 84 GLU B O 1
ATOM 2800 N N . GLN B 1 85 ? 20.75 37.5 12.484 1 95.38 85 GLN B N 1
ATOM 2801 C CA . GLN B 1 85 ? 20.719 38.438 11.367 1 95.38 85 GLN B CA 1
ATOM 2802 C C . GLN B 1 85 ? 19.734 39.562 11.633 1 95.38 85 GLN B C 1
ATOM 2804 O O . GLN B 1 85 ? 19.734 40.562 10.922 1 95.38 85 GLN B O 1
ATOM 2809 N N . GLY B 1 86 ? 18.891 39.344 12.648 1 95.5 86 GLY B N 1
ATOM 2810 C CA . GLY B 1 86 ? 17.906 40.344 13.008 1 95.5 86 GLY B CA 1
ATOM 2811 C C . GLY B 1 86 ? 16.625 40.25 12.219 1 95.5 86 GLY B C 1
ATOM 2812 O O . GLY B 1 86 ? 15.641 40.938 12.523 1 95.5 86 GLY B O 1
ATOM 2813 N N . SER B 1 87 ? 16.578 39.5 11.172 1 94.75 87 SER B N 1
ATOM 2814 C CA . SER B 1 87 ? 15.406 39.25 10.328 1 94.75 87 SER B CA 1
ATOM 2815 C C . SER B 1 87 ? 15.508 37.906 9.617 1 94.75 87 SER B C 1
ATOM 2817 O O . SER B 1 87 ? 16.516 37.219 9.742 1 94.75 87 SER B O 1
ATOM 2819 N N . ASP B 1 88 ? 14.414 37.594 8.836 1 94.19 88 ASP B N 1
ATOM 2820 C CA . ASP B 1 88 ? 14.453 36.344 8.094 1 94.19 88 ASP B CA 1
ATOM 2821 C C . ASP B 1 88 ? 14.961 36.562 6.672 1 94.19 88 ASP B C 1
ATOM 2823 O O . ASP B 1 88 ? 14.945 35.656 5.855 1 94.19 88 ASP B O 1
ATOM 2827 N N . ALA B 1 89 ? 15.398 37.812 6.477 1 93.62 89 ALA B N 1
ATOM 2828 C CA . ALA B 1 89 ? 15.953 38.094 5.156 1 93.62 89 ALA B CA 1
ATOM 2829 C C . ALA B 1 89 ? 17.156 37.188 4.859 1 93.62 89 ALA B C 1
ATOM 2831 O O . ALA B 1 89 ? 18.047 37.062 5.695 1 93.62 89 ALA B O 1
ATOM 2832 N N . GLY B 1 90 ? 17.141 36.594 3.709 1 93.88 90 GLY B N 1
ATOM 2833 C CA . GLY B 1 90 ? 18.25 35.75 3.301 1 93.88 90 GLY B CA 1
ATOM 2834 C C . GLY B 1 90 ? 18.094 34.281 3.727 1 93.88 90 GLY B C 1
ATOM 2835 O O . GLY B 1 90 ? 18.828 33.406 3.275 1 93.88 90 GLY B O 1
ATOM 2836 N N . PHE B 1 91 ? 17.188 34 4.605 1 97.12 91 PHE B N 1
ATOM 2837 C CA . PHE B 1 91 ? 16.922 32.625 5.004 1 97.12 91 PHE B CA 1
ATOM 2838 C C . PHE B 1 91 ? 16.375 31.812 3.834 1 97.12 91 PHE B C 1
ATOM 2840 O O . PHE B 1 91 ? 15.516 32.281 3.088 1 97.12 91 PHE B O 1
ATOM 2847 N N . ALA B 1 92 ? 16.922 30.688 3.693 1 97.38 92 ALA B N 1
ATOM 2848 C CA . ALA B 1 92 ? 16.438 29.812 2.627 1 97.38 92 ALA B CA 1
ATOM 2849 C C . ALA B 1 92 ? 16.531 28.344 3.043 1 97.38 92 ALA B C 1
ATOM 2851 O O . ALA B 1 92 ? 17.438 27.953 3.775 1 97.38 92 ALA B O 1
ATOM 2852 N N . LEU B 1 93 ? 15.594 27.672 2.541 1 97.69 93 LEU B N 1
ATOM 2853 C CA . LEU B 1 93 ? 15.641 26.234 2.725 1 97.69 93 LEU B CA 1
ATOM 2854 C C . LEU B 1 93 ? 16.594 25.578 1.735 1 97.69 93 LEU B C 1
ATOM 2856 O O . LEU B 1 93 ? 16.656 25.984 0.571 1 97.69 93 LEU B O 1
ATOM 2860 N N . VAL B 1 94 ? 17.281 24.594 2.193 1 95.5 94 VAL B N 1
ATOM 2861 C CA . VAL B 1 94 ? 18.125 23.812 1.301 1 95.5 94 VAL B CA 1
ATOM 2862 C C . VAL B 1 94 ? 17.359 22.578 0.828 1 95.5 94 VAL B C 1
ATOM 2864 O O . VAL B 1 94 ? 16.312 22.234 1.381 1 95.5 94 VAL B O 1
ATOM 2867 N N . LYS B 1 95 ? 17.844 21.922 -0.124 1 95.56 95 LYS B N 1
ATOM 2868 C CA . LYS B 1 95 ? 17.172 20.781 -0.755 1 95.56 95 LYS B CA 1
ATOM 2869 C C . LYS B 1 95 ? 16.891 19.688 0.257 1 95.56 95 LYS B C 1
ATOM 2871 O O . LYS B 1 95 ? 15.797 19.109 0.267 1 95.56 95 LYS B O 1
ATOM 2876 N N . GLU B 1 96 ? 17.828 19.406 1.051 1 93.81 96 GLU B N 1
ATOM 2877 C CA . GLU B 1 96 ? 17.672 18.359 2.057 1 93.81 96 GLU B CA 1
ATOM 2878 C C . GLU B 1 96 ? 16.516 18.688 3.01 1 93.81 96 GLU B C 1
ATOM 2880 O O . GLU B 1 96 ? 15.766 17.781 3.404 1 93.81 96 GLU B O 1
ATOM 2885 N N . GLU B 1 97 ? 16.438 19.906 3.348 1 95.88 97 GLU B N 1
ATOM 2886 C CA . GLU B 1 97 ? 15.359 20.328 4.234 1 95.88 97 GLU B CA 1
ATOM 2887 C C . GLU B 1 97 ? 14.008 20.25 3.537 1 95.88 97 GLU B C 1
ATOM 2889 O O . GLU B 1 97 ? 13.023 19.828 4.141 1 95.88 97 GLU B O 1
ATOM 2894 N N . PHE B 1 98 ? 14 20.641 2.266 1 96.62 98 PHE B N 1
ATOM 2895 C CA . PHE B 1 98 ? 12.773 20.5 1.494 1 96.62 98 PHE B CA 1
ATOM 2896 C C . PHE B 1 98 ? 12.32 19.047 1.433 1 96.62 98 PHE B C 1
ATOM 2898 O O . PHE B 1 98 ? 11.148 18.75 1.664 1 96.62 98 PHE B O 1
ATOM 2905 N N . ASP B 1 99 ? 13.242 18.266 1.191 1 92.69 99 ASP B N 1
ATOM 2906 C CA . ASP B 1 99 ? 12.93 16.844 1.097 1 92.69 99 ASP B CA 1
ATOM 2907 C C . ASP B 1 99 ? 12.375 16.312 2.416 1 92.69 99 ASP B C 1
ATOM 2909 O O . ASP B 1 99 ? 11.414 15.539 2.426 1 92.69 99 ASP B O 1
ATOM 2913 N N . ALA B 1 100 ? 12.961 16.703 3.461 1 94.5 100 ALA B N 1
ATOM 2914 C CA . ALA B 1 100 ? 12.516 16.266 4.785 1 94.5 100 ALA B CA 1
ATOM 2915 C C . ALA B 1 100 ? 11.102 16.766 5.078 1 94.5 100 ALA B C 1
ATOM 2917 O O . ALA B 1 100 ? 10.266 16.016 5.582 1 94.5 100 ALA B O 1
ATOM 2918 N N . LEU B 1 101 ? 10.891 17.969 4.762 1 96.94 101 LEU B N 1
ATOM 2919 C CA . LEU B 1 101 ? 9.578 18.562 4.984 1 96.94 101 LEU B CA 1
ATOM 2920 C C . LEU B 1 101 ? 8.523 17.906 4.098 1 96.94 101 LEU B C 1
ATOM 2922 O O . LEU B 1 101 ? 7.406 17.641 4.547 1 96.94 101 LEU B O 1
ATOM 2926 N N . HIS B 1 102 ? 8.883 17.672 2.893 1 94.31 102 HIS B N 1
ATOM 2927 C CA . HIS B 1 102 ? 7.988 17 1.953 1 94.31 102 HIS B CA 1
ATOM 2928 C C . HIS B 1 102 ? 7.602 15.617 2.447 1 94.31 102 HIS B C 1
ATOM 2930 O O . HIS B 1 102 ? 6.422 15.258 2.463 1 94.31 102 HIS B O 1
ATOM 2936 N N . GLN B 1 103 ? 8.562 14.914 2.822 1 90.44 103 GLN B N 1
ATOM 2937 C CA . GLN B 1 103 ? 8.312 13.586 3.369 1 90.44 103 GLN B CA 1
ATOM 2938 C C . GLN B 1 103 ? 7.414 13.656 4.598 1 90.44 103 GLN B C 1
ATOM 2940 O O . GLN B 1 103 ? 6.48 12.859 4.734 1 90.44 103 GLN B O 1
ATOM 2945 N N . GLU B 1 104 ? 7.703 14.523 5.418 1 94.38 104 GLU B N 1
ATOM 2946 C CA . GLU B 1 104 ? 6.914 14.68 6.637 1 94.38 104 GLU B CA 1
ATOM 2947 C C . GLU B 1 104 ? 5.469 15.031 6.312 1 94.38 104 GLU B C 1
ATOM 2949 O O . GLU B 1 104 ? 4.539 14.492 6.914 1 94.38 104 GLU B O 1
ATOM 2954 N N . ALA B 1 105 ? 5.301 15.898 5.395 1 94.62 105 ALA B N 1
ATOM 2955 C CA . ALA B 1 105 ? 3.947 16.266 4.988 1 94.62 105 ALA B CA 1
ATOM 2956 C C . ALA B 1 105 ? 3.17 15.047 4.508 1 94.62 105 ALA B C 1
ATOM 2958 O O . ALA B 1 105 ? 1.985 14.898 4.816 1 94.62 105 ALA B O 1
ATOM 2959 N N . VAL B 1 106 ? 3.822 14.242 3.832 1 91.31 106 VAL B N 1
ATOM 2960 C CA . VAL B 1 106 ? 3.195 13.023 3.314 1 91.31 106 VAL B CA 1
ATOM 2961 C C . VAL B 1 106 ? 2.799 12.117 4.473 1 91.31 106 VAL B C 1
ATOM 2963 O O . VAL B 1 106 ? 1.706 11.547 4.477 1 91.31 106 VAL B O 1
ATOM 2966 N N . LEU B 1 107 ? 3.652 11.961 5.359 1 91.88 107 LEU B N 1
ATOM 2967 C CA . LEU B 1 107 ? 3.369 11.117 6.516 1 91.88 107 LEU B CA 1
ATOM 2968 C C . LEU B 1 107 ? 2.154 11.633 7.281 1 91.88 107 LEU B C 1
ATOM 2970 O O . LEU B 1 107 ? 1.27 10.859 7.648 1 91.88 107 LEU B O 1
ATOM 2974 N N . PHE B 1 108 ? 2.152 12.891 7.473 1 94.94 108 PHE B N 1
ATOM 2975 C CA . PHE B 1 108 ? 1.014 13.477 8.164 1 94.94 108 PHE B CA 1
ATOM 2976 C C . PHE B 1 108 ? -0.262 13.32 7.348 1 94.94 108 PHE B C 1
ATOM 2978 O O . PHE B 1 108 ? -1.348 13.148 7.906 1 94.94 108 PHE B O 1
ATOM 2985 N N . TYR B 1 109 ? -0.149 13.43 6.129 1 92.25 109 TYR B N 1
ATOM 2986 C CA . TYR B 1 109 ? -1.286 13.211 5.242 1 92.25 109 TYR B CA 1
ATOM 2987 C C . TYR B 1 109 ? -1.902 11.836 5.469 1 92.25 109 TYR B C 1
ATOM 2989 O O . TYR B 1 109 ? -3.119 11.711 5.629 1 92.25 109 TYR B O 1
ATOM 2997 N N . TYR B 1 110 ? -1.084 10.914 5.504 1 89 110 TYR B N 1
ATOM 2998 C CA . TYR B 1 110 ? -1.577 9.555 5.727 1 89 110 TYR B CA 1
ATOM 2999 C C . TYR B 1 110 ? -2.256 9.438 7.086 1 89 110 TYR B C 1
ATOM 3001 O O . TYR B 1 110 ? -3.33 8.844 7.199 1 89 110 TYR B O 1
ATOM 3009 N N . ARG B 1 111 ? -1.641 9.977 8.008 1 94 111 ARG B N 1
ATOM 3010 C CA . ARG B 1 111 ? -2.199 9.867 9.352 1 94 111 ARG B CA 1
ATOM 3011 C C . ARG B 1 111 ? -3.566 10.539 9.43 1 94 111 ARG B C 1
ATOM 3013 O O . ARG B 1 111 ? -4.527 9.938 9.922 1 94 111 ARG B O 1
ATOM 3020 N N . TYR B 1 112 ? -3.633 11.742 8.891 1 93.81 112 TYR B N 1
ATOM 3021 C CA . TYR B 1 112 ? -4.898 12.43 9.125 1 93.81 112 TYR B CA 1
ATOM 3022 C C . TYR B 1 112 ? -6.008 11.844 8.258 1 93.81 112 TYR B C 1
ATOM 3024 O O . TYR B 1 112 ? -7.191 12.023 8.555 1 93.81 112 TYR B O 1
ATOM 3032 N N . LEU B 1 113 ? -5.695 11.211 7.191 1 89.69 113 LEU B N 1
ATOM 3033 C CA . LEU B 1 113 ? -6.715 10.492 6.438 1 89.69 113 LEU B CA 1
ATOM 3034 C C . LEU B 1 113 ? -7.352 9.398 7.289 1 89.69 113 LEU B C 1
ATOM 3036 O O . LEU B 1 113 ? -8.578 9.25 7.305 1 89.69 113 LEU B O 1
ATOM 3040 N N . HIS B 1 114 ? -6.504 8.664 7.887 1 91.5 114 HIS B N 1
ATOM 3041 C CA . HIS B 1 114 ? -6.996 7.578 8.719 1 91.5 114 HIS B CA 1
ATOM 3042 C C . HIS B 1 114 ? -7.734 8.117 9.945 1 91.5 114 HIS B C 1
ATOM 3044 O O . HIS B 1 114 ? -8.758 7.559 10.352 1 91.5 114 HIS B O 1
ATOM 3050 N N . LEU B 1 115 ? -7.195 9.141 10.484 1 93.19 115 LEU B N 1
ATOM 3051 C CA . LEU B 1 115 ? -7.867 9.773 11.617 1 93.19 115 LEU B CA 1
ATOM 3052 C C . LEU B 1 115 ? -9.25 10.273 11.211 1 93.19 115 LEU B C 1
ATOM 3054 O O . LEU B 1 115 ? -10.203 10.172 11.984 1 93.19 115 LEU B O 1
ATOM 3058 N N . PHE B 1 116 ? -9.305 10.812 10.086 1 90.94 116 PHE B N 1
ATOM 3059 C CA . PHE B 1 116 ? -10.578 11.297 9.57 1 90.94 116 PHE B CA 1
ATOM 3060 C C . PHE B 1 116 ? -11.586 10.156 9.477 1 90.94 116 PHE B C 1
ATOM 3062 O O . PHE B 1 116 ? -12.75 10.32 9.852 1 90.94 116 PHE B O 1
ATOM 3069 N N . GLN B 1 117 ? -11.125 9.031 9.07 1 84.5 117 GLN B N 1
ATOM 3070 C CA . GLN B 1 117 ? -11.969 7.859 8.883 1 84.5 117 GLN B CA 1
ATOM 3071 C C . GLN B 1 117 ? -12.633 7.441 10.195 1 84.5 117 GLN B C 1
ATOM 3073 O O . GLN B 1 117 ? -13.766 6.961 10.195 1 84.5 117 GLN B O 1
ATOM 3078 N N . ILE B 1 118 ? -11.969 7.664 11.258 1 90 118 ILE B N 1
ATOM 3079 C CA . ILE B 1 118 ? -12.516 7.16 12.508 1 90 118 ILE B CA 1
ATOM 3080 C C . ILE B 1 118 ? -13.102 8.32 13.32 1 90 118 ILE B C 1
ATOM 3082 O O . ILE B 1 118 ? -13.422 8.156 14.5 1 90 118 ILE B O 1
ATOM 3086 N N . GLY B 1 119 ? -13.109 9.508 12.797 1 88.56 119 GLY B N 1
ATOM 3087 C CA . GLY B 1 119 ? -13.82 10.633 13.391 1 88.56 119 GLY B CA 1
ATOM 3088 C C . GLY B 1 119 ? -12.984 11.391 14.406 1 88.56 119 GLY B C 1
ATOM 3089 O O . GLY B 1 119 ? -13.531 12.094 15.266 1 88.56 119 GLY B O 1
ATOM 3090 N N . GLU B 1 120 ? -11.734 11.219 14.367 1 93.81 120 GLU B N 1
ATOM 3091 C CA . GLU B 1 120 ? -10.836 11.984 15.219 1 93.81 120 GLU B CA 1
ATOM 3092 C C . GLU B 1 120 ? -10.492 13.336 14.586 1 93.81 120 GLU B C 1
ATOM 3094 O O . GLU B 1 120 ? -9.328 13.602 14.273 1 93.81 120 GLU B O 1
ATOM 3099 N N . PHE B 1 121 ? -11.43 14.203 14.562 1 93.88 121 PHE B N 1
ATOM 3100 C CA . PHE B 1 121 ? -11.344 15.398 13.734 1 93.88 121 PHE B CA 1
ATOM 3101 C C . PHE B 1 121 ? -10.414 16.438 14.367 1 93.88 121 PHE B C 1
ATOM 3103 O O . PHE B 1 121 ? -9.734 17.172 13.664 1 93.88 121 PHE B O 1
ATOM 3110 N N . GLU B 1 122 ? -10.375 16.484 15.656 1 97.12 122 GLU B N 1
ATOM 3111 C CA . GLU B 1 122 ? -9.461 17.422 16.312 1 97.12 122 GLU B CA 1
ATOM 3112 C C . GLU B 1 122 ? -8.016 17.156 15.906 1 97.12 122 GLU B C 1
ATOM 3114 O O . GLU B 1 122 ? -7.246 18.078 15.656 1 97.12 122 GLU B O 1
ATOM 3119 N N . ARG B 1 123 ? -7.727 15.914 15.844 1 97.38 123 ARG B N 1
ATOM 3120 C CA . ARG B 1 123 ? -6.379 15.523 15.445 1 97.38 123 ARG B CA 1
ATOM 3121 C C . ARG B 1 123 ? -6.141 15.805 13.961 1 97.38 123 ARG B C 1
ATOM 3123 O O . ARG B 1 123 ? -5.023 16.141 13.555 1 97.38 123 ARG B O 1
ATOM 3130 N N . VAL B 1 124 ? -7.156 15.633 13.18 1 96.06 124 VAL B N 1
ATOM 3131 C CA . VAL B 1 124 ? -7.062 15.977 11.766 1 96.06 124 VAL B CA 1
ATOM 3132 C C . VAL B 1 124 ? -6.754 17.453 11.609 1 96.06 124 VAL B C 1
ATOM 3134 O O . VAL B 1 124 ? -5.914 17.844 10.789 1 96.06 124 VAL B O 1
ATOM 3137 N N . VAL B 1 125 ? -7.395 18.266 12.414 1 98.06 125 VAL B N 1
ATOM 3138 C CA . VAL B 1 125 ? -7.156 19.719 12.383 1 98.06 125 VAL B CA 1
ATOM 3139 C C . VAL B 1 125 ? -5.691 20 12.703 1 98.06 125 VAL B C 1
ATOM 3141 O O . VAL B 1 125 ? -5.043 20.797 12.023 1 98.06 125 VAL B O 1
ATOM 3144 N N . GLU B 1 126 ? -5.223 19.344 13.672 1 98.44 126 GLU B N 1
ATOM 3145 C CA . GLU B 1 126 ? -3.836 19.547 14.078 1 98.44 126 GLU B CA 1
ATOM 3146 C C . GLU B 1 126 ? -2.871 19.125 12.969 1 98.44 126 GLU B C 1
ATOM 3148 O O . GLU B 1 126 ? -1.932 19.859 12.656 1 98.44 126 GLU B O 1
ATOM 3153 N N . ASP B 1 127 ? -3.074 17.984 12.367 1 98.12 127 ASP B N 1
ATOM 3154 C CA . ASP B 1 127 ? -2.203 17.484 11.312 1 98.12 127 ASP B CA 1
ATOM 3155 C C . ASP B 1 127 ? -2.24 18.391 10.086 1 98.12 127 ASP B C 1
ATOM 3157 O O . ASP B 1 127 ? -1.203 18.656 9.477 1 98.12 127 ASP B O 1
ATOM 3161 N N . THR B 1 128 ? -3.432 18.781 9.688 1 97.75 128 THR B N 1
ATOM 3162 C CA . THR B 1 128 ? -3.551 19.641 8.516 1 97.75 128 THR B CA 1
ATOM 3163 C C . THR B 1 128 ? -2.934 21.016 8.781 1 97.75 128 THR B C 1
ATOM 3165 O O . THR B 1 128 ? -2.338 21.609 7.887 1 97.75 128 THR B O 1
ATOM 3168 N N . ALA B 1 129 ? -3.072 21.516 10 1 98.62 129 ALA B N 1
ATOM 3169 C CA . ALA B 1 129 ? -2.412 22.766 10.367 1 98.62 129 ALA B CA 1
ATOM 3170 C C . ALA B 1 129 ? -0.896 22.641 10.273 1 98.62 129 ALA B C 1
ATOM 3172 O O . ALA B 1 129 ? -0.218 23.547 9.797 1 98.62 129 ALA B O 1
ATOM 3173 N N . HIS B 1 130 ? -0.478 21.547 10.727 1 98.62 130 HIS B N 1
ATOM 3174 C CA . HIS B 1 130 ? 0.947 21.266 10.617 1 98.62 130 HIS B CA 1
ATOM 3175 C C . HIS B 1 130 ? 1.413 21.312 9.164 1 98.62 130 HIS B C 1
ATOM 3177 O O . HIS B 1 130 ? 2.404 21.969 8.852 1 98.62 130 HIS B O 1
ATOM 3183 N N . ASN B 1 131 ? 0.732 20.609 8.281 1 98.06 131 ASN B N 1
ATOM 3184 C CA . ASN B 1 131 ? 1.088 20.594 6.871 1 98.06 131 ASN B CA 1
ATOM 3185 C C . ASN B 1 131 ? 0.971 21.984 6.25 1 98.06 131 ASN B C 1
ATOM 3187 O O . ASN B 1 131 ? 1.759 22.344 5.375 1 98.06 131 ASN B O 1
ATOM 3191 N N . MET B 1 132 ? -0.003 22.766 6.699 1 98.38 132 MET B N 1
ATOM 3192 C CA . MET B 1 132 ? -0.138 24.125 6.195 1 98.38 132 MET B CA 1
ATOM 3193 C C . MET B 1 132 ? 1.082 24.969 6.562 1 98.38 132 MET B C 1
ATOM 3195 O O . MET B 1 132 ? 1.526 25.797 5.773 1 98.38 132 MET B O 1
ATOM 3199 N N . GLU B 1 133 ? 1.552 24.766 7.742 1 98.56 133 GLU B N 1
ATOM 3200 C CA . GLU B 1 133 ? 2.768 25.469 8.141 1 98.56 133 GLU B CA 1
ATOM 3201 C C . GLU B 1 133 ? 3.951 25.062 7.27 1 98.56 133 GLU B C 1
ATOM 3203 O O . GLU B 1 133 ? 4.766 25.891 6.883 1 98.56 133 GLU B O 1
ATOM 3208 N N . ILE B 1 134 ? 4.02 23.75 6.969 1 98.56 134 ILE B N 1
ATOM 3209 C CA . ILE B 1 134 ? 5.074 23.266 6.09 1 98.56 134 ILE B CA 1
ATOM 3210 C C . ILE B 1 134 ? 4.965 23.938 4.723 1 98.56 134 ILE B C 1
ATOM 3212 O O . ILE B 1 134 ? 5.953 24.453 4.199 1 98.56 134 ILE B O 1
ATOM 3216 N N . PHE B 1 135 ? 3.775 23.953 4.156 1 97.81 135 PHE B N 1
ATOM 3217 C CA . PHE B 1 135 ? 3.553 24.547 2.844 1 97.81 135 PHE B CA 1
ATOM 3218 C C . PHE B 1 135 ? 3.941 26.016 2.84 1 97.81 135 PHE B C 1
ATOM 3220 O O . PHE B 1 135 ? 4.605 26.484 1.913 1 97.81 135 PHE B O 1
ATOM 3227 N N . SER B 1 136 ? 3.58 26.703 3.871 1 97.5 136 SER B N 1
ATOM 3228 C CA . SER B 1 136 ? 3.891 28.125 3.977 1 97.5 136 SER B CA 1
ATOM 3229 C C . SER B 1 136 ? 5.398 28.359 4.023 1 97.5 136 SER B C 1
ATOM 3231 O O . SER B 1 136 ? 5.906 29.281 3.377 1 97.5 136 SER B O 1
ATOM 3233 N N . LEU B 1 137 ? 6.039 27.547 4.797 1 98.12 137 LEU B N 1
ATOM 3234 C CA . LEU B 1 137 ? 7.492 27.672 4.898 1 98.12 137 LEU B CA 1
ATOM 3235 C C . LEU B 1 137 ? 8.156 27.422 3.547 1 98.12 137 LEU B C 1
ATOM 3237 O O . LEU B 1 137 ? 9.039 28.188 3.145 1 98.12 137 LEU B O 1
ATOM 3241 N N . VAL B 1 138 ? 7.746 26.438 2.861 1 97.81 138 VAL B N 1
ATOM 3242 C CA . VAL B 1 138 ? 8.312 26.062 1.568 1 97.81 138 VAL B CA 1
ATOM 3243 C C . VAL B 1 138 ? 8.031 27.172 0.549 1 97.81 138 VAL B C 1
ATOM 3245 O O . VAL B 1 138 ? 8.922 27.562 -0.208 1 97.81 138 VAL B O 1
ATOM 3248 N N . GLU B 1 139 ? 6.848 27.625 0.554 1 96.06 139 GLU B N 1
ATOM 3249 C CA . GLU B 1 139 ? 6.441 28.688 -0.369 1 96.06 139 GLU B CA 1
ATOM 3250 C C . GLU B 1 139 ? 7.297 29.938 -0.186 1 96.06 139 GLU B C 1
ATOM 3252 O O . GLU B 1 139 ? 7.695 30.562 -1.166 1 96.06 139 GLU B O 1
ATOM 3257 N N . SER B 1 140 ? 7.652 30.234 0.991 1 96.5 140 SER B N 1
ATOM 3258 C CA . SER B 1 140 ? 8.336 31.484 1.315 1 96.5 140 SER B CA 1
ATOM 3259 C C . SER B 1 140 ? 9.844 31.344 1.157 1 96.5 140 SER B C 1
ATOM 3261 O O . SER B 1 140 ? 10.531 32.312 0.811 1 96.5 140 SER B O 1
ATOM 3263 N N . PHE B 1 141 ? 10.336 30.141 1.358 1 97.75 141 PHE B N 1
ATOM 3264 C CA . PHE B 1 141 ? 11.773 30.125 1.586 1 97.75 141 PHE B CA 1
ATOM 3265 C C . PHE B 1 141 ? 12.445 29.062 0.712 1 97.75 141 PHE B C 1
ATOM 3267 O O . PHE B 1 141 ? 13.625 28.766 0.878 1 97.75 141 PHE B O 1
ATOM 3274 N N . TYR B 1 142 ? 11.719 28.469 -0.167 1 97.19 142 TYR B N 1
ATOM 3275 C CA . TYR B 1 142 ? 12.281 27.516 -1.12 1 97.19 142 TYR B CA 1
ATOM 3276 C C . TYR B 1 142 ? 11.922 27.906 -2.551 1 97.19 142 TYR B C 1
ATOM 3278 O O . TYR B 1 142 ? 11.016 27.312 -3.146 1 97.19 142 TYR B O 1
ATOM 3286 N N . PRO B 1 143 ? 12.695 28.797 -3.158 1 92.88 143 PRO B N 1
ATOM 3287 C CA . PRO B 1 143 ? 12.344 29.359 -4.461 1 92.88 143 PRO B CA 1
ATOM 3288 C C . PRO B 1 143 ? 12.727 28.453 -5.625 1 92.88 143 PRO B C 1
ATOM 3290 O O . PRO B 1 143 ? 13.375 28.891 -6.574 1 92.88 143 PRO B O 1
ATOM 3293 N N . HIS B 1 144 ? 12.461 27.188 -5.625 1 94.31 144 HIS B N 1
ATOM 3294 C CA . HIS B 1 144 ? 12.781 26.234 -6.68 1 94.31 144 HIS B CA 1
ATOM 3295 C C . HIS B 1 144 ? 11.516 25.609 -7.258 1 94.31 144 HIS B C 1
ATOM 3297 O O . HIS B 1 144 ? 10.5 25.484 -6.566 1 94.31 144 HIS B O 1
ATOM 3303 N N . GLU B 1 145 ? 11.625 25.172 -8.375 1 91.94 145 GLU B N 1
ATOM 3304 C CA . GLU B 1 145 ? 10.477 24.609 -9.094 1 91.94 145 GLU B CA 1
ATOM 3305 C C . GLU B 1 145 ? 9.969 23.344 -8.422 1 91.94 145 GLU B C 1
ATOM 3307 O O . GLU B 1 145 ? 8.773 23.031 -8.469 1 91.94 145 GLU B O 1
ATOM 3312 N N . GLU B 1 146 ? 10.805 22.703 -7.805 1 92 146 GLU B N 1
ATOM 3313 C CA . GLU B 1 146 ? 10.461 21.453 -7.133 1 92 146 GLU B CA 1
ATOM 3314 C C . GLU B 1 146 ? 9.391 21.672 -6.07 1 92 146 GLU B C 1
ATOM 3316 O O . GLU B 1 146 ? 8.656 20.75 -5.715 1 92 146 GLU B O 1
ATOM 3321 N N . ALA B 1 147 ? 9.305 22.906 -5.602 1 93.25 147 ALA B N 1
ATOM 3322 C CA . ALA B 1 147 ? 8.328 23.25 -4.578 1 93.25 147 ALA B CA 1
ATOM 3323 C C . ALA B 1 147 ? 6.906 22.984 -5.066 1 93.25 147 ALA B C 1
ATOM 3325 O O . ALA B 1 147 ? 6.012 22.688 -4.27 1 93.25 147 ALA B O 1
ATOM 3326 N N . ARG B 1 148 ? 6.766 23.016 -6.324 1 90.62 148 ARG B N 1
ATOM 3327 C CA . ARG B 1 148 ? 5.445 22.859 -6.926 1 90.62 148 ARG B CA 1
ATOM 3328 C C . ARG B 1 148 ? 4.887 21.469 -6.645 1 90.62 148 ARG B C 1
ATOM 3330 O O . ARG B 1 148 ? 3.67 21.297 -6.535 1 90.62 148 ARG B O 1
ATOM 3337 N N . GLU B 1 149 ? 5.734 20.547 -6.516 1 87.19 149 GLU B N 1
ATOM 3338 C CA . GLU B 1 149 ? 5.316 19.172 -6.25 1 87.19 149 GLU B CA 1
ATOM 3339 C C . GLU B 1 149 ? 4.512 19.078 -4.957 1 87.19 149 GLU B C 1
ATOM 3341 O O . GLU B 1 149 ? 3.619 18.234 -4.836 1 87.19 149 GLU B O 1
ATOM 3346 N N . LEU B 1 150 ? 4.84 19.953 -4.129 1 91.31 150 LEU B N 1
ATOM 3347 C CA . LEU B 1 150 ? 4.172 19.984 -2.832 1 91.31 150 LEU B CA 1
ATOM 3348 C C . LEU B 1 150 ? 3.041 21.016 -2.826 1 91.31 150 LEU B C 1
ATOM 3350 O O . LEU B 1 150 ? 1.912 20.688 -2.447 1 91.31 150 LEU B O 1
ATOM 3354 N N . LEU B 1 151 ? 3.299 22.141 -3.318 1 94.44 151 LEU B N 1
ATOM 3355 C CA . LEU B 1 151 ? 2.43 23.297 -3.168 1 94.44 151 LEU B CA 1
ATOM 3356 C C . LEU B 1 151 ? 1.173 23.156 -4.02 1 94.44 151 LEU B C 1
ATOM 3358 O O . LEU B 1 151 ? 0.164 23.812 -3.762 1 94.44 151 LEU B O 1
ATOM 3362 N N . GLN B 1 152 ? 1.217 22.312 -4.98 1 92.38 152 GLN B N 1
ATOM 3363 C CA . GLN B 1 152 ? 0.07 22.109 -5.863 1 92.38 152 GLN B CA 1
ATOM 3364 C C . GLN B 1 152 ? -1.11 21.516 -5.102 1 92.38 152 GLN B C 1
ATOM 3366 O O . GLN B 1 152 ? -2.252 21.578 -5.566 1 92.38 152 GLN B O 1
ATOM 3371 N N . TYR B 1 153 ? -0.868 21.141 -3.916 1 92.69 153 TYR B N 1
ATOM 3372 C CA . TYR B 1 153 ? -1.923 20.5 -3.145 1 92.69 153 TYR B CA 1
ATOM 3373 C C . TYR B 1 153 ? -2.482 21.438 -2.088 1 92.69 153 TYR B C 1
ATOM 3375 O O . TYR B 1 153 ? -3.26 21.016 -1.225 1 92.69 153 TYR B O 1
ATOM 3383 N N . TRP B 1 154 ? -2.184 22.688 -2.119 1 94.94 154 TRP B N 1
ATOM 3384 C CA . TRP B 1 154 ? -2.684 23.688 -1.184 1 94.94 154 TRP B CA 1
ATOM 3385 C C . TRP B 1 154 ? -4.207 23.672 -1.136 1 94.94 154 TRP B C 1
ATOM 3387 O O . TRP B 1 154 ? -4.801 23.656 -0.055 1 94.94 154 TRP B O 1
ATOM 3397 N N . PRO B 1 155 ? -4.855 23.594 -2.248 1 94.06 155 PRO B N 1
ATOM 3398 C CA . PRO B 1 155 ? -6.32 23.625 -2.199 1 94.06 155 PRO B CA 1
ATOM 3399 C C . PRO B 1 155 ? -6.906 22.438 -1.448 1 94.06 155 PRO B C 1
ATOM 3401 O O . PRO B 1 155 ? -7.836 22.594 -0.653 1 94.06 155 PRO B O 1
ATOM 3404 N N . TYR B 1 156 ? -6.371 21.344 -1.729 1 92.25 156 TYR B N 1
ATOM 3405 C CA . TYR B 1 156 ? -6.82 20.141 -1.035 1 92.25 156 TYR B CA 1
ATOM 3406 C C . TYR B 1 156 ? -6.625 20.281 0.47 1 92.25 156 TYR B C 1
ATOM 3408 O O . TYR B 1 156 ? -7.52 19.938 1.25 1 92.25 156 TYR B O 1
ATOM 3416 N N . LEU B 1 157 ? -5.48 20.719 0.807 1 95.62 157 LEU B N 1
ATOM 3417 C CA . LEU B 1 157 ? -5.133 20.844 2.219 1 95.62 157 LEU B CA 1
ATOM 3418 C C . LEU B 1 157 ? -6.078 21.797 2.928 1 95.62 157 LEU B C 1
ATOM 3420 O O . LEU B 1 157 ? -6.559 21.516 4.027 1 95.62 157 LEU B O 1
ATOM 3424 N N . LEU B 1 158 ? -6.316 22.859 2.293 1 96.12 158 LEU B N 1
ATOM 3425 C CA . LEU B 1 158 ? -7.234 23.844 2.852 1 96.12 158 LEU B CA 1
ATOM 3426 C C . LEU B 1 158 ? -8.625 23.25 3.031 1 96.12 158 LEU B C 1
ATOM 3428 O O . LEU B 1 158 ? -9.281 23.484 4.051 1 96.12 158 LEU B O 1
ATOM 3432 N N . ARG B 1 159 ? -9.047 22.5 2.072 1 94.56 159 ARG B N 1
ATOM 3433 C CA . ARG B 1 159 ? -10.352 21.844 2.164 1 94.56 159 ARG B CA 1
ATOM 3434 C C . ARG B 1 159 ? -10.398 20.891 3.352 1 94.56 159 ARG B C 1
ATOM 3436 O O . ARG B 1 159 ? -11.328 20.953 4.156 1 94.56 159 ARG B O 1
ATOM 3443 N N . MET B 1 160 ? -9.391 20.062 3.443 1 93.62 160 MET B N 1
ATOM 3444 C CA . MET B 1 160 ? -9.375 19.062 4.508 1 93.62 160 MET B CA 1
ATOM 3445 C C . MET B 1 160 ? -9.352 19.734 5.879 1 93.62 160 MET B C 1
ATOM 3447 O O . MET B 1 160 ? -10.039 19.281 6.801 1 93.62 160 MET B O 1
ATOM 3451 N N . HIS B 1 161 ? -8.602 20.781 6.008 1 96.75 161 HIS B N 1
ATOM 3452 C CA . HIS B 1 161 ? -8.539 21.531 7.266 1 96.75 161 HIS B CA 1
ATOM 3453 C C . HIS B 1 161 ? -9.898 22.125 7.625 1 96.75 161 HIS B C 1
ATOM 3455 O O . HIS B 1 161 ? -10.352 21.984 8.766 1 96.75 161 HIS B O 1
ATOM 3461 N N . ALA B 1 162 ? -10.477 22.703 6.684 1 95.88 162 ALA B N 1
ATOM 3462 C CA . ALA B 1 162 ? -11.766 23.344 6.906 1 95.88 162 ALA B CA 1
ATOM 3463 C C . ALA B 1 162 ? -12.836 22.328 7.262 1 95.88 162 ALA B C 1
ATOM 3465 O O . ALA B 1 162 ? -13.625 22.531 8.188 1 95.88 162 ALA B O 1
ATOM 3466 N N . VAL B 1 163 ? -12.828 21.266 6.516 1 92.31 163 VAL B N 1
ATOM 3467 C CA . VAL B 1 163 ? -13.828 20.219 6.754 1 92.31 163 VAL B CA 1
ATOM 3468 C C . VAL B 1 163 ? -13.641 19.641 8.148 1 92.31 163 VAL B C 1
ATOM 3470 O O . VAL B 1 163 ? -14.609 19.453 8.891 1 92.31 163 VAL B O 1
ATOM 3473 N N . ALA B 1 164 ? -12.438 19.359 8.5 1 94.12 164 ALA B N 1
ATOM 3474 C CA . ALA B 1 164 ? -12.172 18.828 9.828 1 94.12 164 ALA B CA 1
ATOM 3475 C C . ALA B 1 164 ? -12.648 19.781 10.914 1 94.12 164 ALA B C 1
ATOM 3477 O O . ALA B 1 164 ? -13.281 19.359 11.883 1 94.12 164 ALA B O 1
ATOM 3478 N N . ARG B 1 165 ? -12.367 21 10.742 1 96.5 165 ARG B N 1
ATOM 3479 C CA . ARG B 1 165 ? -12.82 22 11.703 1 96.5 165 ARG B CA 1
ATOM 3480 C C . ARG B 1 165 ? -14.344 22.047 11.773 1 96.5 165 ARG B C 1
ATOM 3482 O O . ARG B 1 165 ? -14.914 22.125 12.859 1 96.5 165 ARG B O 1
ATOM 3489 N N . ALA B 1 166 ? -14.93 22.047 10.641 1 93.25 166 ALA B N 1
ATOM 3490 C CA . ALA B 1 166 ? -16.391 22.062 10.602 1 93.25 166 ALA B CA 1
ATOM 3491 C C . ALA B 1 166 ? -16.969 20.859 11.352 1 93.25 166 ALA B C 1
ATOM 3493 O O . ALA B 1 166 ? -17.938 21 12.102 1 93.25 166 ALA B O 1
ATOM 3494 N N . MET B 1 167 ? -16.359 19.75 11.133 1 90.81 167 MET B N 1
ATOM 3495 C CA . MET B 1 167 ? -16.828 18.531 11.789 1 90.81 167 MET B CA 1
ATOM 3496 C C . MET B 1 167 ? -16.703 18.656 13.305 1 90.81 167 MET B C 1
ATOM 3498 O O . MET B 1 167 ? -17.547 18.141 14.047 1 90.81 167 MET B O 1
ATOM 3502 N N . VAL B 1 168 ? -15.648 19.297 13.773 1 94.25 168 VAL B N 1
ATOM 3503 C CA . VAL B 1 168 ? -15.469 19.516 15.211 1 94.25 168 VAL B CA 1
ATOM 3504 C C . VAL B 1 168 ? -16.625 20.375 15.742 1 94.25 168 VAL B C 1
ATOM 3506 O O . VAL B 1 168 ? -17.219 20.031 16.766 1 94.25 168 VAL B O 1
ATOM 3509 N N . PHE B 1 169 ? -16.938 21.375 15.039 1 93.12 169 PHE B N 1
ATOM 3510 C CA . PHE B 1 169 ? -18.016 22.281 15.445 1 93.12 169 PHE B CA 1
ATOM 3511 C C . PHE B 1 169 ? -19.359 21.562 15.391 1 93.12 169 PHE B C 1
ATOM 3513 O O . PHE B 1 169 ? -20.219 21.766 16.266 1 93.12 169 PHE B O 1
ATOM 3520 N N . LEU B 1 170 ? -19.562 20.781 14.422 1 87.75 170 LEU B N 1
ATOM 3521 C CA . LEU B 1 170 ? -20.812 20.047 14.305 1 87.75 170 LEU B CA 1
ATOM 3522 C C . LEU B 1 170 ? -21 19.078 15.461 1 87.75 170 LEU B C 1
ATOM 3524 O O . LEU B 1 170 ? -22.125 18.859 15.93 1 87.75 170 LEU B O 1
ATOM 3528 N N . LYS B 1 171 ? -19.922 18.484 15.82 1 86.94 171 LYS B N 1
ATOM 3529 C CA . LYS B 1 171 ? -19.969 17.594 16.984 1 86.94 171 LYS B CA 1
ATOM 3530 C C . LYS B 1 171 ? -20.422 18.359 18.219 1 86.94 171 LYS B C 1
ATOM 3532 O O . LYS B 1 171 ? -21.062 17.781 19.109 1 86.94 171 LYS B O 1
ATOM 3537 N N . GLU B 1 172 ? -20.141 19.625 18.266 1 90 172 GLU B N 1
ATOM 3538 C CA . GLU B 1 172 ? -20.531 20.5 19.375 1 90 172 GLU B CA 1
ATOM 3539 C C . GLU B 1 172 ? -21.875 21.172 19.094 1 90 172 GLU B C 1
ATOM 3541 O O . GLU B 1 172 ? -22.281 22.078 19.828 1 90 172 GLU B O 1
ATOM 3546 N N . GLU B 1 173 ? -22.484 20.875 17.938 1 86.75 173 GLU B N 1
ATOM 3547 C CA . GLU B 1 173 ? -23.781 21.406 17.5 1 86.75 173 GLU B CA 1
ATOM 3548 C C . GLU B 1 173 ? -23.703 22.906 17.234 1 86.75 173 GLU B C 1
ATOM 3550 O O . GLU B 1 173 ? -24.656 23.641 17.484 1 86.75 173 GLU B O 1
ATOM 3555 N N . ASP B 1 174 ? -22.578 23.297 16.953 1 89.94 174 ASP B N 1
ATOM 3556 C CA . ASP B 1 174 ? -22.375 24.688 16.562 1 89.94 174 ASP B CA 1
ATOM 3557 C C . ASP B 1 174 ? -22.359 24.844 15.039 1 89.94 174 ASP B C 1
ATOM 3559 O O . ASP B 1 174 ? -21.297 24.984 14.43 1 89.94 174 ASP B O 1
ATOM 3563 N N . HIS B 1 175 ? -23.516 24.922 14.477 1 86.25 175 HIS B N 1
ATOM 3564 C CA . HIS B 1 175 ? -23.688 24.953 13.031 1 86.25 175 HIS B CA 1
ATOM 3565 C C . HIS B 1 175 ? -23.188 26.266 12.445 1 86.25 175 HIS B C 1
ATOM 3567 O O . HIS B 1 175 ? -22.625 26.297 11.344 1 86.25 175 HIS B O 1
ATOM 3573 N N . GLU B 1 176 ? -23.391 27.25 13.164 1 90.19 176 GLU B N 1
ATOM 3574 C CA . GLU B 1 176 ? -22.969 28.562 12.672 1 90.19 176 GLU B CA 1
ATOM 3575 C C . GLU B 1 176 ? -21.453 28.641 12.523 1 90.19 176 GLU B C 1
ATOM 3577 O O . GLU B 1 176 ? -20.938 29.109 11.508 1 90.19 176 GLU B O 1
ATOM 3582 N N . ALA B 1 177 ? -20.781 28.172 13.562 1 94.56 177 ALA B N 1
ATOM 3583 C CA . ALA B 1 177 ? -19.328 28.141 13.492 1 94.56 177 ALA B CA 1
ATOM 3584 C C . ALA B 1 177 ? -18.859 27.25 12.352 1 94.56 177 ALA B C 1
ATOM 3586 O O . ALA B 1 177 ? -17.875 27.578 11.664 1 94.56 177 ALA B O 1
ATOM 3587 N N . ALA B 1 178 ? -19.516 26.125 12.117 1 93.44 178 ALA B N 1
ATOM 3588 C CA . ALA B 1 178 ? -19.172 25.219 11.031 1 93.44 178 ALA B CA 1
ATOM 3589 C C . ALA B 1 178 ? -19.312 25.906 9.672 1 93.44 178 ALA B C 1
ATOM 3591 O O . ALA B 1 178 ? -18.406 25.844 8.836 1 93.44 178 ALA B O 1
ATOM 3592 N N . ARG B 1 179 ? -20.312 26.672 9.539 1 91.44 179 ARG B N 1
ATOM 3593 C CA . ARG B 1 179 ? -20.547 27.391 8.289 1 91.44 179 ARG B CA 1
ATOM 3594 C C . ARG B 1 179 ? -19.516 28.484 8.078 1 91.44 179 ARG B C 1
ATOM 3596 O O . ARG B 1 179 ? -19.047 28.688 6.957 1 91.44 179 ARG B O 1
ATOM 3603 N N . THR B 1 180 ? -19.219 29.125 9.125 1 95.56 180 THR B N 1
ATOM 3604 C CA . THR B 1 180 ? -18.25 30.203 9.047 1 95.56 180 THR B CA 1
ATOM 3605 C C . THR B 1 180 ? -16.906 29.703 8.57 1 95.56 180 THR B C 1
ATOM 3607 O O . THR B 1 180 ? -16.297 30.281 7.676 1 95.56 180 THR B O 1
ATOM 3610 N N . VAL B 1 181 ? -16.5 28.609 9.133 1 96.69 181 VAL B N 1
ATOM 3611 C CA . VAL B 1 181 ? -15.188 28.078 8.789 1 96.69 181 VAL B CA 1
ATOM 3612 C C . VAL B 1 181 ? -15.188 27.625 7.328 1 96.69 181 VAL B C 1
ATOM 3614 O O . VAL B 1 181 ? -14.203 27.828 6.613 1 96.69 181 VAL B O 1
ATOM 3617 N N . LEU B 1 182 ? -16.234 27.031 6.902 1 95.06 182 LEU B N 1
ATOM 3618 C CA . LEU B 1 182 ? -16.328 26.594 5.508 1 95.06 182 LEU B CA 1
ATOM 3619 C C . LEU B 1 182 ? -16.344 27.797 4.57 1 95.06 182 LEU B C 1
ATOM 3621 O O . LEU B 1 182 ? -15.703 27.781 3.521 1 95.06 182 LEU B O 1
ATOM 3625 N N . GLY B 1 183 ? -17.062 28.781 4.961 1 95.56 183 GLY B N 1
ATOM 3626 C CA . GLY B 1 183 ? -17.109 30 4.172 1 95.56 183 GLY B CA 1
ATOM 3627 C C . GLY B 1 183 ? -15.758 30.688 4.035 1 95.56 183 GLY B C 1
ATOM 3628 O O . GLY B 1 183 ? -15.398 31.156 2.957 1 95.56 183 GLY B O 1
ATOM 3629 N N . GLU B 1 184 ? -15.086 30.75 5.141 1 97.31 184 GLU B N 1
ATOM 3630 C CA . GLU B 1 184 ? -13.742 31.328 5.121 1 97.31 184 GLU B CA 1
ATOM 3631 C C . GLU B 1 184 ? -12.828 30.547 4.172 1 97.31 184 GLU B C 1
ATOM 3633 O O . GLU B 1 184 ? -12.07 31.156 3.408 1 97.31 184 GLU B O 1
ATOM 3638 N N . ALA B 1 185 ? -12.875 29.234 4.227 1 97.31 185 ALA B N 1
ATOM 3639 C CA . ALA B 1 185 ? -12.047 28.406 3.367 1 97.31 185 ALA B CA 1
ATOM 3640 C C . ALA B 1 185 ? -12.406 28.594 1.897 1 97.31 185 ALA B C 1
ATOM 3642 O O . ALA B 1 185 ? -11.531 28.641 1.036 1 97.31 185 ALA B O 1
ATOM 3643 N N . LEU B 1 186 ? -13.688 28.703 1.601 1 95.81 186 LEU B N 1
ATOM 3644 C CA . LEU B 1 186 ? -14.141 28.938 0.236 1 95.81 186 LEU B CA 1
ATOM 3645 C C . LEU B 1 186 ? -13.578 30.25 -0.303 1 95.81 186 LEU B C 1
ATOM 3647 O O . LEU B 1 186 ? -13.086 30.312 -1.431 1 95.81 186 LEU B O 1
ATOM 3651 N N . SER B 1 187 ? -13.664 31.25 0.505 1 96.88 187 SER B N 1
ATOM 3652 C CA . SER B 1 187 ? -13.133 32.562 0.112 1 96.88 187 SER B CA 1
ATOM 3653 C C . SER B 1 187 ? -11.633 32.5 -0.152 1 96.88 187 SER B C 1
ATOM 3655 O O . SER B 1 187 ? -11.141 33.062 -1.124 1 96.88 187 SER B O 1
ATOM 3657 N N . GLN B 1 188 ? -10.945 31.828 0.678 1 96.94 188 GLN B N 1
ATOM 3658 C CA . GLN B 1 188 ? -9.508 31.672 0.515 1 96.94 188 GLN B CA 1
ATOM 3659 C C . GLN B 1 188 ? -9.172 30.938 -0.78 1 96.94 188 GLN B C 1
ATOM 3661 O O . GLN B 1 188 ? -8.258 31.328 -1.507 1 96.94 188 GLN B O 1
ATOM 3666 N N . LEU B 1 189 ? -9.867 29.875 -1.042 1 96.81 189 LEU B N 1
ATOM 3667 C CA . LEU B 1 189 ? -9.648 29.078 -2.248 1 96.81 189 LEU B CA 1
ATOM 3668 C C . LEU B 1 189 ? -9.898 29.922 -3.5 1 96.81 189 LEU B C 1
ATOM 3670 O O . LEU B 1 189 ? -9.117 29.859 -4.453 1 96.81 189 LEU B O 1
ATOM 3674 N N . GLN B 1 190 ? -10.93 30.641 -3.463 1 94.69 190 GLN B N 1
ATOM 3675 C CA . GLN B 1 190 ? -11.289 31.469 -4.609 1 94.69 1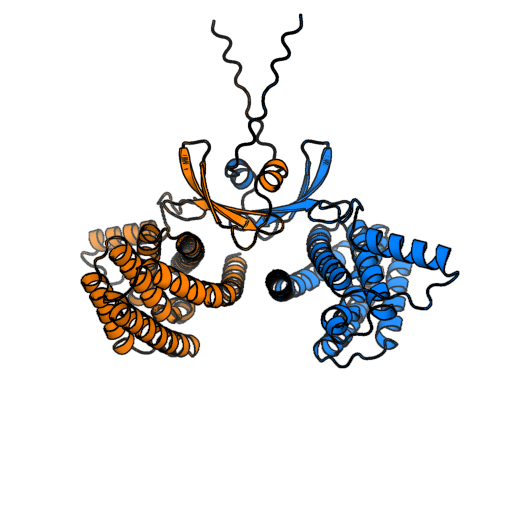90 GLN B CA 1
ATOM 3676 C C . GLN B 1 190 ? -10.258 32.562 -4.852 1 94.69 190 GLN B C 1
ATOM 3678 O O . GLN B 1 190 ? -10 32.938 -5.996 1 94.69 190 GLN B O 1
ATOM 3683 N N . GLY B 1 191 ? -9.672 33.031 -3.787 1 93.94 191 GLY B N 1
ATOM 3684 C CA . GLY B 1 191 ? -8.703 34.125 -3.896 1 93.94 191 GLY B CA 1
ATOM 3685 C C . GLY B 1 191 ? -7.277 33.625 -4.062 1 93.94 191 GLY B C 1
ATOM 3686 O O . GLY B 1 191 ? -6.355 34.406 -4.254 1 93.94 191 GLY B O 1
ATOM 3687 N N . MET B 1 192 ? -7.098 32.344 -4.031 1 93.69 192 MET B N 1
ATOM 3688 C CA . MET B 1 192 ? -5.754 31.781 -4.09 1 93.69 192 MET B CA 1
ATOM 3689 C C . MET B 1 192 ? -5.148 31.969 -5.477 1 93.69 192 MET B C 1
ATOM 3691 O O . MET B 1 192 ? -5.824 31.781 -6.488 1 93.69 192 MET B O 1
ATOM 3695 N N . GLU B 1 193 ? -3.916 32.438 -5.477 1 91 193 GLU B N 1
ATOM 3696 C CA . GLU B 1 193 ? -3.205 32.562 -6.746 1 91 193 GLU B CA 1
ATOM 3697 C C . GLU B 1 193 ? -2.969 31.219 -7.402 1 91 193 GLU B C 1
ATOM 3699 O O . GLU B 1 193 ? -2.646 30.234 -6.723 1 91 193 GLU B O 1
ATOM 3704 N N . ASP B 1 194 ? -3.094 31.234 -8.719 1 89.25 194 ASP B N 1
ATOM 3705 C CA . ASP B 1 194 ? -2.949 29.969 -9.438 1 89.25 194 ASP B CA 1
ATOM 3706 C C . ASP B 1 194 ? -1.479 29.578 -9.57 1 89.25 194 ASP B C 1
ATOM 3708 O O . ASP B 1 194 ? -0.619 30.438 -9.789 1 89.25 194 ASP B O 1
ATOM 3712 N N . LEU B 1 195 ? -1.333 28.344 -9.297 1 89.19 195 LEU B N 1
ATOM 3713 C CA . LEU B 1 195 ? -0.053 27.734 -9.648 1 89.19 195 LEU B CA 1
ATOM 3714 C C . LEU B 1 195 ? -0.117 27.094 -11.023 1 89.19 195 LEU B C 1
ATOM 3716 O O . LEU B 1 195 ? -1.161 26.562 -11.422 1 89.19 195 LEU B O 1
ATOM 3720 N N . ASP B 1 196 ? 0.971 27.203 -11.797 1 86.94 196 ASP B N 1
ATOM 3721 C CA . ASP B 1 196 ? 1.021 26.578 -13.109 1 86.94 196 ASP B CA 1
ATOM 3722 C C . ASP B 1 196 ? 1.136 25.062 -12.992 1 86.94 196 ASP B C 1
ATOM 3724 O O . ASP B 1 196 ? 2.201 24.5 -13.234 1 86.94 196 ASP B O 1
ATOM 3728 N N . SER B 1 197 ? 0.081 24.438 -12.641 1 88.81 197 SER B N 1
ATOM 3729 C CA . SER B 1 197 ? -0.057 23 -12.438 1 88.81 197 SER B CA 1
ATOM 3730 C C . SER B 1 197 ? -1.491 22.547 -12.672 1 88.81 197 SER B C 1
ATOM 3732 O O . SER B 1 197 ? -2.416 23.016 -12 1 88.81 197 SER B O 1
ATOM 3734 N N . PRO B 1 198 ? -1.668 21.656 -13.609 1 86.25 198 PRO B N 1
ATOM 3735 C CA . PRO B 1 198 ? -3.016 21.125 -13.82 1 86.25 198 PRO B CA 1
ATOM 3736 C C . PRO B 1 198 ? -3.609 20.484 -12.57 1 86.25 198 PRO B C 1
ATOM 3738 O O . PRO B 1 198 ? -4.816 20.594 -12.328 1 86.25 198 PRO B O 1
ATOM 3741 N N . ILE B 1 199 ? -2.758 19.891 -11.844 1 83.5 199 ILE B N 1
ATOM 3742 C CA . ILE B 1 199 ? -3.219 19.25 -10.617 1 83.5 199 ILE B CA 1
ATOM 3743 C C . ILE B 1 199 ? -3.768 20.312 -9.664 1 83.5 199 ILE B C 1
ATOM 3745 O O . ILE B 1 199 ? -4.812 20.109 -9.039 1 83.5 199 ILE B O 1
ATOM 3749 N N . PHE B 1 200 ? -3.121 21.422 -9.594 1 88.62 200 PHE B N 1
ATOM 3750 C CA . PHE B 1 200 ? -3.57 22.516 -8.742 1 88.62 200 PHE B CA 1
ATOM 3751 C C . PHE B 1 200 ? -4.965 22.984 -9.148 1 88.62 200 PHE B C 1
ATOM 3753 O O . PHE B 1 200 ? -5.848 23.109 -8.297 1 88.62 200 PHE B O 1
ATOM 3760 N N . PHE B 1 201 ? -5.113 23.125 -10.352 1 87.88 201 PHE B N 1
ATOM 3761 C CA . PHE B 1 201 ? -6.379 23.625 -10.867 1 87.88 201 PHE B CA 1
ATOM 3762 C C . PHE B 1 201 ? -7.508 22.641 -10.586 1 87.88 201 PHE B C 1
ATOM 3764 O O . PHE B 1 201 ? -8.578 23.031 -10.133 1 87.88 201 PHE B O 1
ATOM 3771 N N . PHE B 1 202 ? -7.219 21.5 -10.867 1 84.69 202 PHE B N 1
ATOM 3772 C CA . PHE B 1 202 ? -8.211 20.453 -10.617 1 84.69 202 PHE B CA 1
ATOM 3773 C C . PHE B 1 202 ? -8.586 20.406 -9.141 1 84.69 202 PHE B C 1
ATOM 3775 O O . PHE B 1 202 ? -9.773 20.391 -8.797 1 84.69 202 PHE B O 1
ATOM 3782 N N . GLU B 1 203 ? -7.598 20.453 -8.305 1 86.12 203 GLU B N 1
ATOM 3783 C CA . GLU B 1 203 ? -7.84 20.375 -6.863 1 86.12 203 GLU B CA 1
ATOM 3784 C C . GLU B 1 203 ? -8.586 21.609 -6.371 1 86.12 203 GLU B C 1
ATOM 3786 O O . GLU B 1 203 ? -9.414 21.531 -5.457 1 86.12 203 GLU B O 1
ATOM 3791 N N . LYS B 1 204 ? -8.242 22.703 -6.883 1 91.38 204 LYS B N 1
ATOM 3792 C CA . LYS B 1 204 ? -8.922 23.938 -6.508 1 91.38 204 LYS B CA 1
ATOM 3793 C C . LYS B 1 204 ? -10.406 23.875 -6.836 1 91.38 204 LYS B C 1
ATOM 3795 O O . LYS B 1 204 ? -11.25 24.125 -5.973 1 91.38 204 LYS B O 1
ATOM 3800 N N . LEU B 1 205 ? -10.703 23.453 -8.031 1 89.69 205 LEU B N 1
ATOM 3801 C CA . LEU B 1 205 ? -12.094 23.359 -8.461 1 89.69 205 LEU B CA 1
ATOM 3802 C C . LEU B 1 205 ? -12.836 22.297 -7.645 1 89.69 205 LEU B C 1
ATOM 3804 O O . LEU B 1 205 ? -13.969 22.531 -7.207 1 89.69 205 LEU B O 1
ATOM 3808 N N . ARG B 1 206 ? -12.234 21.219 -7.523 1 88.44 206 ARG B N 1
ATOM 3809 C CA . ARG B 1 206 ? -12.828 20.141 -6.75 1 88.44 206 ARG B CA 1
ATOM 3810 C C . ARG B 1 206 ? -13.102 20.562 -5.312 1 88.44 206 ARG B C 1
ATOM 3812 O O . ARG B 1 206 ? -14.148 20.25 -4.754 1 88.44 206 ARG B O 1
ATOM 3819 N N . SER B 1 207 ? -12.148 21.234 -4.762 1 91.56 207 SER B N 1
ATOM 3820 C CA . SER B 1 207 ? -12.281 21.688 -3.381 1 91.56 207 SER B CA 1
ATOM 3821 C C . SER B 1 207 ? -13.406 22.703 -3.236 1 91.56 207 SER B C 1
ATOM 3823 O O . SER B 1 207 ? -14.188 22.641 -2.287 1 91.56 207 SER B O 1
ATOM 3825 N N . ILE B 1 208 ? -13.477 23.547 -4.148 1 92 208 ILE B N 1
ATOM 3826 C CA . ILE B 1 208 ? -14.547 24.547 -4.137 1 92 208 ILE B CA 1
ATOM 3827 C C . ILE B 1 208 ? -15.898 23.844 -4.246 1 92 208 ILE B C 1
ATOM 3829 O O . ILE B 1 208 ? -16.812 24.125 -3.48 1 92 208 ILE B O 1
ATOM 3833 N N . SER B 1 209 ? -15.961 22.969 -5.176 1 89.69 209 SER B N 1
ATOM 3834 C CA . SER B 1 209 ? -17.203 22.219 -5.375 1 89.69 209 SER B CA 1
ATOM 3835 C C . SER B 1 209 ? -17.594 21.453 -4.113 1 89.69 209 SER B C 1
ATOM 3837 O O . SER B 1 209 ? -18.75 21.484 -3.695 1 89.69 209 SER B O 1
ATOM 3839 N N . TYR B 1 210 ? -16.719 20.844 -3.578 1 85.19 210 TYR B N 1
ATOM 3840 C CA . TYR B 1 210 ? -16.953 20.047 -2.383 1 85.19 210 TYR B CA 1
ATOM 3841 C C . TYR B 1 210 ? -17.438 20.922 -1.228 1 85.19 210 TYR B C 1
ATOM 3843 O O . TYR B 1 210 ? -18.438 20.625 -0.591 1 85.19 210 TYR B O 1
ATOM 3851 N N . LEU B 1 211 ? -16.703 21.938 -0.935 1 91.38 211 LEU B N 1
ATOM 3852 C CA . LEU B 1 211 ? -17.047 22.812 0.194 1 91.38 211 LEU B CA 1
ATOM 3853 C C . LEU B 1 211 ? -18.406 23.453 -0.002 1 91.38 211 LEU B C 1
ATOM 3855 O O . LEU B 1 211 ? -19.156 23.641 0.961 1 91.38 211 LEU B O 1
ATOM 3859 N N . THR B 1 212 ? -18.672 23.781 -1.229 1 88.94 212 THR B N 1
ATOM 3860 C CA . THR B 1 212 ? -19.984 24.328 -1.537 1 88.94 212 THR B CA 1
ATOM 3861 C C . THR B 1 212 ? -21.094 23.328 -1.225 1 88.94 212 THR B C 1
ATOM 3863 O O . THR B 1 212 ? -22.109 23.672 -0.612 1 88.94 212 THR B O 1
ATOM 3866 N N . THR B 1 213 ? -20.859 22.188 -1.585 1 83.81 213 THR B N 1
ATOM 3867 C CA . THR B 1 213 ? -21.828 21.125 -1.347 1 83.81 213 THR B CA 1
ATOM 3868 C C . THR B 1 213 ? -22.016 20.875 0.149 1 83.81 213 THR B C 1
ATOM 3870 O O . THR B 1 213 ? -23.141 20.797 0.634 1 83.81 213 THR B O 1
ATOM 3873 N N . VAL B 1 214 ? -20.938 20.797 0.835 1 82.06 214 VAL B N 1
ATOM 3874 C CA . VAL B 1 214 ? -20.984 20.531 2.271 1 82.06 214 VAL B CA 1
ATOM 3875 C C . VAL B 1 214 ? -21.688 21.688 2.977 1 82.06 214 VAL B C 1
ATOM 3877 O O . VAL B 1 214 ? -22.5 21.469 3.875 1 82.06 214 VAL B O 1
ATOM 3880 N N . SER B 1 215 ? -21.359 22.859 2.566 1 86.38 215 SER B N 1
ATOM 3881 C CA . SER B 1 215 ? -22 24.047 3.15 1 86.38 215 SER B CA 1
ATOM 3882 C C . SER B 1 215 ? -23.5 24.016 2.951 1 86.38 215 SER B C 1
ATOM 3884 O O . SER B 1 215 ? -24.266 24.344 3.869 1 86.38 215 SER B O 1
ATOM 3886 N N . ALA B 1 216 ? -23.906 23.641 1.84 1 83.56 216 ALA B N 1
ATOM 3887 C CA . ALA B 1 216 ? -25.328 23.547 1.535 1 83.56 216 ALA B CA 1
ATOM 3888 C C . ALA B 1 216 ? -26.016 22.484 2.393 1 83.56 216 ALA B C 1
ATOM 3890 O O . ALA B 1 216 ? -27.141 22.688 2.863 1 83.56 216 ALA B O 1
ATOM 3891 N N . GLU B 1 217 ? -25.375 21.469 2.574 1 77.25 217 GLU B N 1
ATOM 3892 C CA . GLU B 1 217 ? -25.922 20.391 3.381 1 77.25 217 GLU B CA 1
ATOM 3893 C C . GLU B 1 217 ? -26.078 20.812 4.836 1 77.25 217 GLU B C 1
ATOM 3895 O O . GLU B 1 217 ? -27.062 20.453 5.484 1 77.25 217 GLU B O 1
ATOM 3900 N N . ILE B 1 218 ? -25.172 21.484 5.316 1 80.81 218 ILE B N 1
ATOM 3901 C CA . ILE B 1 218 ? -25.219 21.953 6.695 1 80.81 218 ILE B CA 1
ATOM 3902 C C . ILE B 1 218 ? -26.375 22.953 6.848 1 80.81 218 ILE B C 1
ATOM 3904 O O . ILE B 1 218 ? -27.062 22.953 7.867 1 80.81 218 ILE B O 1
ATOM 3908 N N . GLU B 1 219 ? -26.516 23.672 5.836 1 77.31 219 GLU B N 1
ATOM 3909 C CA . GLU B 1 219 ? -27.609 24.656 5.859 1 77.31 219 GLU B CA 1
ATOM 3910 C C . GLU B 1 219 ? -28.969 23.953 5.883 1 77.31 219 GLU B C 1
ATOM 3912 O O . GLU B 1 219 ? -29.891 24.406 6.574 1 77.31 219 GLU B O 1
ATOM 3917 N N . GLU B 1 220 ? -28.953 22.922 5.172 1 72.31 220 GLU B N 1
ATOM 3918 C CA . GLU B 1 220 ? -30.203 22.172 5.113 1 72.31 220 GLU B CA 1
ATOM 3919 C C . GLU B 1 220 ? -30.453 21.406 6.41 1 72.31 220 GLU B C 1
ATOM 3921 O O . GLU B 1 220 ? -31.594 21.172 6.797 1 72.31 220 GLU B O 1
ATOM 3926 N N . MET B 1 221 ? -29.391 20.781 6.953 1 61.88 221 MET B N 1
ATOM 3927 C CA . MET B 1 221 ? -29.484 19.984 8.172 1 61.88 221 MET B CA 1
ATOM 3928 C C . MET B 1 221 ? -29.922 20.844 9.352 1 61.88 221 MET B C 1
ATOM 3930 O O . MET B 1 221 ? -30.391 20.328 10.367 1 61.88 221 MET B O 1
ATOM 3934 N N . GLU B 1 222 ? -29.375 22.062 9.555 1 57.03 222 GLU B N 1
ATOM 3935 C CA . GLU B 1 222 ? -29.938 22.844 10.656 1 57.03 222 GLU B CA 1
ATOM 3936 C C . GLU B 1 222 ? -31.359 22.406 10.969 1 57.03 222 GLU B C 1
ATOM 3938 O O . GLU B 1 222 ? -31.812 22.516 12.117 1 57.03 222 GLU B O 1
ATOM 3943 N N . ALA B 1 223 ? -32 21.797 9.906 1 51.56 223 ALA B N 1
ATOM 3944 C CA . ALA B 1 223 ? -33.344 21.266 10.195 1 51.56 223 ALA B CA 1
ATOM 3945 C C . ALA B 1 223 ? -33.281 19.797 10.586 1 51.56 223 ALA B C 1
ATOM 3947 O O . ALA B 1 223 ? -34.219 19.25 11.141 1 51.56 223 ALA B O 1
ATOM 3948 N N . GLY B 1 224 ? -32.062 18.875 10.273 1 49.62 224 GLY B N 1
ATOM 3949 C CA . GLY B 1 224 ? -31.969 17.438 10.523 1 49.62 224 GLY B CA 1
ATOM 3950 C C . GLY B 1 224 ? -30.672 17.031 11.195 1 49.62 224 GLY B C 1
ATOM 3951 O O . GLY B 1 224 ? -29.797 17.875 11.406 1 49.62 224 GLY B O 1
ATOM 3952 N N . PRO B 1 225 ? -30.5 15.625 11.758 1 51.12 225 PRO B N 1
ATOM 3953 C CA . PRO B 1 225 ? -29.484 15.148 12.703 1 51.12 225 PRO B CA 1
ATOM 3954 C C . PRO B 1 225 ? -28.078 15.133 12.117 1 51.12 225 PRO B C 1
ATOM 3956 O O . PRO B 1 225 ? -27.906 14.836 10.93 1 51.12 225 PRO B O 1
ATOM 3959 N N . ALA B 1 226 ? -26.969 15.742 12.758 1 52.19 226 ALA B N 1
ATOM 3960 C CA . ALA B 1 226 ? -25.531 15.797 12.578 1 52.19 226 ALA B CA 1
ATOM 3961 C C . ALA B 1 226 ? -24.984 14.461 12.094 1 52.19 226 ALA B C 1
ATOM 3963 O O . ALA B 1 226 ? -24.031 14.414 11.312 1 52.19 226 ALA B O 1
ATOM 3964 N N . ALA B 1 227 ? -25.625 13.406 12.352 1 54.12 227 ALA B N 1
ATOM 3965 C CA . ALA B 1 227 ? -25.172 12.047 12.109 1 54.12 227 ALA B CA 1
ATOM 3966 C C . ALA B 1 227 ? -25.125 11.742 10.617 1 54.12 227 ALA B C 1
ATOM 3968 O O . ALA B 1 227 ? -24.188 11.102 10.133 1 54.12 227 ALA B O 1
ATOM 3969 N N . ARG B 1 228 ? -26.062 12.172 9.93 1 53.84 228 ARG B N 1
ATOM 3970 C CA . ARG B 1 228 ? -26.141 11.898 8.5 1 53.84 228 ARG B CA 1
ATOM 3971 C C . ARG B 1 228 ? -25.031 12.625 7.75 1 53.84 228 ARG B C 1
ATOM 3973 O O . ARG B 1 228 ? -24.422 12.07 6.828 1 53.84 228 ARG B O 1
ATOM 3980 N N . LEU B 1 229 ? -24.828 13.797 8.156 1 52.97 229 LEU B N 1
ATOM 3981 C CA . LEU B 1 229 ? -23.781 14.594 7.52 1 52.97 229 LEU B CA 1
ATOM 3982 C C . LEU B 1 229 ? -22.422 13.922 7.648 1 52.97 229 LEU B C 1
ATOM 3984 O O . LEU B 1 229 ? -21.656 13.883 6.691 1 52.97 229 LEU B O 1
ATOM 3988 N N . ARG B 1 230 ? -22.297 13.438 8.805 1 55.5 230 ARG B N 1
ATOM 3989 C CA . ARG B 1 230 ? -21.031 12.734 9.047 1 55.5 230 ARG B CA 1
ATOM 3990 C C . ARG B 1 230 ? -20.875 11.555 8.102 1 55.5 230 ARG B C 1
ATOM 3992 O O . ARG B 1 230 ? -19.797 11.328 7.551 1 55.5 230 ARG B O 1
ATOM 3999 N N . ALA B 1 231 ? -21.938 10.938 7.922 1 56.59 231 ALA B N 1
ATOM 4000 C CA . ALA B 1 231 ? -21.922 9.75 7.07 1 56.59 231 ALA B CA 1
ATOM 4001 C C . ALA B 1 231 ? -21.625 10.125 5.621 1 56.59 231 ALA B C 1
ATOM 4003 O O . ALA B 1 231 ? -20.859 9.445 4.941 1 56.59 231 ALA B O 1
ATOM 4004 N N . GLN B 1 232 ? -22.172 11.164 5.191 1 54.41 232 GLN B N 1
ATOM 4005 C CA . GLN B 1 232 ? -22 11.602 3.812 1 54.41 232 GLN B CA 1
ATOM 4006 C C . GLN B 1 232 ? -20.578 12.133 3.588 1 54.41 232 GLN B C 1
ATOM 4008 O O . GLN B 1 232 ? -19.969 11.867 2.553 1 54.41 232 GLN B O 1
ATOM 4013 N N . LEU B 1 233 ? -20.219 12.875 4.539 1 56.5 233 LEU B N 1
ATOM 4014 C CA . LEU B 1 233 ? -18.875 13.438 4.441 1 56.5 233 LEU B CA 1
ATOM 4015 C C . LEU B 1 233 ? -17.828 12.328 4.402 1 56.5 233 LEU B C 1
ATOM 4017 O O . LEU B 1 233 ? -16.859 12.398 3.625 1 56.5 233 LEU B O 1
ATOM 4021 N N . GLN B 1 234 ? -18.156 11.398 5.188 1 54.97 234 GLN B N 1
ATOM 4022 C CA . GLN B 1 234 ? -17.25 10.266 5.262 1 54.97 234 GLN B CA 1
ATOM 4023 C C . GLN B 1 234 ? -17.219 9.5 3.941 1 54.97 234 GLN B C 1
ATOM 4025 O O . GLN B 1 234 ? -16.141 9.094 3.482 1 54.97 234 GLN B O 1
ATOM 4030 N N . SER B 1 235 ? -18.328 9.367 3.451 1 54.47 235 SER B N 1
ATOM 4031 C CA . SER B 1 235 ? -18.422 8.641 2.189 1 54.47 235 SER B CA 1
ATOM 4032 C C . SER B 1 235 ? -17.688 9.375 1.073 1 54.47 235 SER B C 1
ATOM 4034 O O . SER B 1 235 ? -17 8.758 0.256 1 54.47 235 SER B O 1
ATOM 4036 N N . ALA B 1 236 ? -17.906 10.625 1.075 1 50.97 236 ALA B N 1
ATOM 4037 C CA . ALA B 1 236 ? -17.266 11.43 0.03 1 50.97 236 ALA B CA 1
ATOM 4038 C C . ALA B 1 236 ? -15.75 11.398 0.157 1 50.97 236 ALA B C 1
ATOM 4040 O O . ALA B 1 236 ? -15.039 11.328 -0.847 1 50.97 236 ALA B O 1
ATOM 4041 N N . LEU B 1 237 ? -15.344 11.477 1.332 1 53.78 237 LEU B N 1
ATOM 4042 C CA . LEU B 1 237 ? -13.906 11.5 1.593 1 53.78 237 LEU B CA 1
ATOM 4043 C C . LEU B 1 237 ? -13.281 10.141 1.301 1 53.78 237 LEU B C 1
ATOM 4045 O O . LEU B 1 237 ? -12.18 10.062 0.749 1 53.78 237 LEU B O 1
ATOM 4049 N N . GLU B 1 238 ? -14 9.141 1.742 1 52 238 GLU B N 1
ATOM 4050 C CA . GLU B 1 238 ? -13.484 7.789 1.561 1 52 238 GLU B CA 1
ATOM 4051 C C . GLU B 1 238 ? -13.227 7.488 0.086 1 52 238 GLU B C 1
ATOM 4053 O O . GLU B 1 238 ? -12.195 6.906 -0.265 1 52 238 GLU B O 1
ATOM 4058 N N . LYS B 1 239 ? -14.156 7.812 -0.684 1 48.66 239 LYS B N 1
ATOM 4059 C CA . LYS B 1 239 ? -14.008 7.566 -2.115 1 48.66 239 LYS B CA 1
ATOM 4060 C C . LYS B 1 239 ? -12.812 8.32 -2.688 1 48.66 239 LYS B C 1
ATOM 4062 O O . LYS B 1 239 ? -12.078 7.793 -3.523 1 48.66 239 LYS B O 1
ATOM 4067 N N . GLU B 1 240 ? -12.742 9.516 -2.293 1 47.06 240 GLU B N 1
ATOM 4068 C CA . GLU B 1 240 ? -11.68 10.383 -2.805 1 47.06 240 GLU B CA 1
ATOM 4069 C C . GLU B 1 240 ? -10.32 9.938 -2.289 1 47.06 240 GLU B C 1
ATOM 4071 O O . GLU B 1 240 ? -9.336 9.953 -3.029 1 47.06 240 GLU B O 1
ATOM 4076 N N . ASN B 1 241 ? -10.281 9.617 -1.061 1 47.81 241 ASN B N 1
ATOM 4077 C CA . ASN B 1 241 ? -9.023 9.32 -0.379 1 47.81 241 ASN B CA 1
ATOM 4078 C C . ASN B 1 241 ? -8.398 8.023 -0.89 1 47.81 241 ASN B C 1
ATOM 4080 O O . ASN B 1 241 ? -7.176 7.922 -0.997 1 47.81 241 ASN B O 1
ATOM 4084 N N . TYR B 1 242 ? -9.242 7.191 -1.189 1 43.38 242 TYR B N 1
ATOM 4085 C CA . TYR B 1 242 ? -8.688 5.926 -1.661 1 43.38 242 TYR B CA 1
ATOM 4086 C C . TYR B 1 242 ? -7.957 6.109 -2.986 1 43.38 242 TYR B C 1
ATOM 4088 O O . TYR B 1 242 ? -6.887 5.535 -3.201 1 43.38 242 TYR B O 1
ATOM 4096 N N . GLU B 1 243 ? -8.484 6.898 -3.805 1 42.84 243 GLU B N 1
ATOM 4097 C CA . GLU B 1 243 ? -7.844 7.176 -5.086 1 42.84 243 GLU B CA 1
ATOM 4098 C C . GLU B 1 243 ? -6.52 7.906 -4.895 1 42.84 243 GLU B C 1
ATOM 4100 O O . GLU B 1 243 ? -5.527 7.586 -5.559 1 42.84 243 GLU B O 1
ATOM 4105 N N . LYS B 1 244 ? -6.461 8.773 -4.035 1 46.34 244 LYS B N 1
ATOM 4106 C CA . LYS B 1 244 ? -5.293 9.633 -3.857 1 46.34 244 LYS B CA 1
ATOM 4107 C C . LYS B 1 244 ? -4.184 8.906 -3.105 1 46.34 244 LYS B C 1
ATOM 4109 O O . LYS B 1 244 ? -2.998 9.117 -3.373 1 46.34 244 LYS B O 1
ATOM 4114 N N . ALA B 1 245 ? -4.598 8.055 -2.291 1 46.09 245 ALA B N 1
ATOM 4115 C CA . ALA B 1 245 ? -3.586 7.344 -1.517 1 46.09 245 ALA B CA 1
ATOM 4116 C C . ALA B 1 245 ? -2.645 6.562 -2.43 1 46.09 245 ALA B C 1
ATOM 4118 O O . ALA B 1 245 ? -1.435 6.52 -2.195 1 46.09 245 ALA B O 1
ATOM 4119 N N . ALA B 1 246 ? -3.238 6.09 -3.461 1 44.12 246 ALA B N 1
ATOM 4120 C CA . ALA B 1 246 ? -2.387 5.371 -4.406 1 44.12 246 ALA B CA 1
ATOM 4121 C C . ALA B 1 246 ? -1.383 6.312 -5.066 1 44.12 246 ALA B C 1
ATOM 4123 O O . ALA B 1 246 ? -0.207 5.973 -5.211 1 44.12 246 ALA B O 1
ATOM 4124 N N . GLU B 1 247 ? -1.838 7.441 -5.418 1 45.19 247 GLU B N 1
ATOM 4125 C CA . GLU B 1 247 ? -0.977 8.43 -6.062 1 45.19 247 GLU B CA 1
ATOM 4126 C C . GLU B 1 247 ? 0.114 8.914 -5.109 1 45.19 247 GLU B C 1
ATOM 4128 O O . GLU B 1 247 ? 1.27 9.07 -5.512 1 45.19 247 GLU B O 1
ATOM 4133 N N . ILE B 1 248 ? -0.284 9.164 -3.963 1 43.5 248 ILE B N 1
ATOM 4134 C CA . ILE B 1 248 ? 0.657 9.711 -2.99 1 43.5 248 ILE B CA 1
ATOM 4135 C C . ILE B 1 248 ? 1.7 8.656 -2.631 1 43.5 248 ILE B C 1
ATOM 4137 O O . ILE B 1 248 ? 2.885 8.969 -2.49 1 43.5 248 ILE B O 1
ATOM 4141 N N . ARG B 1 249 ? 1.225 7.453 -2.525 1 43.19 249 ARG B N 1
ATOM 4142 C CA . ARG B 1 249 ? 2.188 6.383 -2.289 1 43.19 249 ARG B CA 1
ATOM 4143 C C . ARG B 1 249 ? 3.238 6.34 -3.395 1 43.19 249 ARG B C 1
ATOM 4145 O O . ARG B 1 249 ? 4.422 6.129 -3.125 1 43.19 249 ARG B O 1
ATOM 4152 N N . ASP B 1 250 ? 2.75 6.57 -4.555 1 45.38 250 ASP B N 1
ATOM 4153 C CA . ASP B 1 250 ? 3.688 6.652 -5.672 1 45.38 250 ASP B CA 1
ATOM 4154 C C . ASP B 1 250 ? 4.672 7.801 -5.477 1 45.38 250 ASP B C 1
ATOM 4156 O O . ASP B 1 250 ? 5.859 7.668 -5.785 1 45.38 250 ASP B O 1
ATOM 4160 N N . MET B 1 251 ? 4.172 8.789 -4.973 1 43.25 251 MET B N 1
ATOM 4161 C CA . MET B 1 251 ? 5.008 9.953 -4.734 1 43.25 251 MET B CA 1
ATOM 4162 C C . MET B 1 251 ? 6.043 9.672 -3.648 1 43.25 251 MET B C 1
ATOM 4164 O O . MET B 1 251 ? 7.207 10.062 -3.779 1 43.25 251 MET B O 1
ATOM 4168 N N . LEU B 1 252 ? 5.641 9.094 -2.633 1 43.16 252 LEU B N 1
ATOM 4169 C CA . LEU B 1 252 ? 6.551 8.797 -1.531 1 43.16 252 LEU B CA 1
ATOM 4170 C C . LEU B 1 252 ? 7.648 7.84 -1.977 1 43.16 252 LEU B C 1
ATOM 4172 O O . LEU B 1 252 ? 8.805 7.988 -1.575 1 43.16 252 LEU B O 1
ATOM 4176 N N . ARG B 1 253 ? 7.234 6.898 -2.648 1 45.34 253 ARG B N 1
ATOM 4177 C CA . ARG B 1 253 ? 8.203 5.953 -3.191 1 45.34 253 ARG B CA 1
ATOM 4178 C C . ARG B 1 253 ? 9.258 6.672 -4.035 1 45.34 253 ARG B C 1
ATOM 4180 O O . ARG B 1 253 ? 10.445 6.367 -3.947 1 45.34 253 ARG B O 1
ATOM 4187 N N . ARG B 1 254 ? 8.734 7.551 -4.805 1 46.81 254 ARG B N 1
ATOM 4188 C CA . ARG B 1 254 ? 9.672 8.344 -5.594 1 46.81 254 ARG B CA 1
ATOM 4189 C C . ARG B 1 254 ? 10.586 9.164 -4.691 1 46.81 254 ARG B C 1
ATOM 4191 O O . ARG B 1 254 ? 11.781 9.289 -4.965 1 46.81 254 ARG B O 1
ATOM 4198 N N . LEU B 1 255 ? 10.016 9.727 -3.705 1 40.41 255 LEU B N 1
ATOM 4199 C CA . LEU B 1 255 ? 10.812 10.547 -2.799 1 40.41 255 LEU B CA 1
ATOM 4200 C C . LEU B 1 255 ? 11.859 9.703 -2.082 1 40.41 255 LEU B C 1
ATOM 4202 O O . LEU B 1 255 ? 12.977 10.164 -1.835 1 40.41 255 LEU B O 1
ATOM 4206 N N . SER B 1 256 ? 11.484 8.562 -1.691 1 43.31 256 SER B N 1
ATOM 4207 C CA . SER B 1 256 ? 12.438 7.688 -1.025 1 43.31 256 SER B CA 1
ATOM 4208 C C . SER B 1 256 ? 13.531 7.23 -1.986 1 43.31 256 SER B C 1
ATOM 4210 O O . SER B 1 256 ? 14.68 7.031 -1.581 1 43.31 256 SER B O 1
ATOM 4212 N N . GLN B 1 257 ? 13.156 6.895 -3.148 1 44.16 257 GLN B N 1
ATOM 4213 C CA . GLN B 1 257 ? 14.164 6.531 -4.141 1 44.16 257 GLN B CA 1
ATOM 4214 C C . GLN B 1 257 ? 15.102 7.699 -4.43 1 44.16 257 GLN B C 1
ATOM 4216 O O . GLN B 1 257 ? 16.297 7.504 -4.672 1 44.16 257 GLN B O 1
ATOM 4221 N N . ASP B 1 258 ? 14.555 8.812 -4.508 1 38.16 258 ASP B N 1
ATOM 4222 C CA . ASP B 1 258 ? 15.43 9.945 -4.789 1 38.16 258 ASP B CA 1
ATOM 4223 C C . ASP B 1 258 ? 16.297 10.273 -3.584 1 38.16 258 ASP B C 1
ATOM 4225 O O . ASP B 1 258 ? 17.344 10.922 -3.725 1 38.16 258 ASP B O 1
ATOM 4229 N N . SER B 1 259 ? 15.836 10.023 -2.49 1 35.66 259 SER B N 1
ATOM 4230 C CA . SER B 1 259 ? 16.703 10.359 -1.363 1 35.66 259 SER B CA 1
ATOM 4231 C C . SER B 1 259 ? 17.797 9.32 -1.182 1 35.66 259 SER B C 1
ATOM 4233 O O . SER B 1 259 ? 18.641 9.445 -0.287 1 35.66 259 SER B O 1
ATOM 4235 N N . SER B 1 260 ? 17.656 8.102 -1.671 1 32.97 260 SER B N 1
ATOM 4236 C CA . SER B 1 260 ? 18.875 7.301 -1.676 1 32.97 260 SER B CA 1
ATOM 4237 C C . SER B 1 260 ? 19.734 7.609 -2.896 1 32.97 260 SER B C 1
ATOM 4239 O O . SER B 1 260 ? 19.219 7.891 -3.977 1 32.97 260 SER B O 1
#

Solvent-accessible surface area (backbone atoms only — not comparable to full-atom values): 28229 Å² total; per-residue (Å²): 134,81,80,72,77,72,73,70,77,73,81,66,80,49,55,61,66,49,46,65,76,53,59,70,34,91,89,65,27,64,48,78,44,66,32,93,84,63,46,61,28,35,35,36,52,38,88,42,32,40,33,50,29,39,67,65,68,30,33,77,64,56,45,49,98,75,24,57,30,50,61,54,41,52,50,51,52,49,51,50,46,21,69,74,68,72,40,67,77,87,59,63,60,50,70,69,55,50,50,45,41,52,52,47,40,51,45,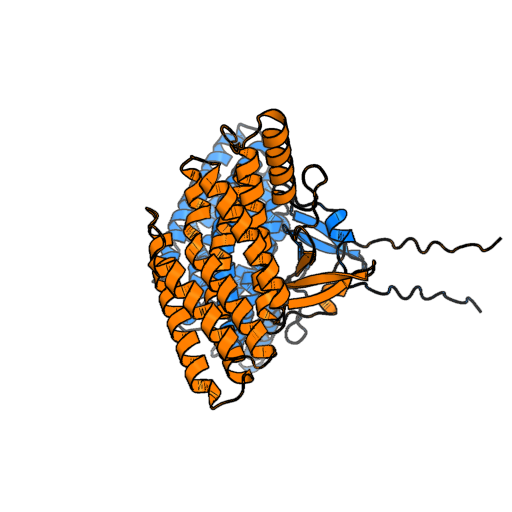36,49,56,50,30,53,52,32,47,73,73,66,41,25,68,58,22,30,52,40,39,50,50,40,48,50,50,48,51,50,43,70,73,27,32,98,48,74,71,47,48,79,58,55,40,45,50,40,45,49,48,41,52,29,27,49,22,46,23,51,49,27,46,75,70,69,32,58,66,60,20,45,49,44,44,50,52,45,46,52,50,58,73,67,49,78,85,61,101,39,72,64,24,51,51,33,38,53,51,32,47,52,48,53,51,51,53,47,50,48,50,63,57,26,83,77,53,76,68,65,57,56,53,52,51,51,47,52,56,46,48,60,52,45,56,59,44,49,56,53,48,50,52,48,49,54,50,52,53,54,65,71,97,134,82,80,72,77,71,73,71,76,71,81,64,80,51,55,61,64,47,46,64,72,52,60,71,34,92,91,65,27,66,47,77,44,66,32,94,85,63,48,62,28,36,34,36,52,38,88,43,30,40,32,51,29,39,70,66,68,29,32,76,65,54,43,49,98,75,24,58,29,50,62,54,40,51,52,50,52,49,50,51,44,21,69,75,67,73,39,68,77,87,59,61,59,50,69,70,55,49,51,45,42,53,51,49,41,52,46,38,50,55,50,30,52,53,31,47,73,72,64,40,26,68,57,23,31,52,38,39,50,51,39,49,53,49,48,52,50,42,68,75,26,33,96,50,75,72,46,50,79,59,52,41,45,50,40,45,48,48,42,54,30,27,50,23,46,24,50,48,28,43,75,70,67,31,60,66,61,21,46,49,43,42,50,52,43,48,52,49,58,72,66,50,80,85,62,101,40,72,64,24,51,51,33,39,53,51,34,48,52,48,53,51,51,53,50,51,48,53,64,57,27,83,78,54,73,68,65,56,55,52,52,51,53,45,50,55,45,51,61,52,45,58,60,45,48,56,55,48,49,52,48,48,52,48,52,53,55,65,70,96

Foldseek 3Di:
DPPPPPPPVPPDPDCVVVCVVPPDDPLPFWDWDADPVGAIKIWGHDNPDIDIFHLPAQGVQDAVVNHSALLVVLVVVQVVVCVVVVHSPPAADDPVSLLRLQLSLLRLVVVLLSCLLVLVLVSNLVSLVSNVSSLVRCVVHPPDPVNCVRNLCVLVSLLSNLCSVLSVCVVVVNLVVNLVSLVVSLVCLVPDDDDPDPSSVVSSVVSNVVSVVLSVVSVVCVVPDSVVSSVVVSVVSVVVVVVVNVVSVVVSVVSVVVVD/DPPPPPPPVPPDPDCVVVCVVPPDDPLPFWDWDADPVGAIKIWGHDNPDIDIFHLPAQGVQDAVVNHSALLVVLVVVQVVVCVVVVHSPPAADDPVSLLRLQLSLLRLVVVLLSCLLVLVLVSNLVSLVSNVSSLVRCVVHPPDPVNCVRNLCVLVSLLSNLCSVLLVCVVVVNLVVNLVSLVVSLVCLVPDDDDPDPSSVVSSVVSNVVSVVLNVVSVVCVVPRSVVSSVVVSVVSVVVVVVVVVVSVVVSVVSVVVVD

Nearest PDB structures (foldseek):
  5cwm-assembly1_A  TM=4.633E-01  e=1.209E-01  synthetic construct
  6e9z-assembly1_B  TM=4.704E-01  e=1.209E-01  synthetic construct
  8qag-assembly1_A  TM=3.437E-01  e=9.086E-01  synthetic construct
  8e0m-assembly2_E  TM=3.124E-01  e=3.976E+00  synthetic construct
  6e9z-assembly1_B  TM=4.910E-01  e=9.844E-02  synthetic construct

=== Feature glossary ===
The record interleaves many kinds of information about one protein. Here is each kind framed as the question it answers.

Q: What does the local fold look like, residue by residue?
A: The Foldseek 3Di string encodes local tertiary geometry as a 20-letter alphabet — one character per residue — derived from the relative positions of nearby Cα atoms. Unlike the amino-acid sequence, 3Di is a direct function of the 3D structure, so two proteins with the same fold have similar 3Di strings even at low sequence identity.

Q: Which residues are in helices, strands, or loops?
A: The SS8 string is DSSP's per-residue secondary-structure call. α-helix (H) means an i→i+4 H-bond ladder; β-strand (E) means the residue participates in a β-sheet; 3₁₀ (G) and π (I) are tighter and wider helices; T/S are turns/bends; '-' is loop.

Q: How big and how compact is the whole molecule?
A: Radius of gyration (Rg) is the root-mean-square distance of Cα atoms from their centroid — a single number for overall size and compactness. A globular domain of N residues has Rg ≈ 2.2·N^0.38 Å; an extended or disordered chain has a much larger Rg. The Cα contact count is the number of residue pairs whose Cα atoms are within 8 Å and are more than four positions apart in sequence — a standard proxy for tertiary packing density. The bounding box is the smallest axis-aligned box enclosing all Cα atoms.

Q: Where is each backbone atom in 3D?
A: Structure coordinates are given as an mmCIF _atom_site loop: one row per atom with element, residue name, chain id, sequence number, and x/y/z position in Å. Only the four main-chain atoms per residue are included here; side chains are omitted to keep the record compact.

Q: What is the amino-acid chain?
A: Primary structure: the covalent order of the twenty standard amino acids along the backbone. Two proteins with the same sequence will (almost always) fold to the same structure; two with 30% identity often share a fold but not the details.

Q: What if only a Cα trace is available?
A: Three-state secondary structure (P-SEA) collapses the eight DSSP classes into helix (a), strand (b), and coil (c). P-SEA assigns these from Cα geometry alone — distances and angles — without requiring backbone oxygens, so it works on any Cα trace.

Q: What family and function is it annotated with?
A: Database cross-references. InterPro integrates a dozen domain/family signature databases into unified entries with residue-range hits. GO terms attach function/process/location labels with evidence codes. CATH codes position the fold in a four-level structural taxonomy. Organism is the NCBI-taxonomy species name.

Q: How confident is the AlphaFold model at each residue?
A: pLDDT is the predicted lDDT-Cα score: AlphaFold's confidence that the local environment of each residue (all inter-atomic distances within 15 Å) is correctly placed. It is a per-residue number between 0 and 100, with higher meaning more reliable.

Q: How mobile is each atom in the crystal?
A: B-factor (Debye–Waller factor) reflects atomic displacement in the crystal lattice. It is an experimental observable (units Å²), not a prediction; low values mean the atom is pinned down, high values mean it moves or is heterogeneous across the crystal.

Q: Which residues are buried vs exposed?
A: SASA measures how much of the protein is reachable by solvent. It is computed by rolling a water-sized probe over the atomic surface and summing the exposed area (Å²). Per-residue SASA distinguishes core (buried, low SASA) from surface (exposed, high SASA) residues; total SASA is a whole-molecule size measure.

Q: What do the diagnostic plots show?
A: Plot images: a contact map (which residues are close in 3D, as an N×N binary image), a Ramachandran scatter (backbone torsion angles, revealing secondary-structure composition at a glance), and — for AlphaFold structures — a PAE heatmap (pairwise prediction confidence).

Q: What known structures does this most resemble?
A: The Foldseek neighbor list gives the closest experimentally determined structures in the PDB, ranked by structural alignment. TM-score near 1 means near-identical fold; near 0.3 means only rough topology match. This is how one finds what a novel AlphaFold prediction most resembles in the solved-structure universe.

Q: Are the domains correctly placed relative to each other?
A: Predicted aligned error is AlphaFold's pairwise confidence. Unlike pLDDT (per-residue), PAE is per-residue-pair and captures whether two parts of the structure are correctly placed relative to each other. Units are ångströms of expected positional error.

Q: What do the rendered images show?
A: Structure images are PyMOL renders from six orthogonal camera directions. Cartoon representation draws helices as coils and strands as arrows; sticks shows the backbone as bonds; surface shows the solvent-excluded envelope. Rainbow coloring maps sequence position to hue (blue→red, N→C); chain coloring assigns a distinct color per polypeptide.

Q: What are the backbone torsion angles?
A: φ (phi) and ψ (psi) are the two rotatable backbone dihedrals per residue: φ is the C(i-1)–N–Cα–C torsion, ψ is the N–Cα–C–N(i+1) torsion, both in degrees on (−180°, 180°]. α-helical residues cluster near (−60°, −45°); β-strand residues near (−120°, +130°). A Ramachandran plot is simply a scatter of (φ, ψ) for every residue.